Protein AF-A0A5A8C4M7-F1 (afdb_monomer_lite)

Organism: Cafeteria roenbergensis (NCBI:txid33653)

pLDDT: mean 75.9, std 14.53, range [30.14, 96.62]

Radius of gyration: 38.31 Å; chains: 1; bounding box: 101×47×119 Å

Secondary structure (DSSP, 8-state):
-PPPHHHHHHHHHHTHHHHTTS--SS--EETTTSTT----SSEEEEEE--GGGHHHHHHHHHTS---SSEEEEEEEETTEEES-GGGGG-HHHHHHHHHHS-TT--EEEEEEEEE-SS-EEEEEEEEE-SPPPPHHHHHHHHHHHHHHHHHTT-HHHHHHHHHHH-S--HHHHHHHS-TT-S-EEEEEEETTEEEEEEE--SS-TTS-S--PPPSSSEEEEEPPHHHHSS-S--EEEEE--TTSSHHHHHHHHHHHHHHTT-EEEEE-SS--GGG-TT-EE--GGGTEEE-HHHHHHHHHHHHHHHHHHHHHHHTTT-HHHHHHHHHHHHHTS--GGGTT-EEESS-HHHHHHHHTTEEEEE-STTTT--HHHHHHHHHHHHHHHHHTTTTTEEEEEEESSS--THHHHHHHHH--EEEE-TTS-HHHHHHHHHHHH---HHHHHHHHHHHH---SS--SSGGGG--TTSEEEEEEEEEEETTEEEEEEEEEEEETTEEEEE-TT---TTGGGGGSTTHHHHHS-TTS--HHHHHHHHHHHTT-EEEE-----S---TT---HHHHHHHHHHTTTS-HHHHHHHHHHHHHHTTS-HHHHTTSGGGS--

Structure (mmCIF, N/CA/C/O backbone):
data_AF-A0A5A8C4M7-F1
#
_entry.id   AF-A0A5A8C4M7-F1
#
loop_
_atom_site.group_PDB
_atom_site.id
_atom_site.type_symbol
_atom_site.label_atom_id
_atom_site.label_alt_id
_atom_site.label_comp_id
_atom_site.label_asym_id
_atom_site.label_entity_id
_atom_site.label_seq_id
_atom_site.pdbx_PDB_ins_code
_atom_site.Cartn_x
_atom_site.Cartn_y
_atom_site.Cartn_z
_atom_site.occupancy
_atom_site.B_iso_or_equiv
_atom_site.auth_seq_id
_atom_site.auth_comp_id
_atom_site.auth_asym_id
_atom_site.auth_atom_id
_atom_site.pdbx_PDB_model_num
ATOM 1 N N . MET A 1 1 ? -40.127 6.103 -10.826 1.00 33.53 1 MET A N 1
ATOM 2 C CA . MET A 1 1 ? -40.197 7.259 -9.912 1.00 33.53 1 MET A CA 1
ATOM 3 C C . MET A 1 1 ? -40.055 8.466 -10.794 1.00 33.53 1 MET A C 1
ATOM 5 O O . MET A 1 1 ? -39.105 8.492 -11.560 1.00 33.53 1 MET A O 1
ATOM 9 N N . GLU A 1 2 ? -41.011 9.381 -10.753 1.00 33.69 2 GLU A N 1
ATOM 10 C CA . GLU A 1 2 ? -40.802 10.707 -11.329 1.00 33.69 2 GLU A CA 1
ATOM 11 C C . GLU A 1 2 ? -39.724 11.387 -10.483 1.00 33.69 2 GLU A C 1
ATOM 13 O O . GLU A 1 2 ? -39.847 11.434 -9.258 1.00 33.69 2 GLU A O 1
ATOM 18 N N . LEU A 1 3 ? -38.621 11.815 -11.103 1.00 41.94 3 LEU A N 1
ATOM 19 C CA . LEU A 1 3 ? -37.679 12.678 -10.398 1.00 41.94 3 LEU A CA 1
ATOM 20 C C . LEU A 1 3 ? -38.365 14.030 -10.211 1.00 41.94 3 LEU A C 1
ATOM 22 O O . LEU A 1 3 ? -38.923 14.590 -11.154 1.00 41.94 3 LEU A O 1
ATOM 26 N N . THR A 1 4 ? -38.353 14.544 -8.985 1.00 53.69 4 THR A N 1
ATOM 27 C CA . THR A 1 4 ? -38.937 15.851 -8.688 1.00 53.69 4 THR A CA 1
ATOM 28 C C . THR A 1 4 ? -38.163 16.944 -9.432 1.00 53.69 4 THR A C 1
ATOM 30 O O . THR A 1 4 ? -36.972 16.797 -9.730 1.00 53.69 4 THR A O 1
ATOM 33 N N . LYS A 1 5 ? -38.815 18.084 -9.705 1.00 53.31 5 LYS A N 1
ATOM 34 C CA . LYS A 1 5 ? -38.160 19.246 -10.338 1.00 53.31 5 LYS A CA 1
ATOM 35 C C . LYS A 1 5 ? -36.888 19.676 -9.587 1.00 53.31 5 LYS A C 1
ATOM 37 O O . LYS A 1 5 ? -35.921 20.096 -10.218 1.00 53.31 5 LYS A O 1
ATOM 42 N N . SER A 1 6 ? -36.861 19.528 -8.260 1.00 49.88 6 SER A N 1
ATOM 43 C CA . SER A 1 6 ? -35.699 19.847 -7.424 1.00 49.88 6 SER A CA 1
ATOM 44 C C . SER A 1 6 ? -34.545 18.853 -7.590 1.00 49.88 6 SER A C 1
ATOM 46 O O . SER A 1 6 ? -33.394 19.278 -7.653 1.00 49.88 6 SER A O 1
ATOM 48 N N . THR A 1 7 ? -34.823 17.551 -7.721 1.00 51.59 7 THR A N 1
ATOM 49 C CA . THR A 1 7 ? -33.787 16.532 -7.959 1.00 51.59 7 THR A CA 1
ATOM 50 C C . THR A 1 7 ? -33.174 16.661 -9.350 1.00 51.59 7 THR A C 1
ATOM 52 O O . THR A 1 7 ? -31.959 16.544 -9.484 1.00 51.59 7 THR A O 1
ATOM 55 N N . ILE A 1 8 ? -33.990 16.969 -10.365 1.00 53.97 8 ILE A N 1
ATOM 56 C CA . ILE A 1 8 ? -33.501 17.262 -11.721 1.00 53.97 8 ILE A CA 1
ATOM 57 C C . ILE A 1 8 ? -32.596 18.499 -11.692 1.00 53.97 8 ILE A C 1
ATOM 59 O O . ILE A 1 8 ? -31.476 18.444 -12.189 1.00 53.97 8 ILE A O 1
ATOM 63 N N . ARG A 1 9 ? -33.029 19.590 -11.042 1.00 56.00 9 ARG A N 1
ATOM 64 C CA . ARG A 1 9 ? -32.220 20.814 -10.917 1.00 56.00 9 ARG A CA 1
ATOM 65 C C . ARG A 1 9 ? -30.882 20.548 -10.217 1.00 56.00 9 ARG A C 1
ATOM 67 O O . ARG A 1 9 ? -29.845 20.890 -10.767 1.00 56.00 9 ARG A O 1
ATOM 74 N N . ARG A 1 10 ? -30.891 19.876 -9.060 1.00 51.00 10 ARG A N 1
ATOM 75 C CA . ARG A 1 10 ? -29.670 19.564 -8.296 1.00 51.00 10 ARG A CA 1
ATOM 76 C C . ARG A 1 10 ? -28.686 18.705 -9.089 1.00 51.00 10 ARG A C 1
ATOM 78 O O . ARG A 1 10 ? -27.489 18.964 -9.042 1.00 51.00 10 ARG A O 1
ATOM 85 N N . PHE A 1 11 ? -29.174 17.698 -9.816 1.00 55.62 11 PHE A N 1
ATOM 86 C CA . PHE A 1 11 ? -28.310 16.909 -10.692 1.00 55.62 11 PHE A CA 1
ATOM 87 C C . PHE A 1 11 ? -27.714 17.778 -11.802 1.00 55.62 11 PHE A C 1
ATOM 89 O O . PHE A 1 11 ? -26.516 17.687 -12.068 1.00 55.62 11 PHE A O 1
ATOM 96 N N . ASN A 1 12 ? -28.536 18.620 -12.436 1.00 57.19 12 ASN A N 1
ATOM 97 C CA . ASN A 1 12 ? -28.090 19.494 -13.516 1.00 57.19 12 ASN A CA 1
ATOM 98 C C . ASN A 1 12 ? -27.056 20.520 -13.059 1.00 57.19 12 ASN A C 1
ATOM 100 O O . ASN A 1 12 ? -26.155 20.840 -13.825 1.00 57.19 12 ASN A O 1
ATOM 104 N N . ASP A 1 13 ? -27.148 20.989 -11.818 1.00 58.25 13 ASP A N 1
ATOM 105 C CA . ASP A 1 13 ? -26.148 21.875 -11.231 1.00 58.25 13 ASP A CA 1
ATOM 106 C C . ASP A 1 13 ? -24.830 21.139 -10.944 1.00 58.25 13 ASP A C 1
ATOM 108 O O . ASP A 1 13 ? -23.766 21.647 -11.290 1.00 58.25 13 ASP A O 1
ATOM 112 N N . LEU A 1 14 ? -24.888 19.915 -10.402 1.00 51.81 14 LEU A N 1
ATOM 113 C CA . LEU A 1 14 ? -23.700 19.084 -10.144 1.00 51.81 14 LEU A CA 1
ATOM 114 C C . LEU A 1 14 ? -22.964 18.678 -11.428 1.00 51.81 14 LEU A C 1
ATOM 116 O O . LEU A 1 14 ? -21.742 18.592 -11.441 1.00 51.81 14 LEU A O 1
ATOM 120 N N . ASN A 1 15 ? -23.703 18.463 -12.517 1.00 56.00 15 ASN A N 1
ATOM 121 C CA . ASN A 1 15 ? -23.166 18.009 -13.803 1.00 56.00 15 ASN A CA 1
ATOM 122 C C . ASN A 1 15 ? -23.160 19.125 -14.857 1.00 56.00 15 ASN A C 1
ATOM 124 O O . ASN A 1 15 ? -23.052 18.861 -16.055 1.00 56.00 15 ASN A O 1
ATOM 128 N N . ARG A 1 16 ? -23.258 20.390 -14.424 1.00 64.69 16 ARG A N 1
ATOM 129 C CA . ARG A 1 16 ? -23.379 21.559 -15.307 1.00 64.69 16 ARG A CA 1
ATOM 130 C C . ARG A 1 16 ? -22.245 21.635 -16.330 1.00 64.69 16 ARG A C 1
ATOM 132 O O . ARG A 1 16 ? -22.493 22.004 -17.471 1.00 64.69 16 ARG A O 1
ATOM 139 N N . ARG A 1 17 ? -21.033 21.219 -15.944 1.00 60.62 17 ARG A N 1
ATOM 140 C CA . ARG A 1 17 ? -19.846 21.149 -16.815 1.00 60.62 17 ARG A CA 1
ATOM 141 C C . ARG A 1 17 ? -19.994 20.137 -17.962 1.00 60.62 17 ARG A C 1
ATOM 143 O O . ARG A 1 17 ? -19.518 20.396 -19.063 1.00 60.62 17 ARG A O 1
ATOM 150 N N . VAL A 1 18 ? -20.670 19.010 -17.725 1.00 62.06 18 VAL A N 1
ATOM 151 C CA . VAL A 1 18 ? -20.993 18.012 -18.761 1.00 62.06 18 VAL A CA 1
ATOM 152 C C . VAL A 1 18 ? -22.022 18.598 -19.729 1.00 62.06 18 VAL A C 1
ATOM 154 O O . VAL A 1 18 ? -21.851 18.543 -20.943 1.00 62.06 18 VAL A O 1
ATOM 157 N N . PHE A 1 19 ? -23.064 19.243 -19.200 1.00 64.19 19 PHE A N 1
ATOM 158 C CA . PHE A 1 19 ? -24.150 19.809 -20.007 1.00 64.19 19 PHE A CA 1
ATOM 159 C C . PHE A 1 19 ? -23.774 21.062 -20.787 1.00 64.19 19 PHE A C 1
ATOM 161 O O . PHE A 1 19 ? -24.332 21.288 -21.852 1.00 64.19 19 PHE A O 1
ATOM 168 N N . SER A 1 20 ? -22.804 21.845 -20.319 1.00 65.25 20 SER A N 1
ATOM 169 C CA . SER A 1 20 ? -22.268 22.962 -21.099 1.00 65.25 20 SER A CA 1
ATOM 170 C C . SER A 1 20 ? -21.504 22.514 -22.348 1.00 65.25 20 SER A C 1
ATOM 172 O O . SER A 1 20 ? -21.310 23.326 -23.245 1.00 65.25 20 SER A O 1
ATOM 174 N N . ARG A 1 21 ? -21.054 21.251 -22.408 1.00 61.84 21 ARG A N 1
ATOM 175 C CA . ARG A 1 21 ? -20.286 20.709 -23.543 1.00 61.84 21 ARG A CA 1
ATOM 176 C C . ARG A 1 21 ? -21.150 19.997 -24.567 1.00 61.84 21 ARG A C 1
ATOM 178 O O . ARG A 1 21 ? -20.912 20.111 -25.762 1.00 61.84 21 ARG A O 1
ATOM 185 N N . VAL A 1 22 ? -22.198 19.314 -24.115 1.00 63.12 22 VAL A N 1
ATOM 186 C CA . VAL A 1 22 ? -23.219 18.786 -25.020 1.00 63.12 22 VAL A CA 1
ATOM 187 C C . VAL A 1 22 ? -24.159 19.951 -25.358 1.00 63.12 22 VAL A C 1
ATOM 189 O O . VAL A 1 22 ? -25.135 20.194 -24.655 1.00 63.12 22 VAL A O 1
ATOM 192 N N . SER A 1 23 ? -23.829 20.731 -26.393 1.00 57.94 23 SER A N 1
ATOM 193 C CA . SER A 1 23 ? -24.621 21.889 -26.840 1.00 57.94 23 SER A CA 1
ATOM 194 C C . SER A 1 23 ? -25.991 21.440 -27.364 1.00 57.94 23 SER A C 1
ATOM 196 O O . SER A 1 23 ? -26.159 21.121 -28.541 1.00 57.94 23 SER A O 1
ATOM 198 N N . VAL A 1 24 ? -26.988 21.345 -26.480 1.00 57.66 24 VAL A N 1
ATOM 199 C CA . VAL A 1 24 ? -28.303 20.785 -26.821 1.00 57.66 24 VAL A CA 1
ATOM 200 C C . VAL A 1 24 ? -29.410 21.808 -26.614 1.00 57.66 24 VAL A C 1
ATOM 202 O O . VAL A 1 24 ? -29.610 22.335 -25.525 1.00 57.66 24 VAL A O 1
ATOM 205 N N . LYS A 1 25 ? -30.174 22.058 -27.685 1.00 53.88 25 LYS A N 1
ATOM 206 C CA . LYS A 1 25 ? -31.300 23.009 -27.717 1.00 53.88 25 LYS A CA 1
ATOM 207 C C . LYS A 1 25 ? -32.615 22.451 -27.140 1.00 53.88 25 LYS A C 1
ATOM 209 O O . LYS A 1 25 ? -33.586 23.191 -27.028 1.00 53.88 25 LYS A O 1
ATOM 214 N N . HIS A 1 26 ? -32.665 21.163 -26.794 1.00 57.34 26 HIS A N 1
ATOM 215 C CA . HIS A 1 26 ? -33.861 20.462 -26.310 1.00 57.34 26 HIS A CA 1
ATOM 216 C C . HIS A 1 26 ? -33.775 20.114 -24.817 1.00 57.34 26 HIS A C 1
ATOM 218 O O . HIS A 1 26 ? -32.678 19.879 -24.309 1.00 57.34 26 HIS A O 1
ATOM 224 N N . PRO A 1 27 ? -34.912 20.014 -24.099 1.00 55.62 27 PRO A N 1
ATOM 225 C CA . PRO A 1 27 ? -34.910 19.533 -22.725 1.00 55.62 27 PRO A CA 1
ATOM 226 C C . PRO A 1 27 ? -34.467 18.065 -22.691 1.00 55.62 27 PRO A C 1
ATOM 228 O O . PRO A 1 27 ? -35.125 17.177 -23.244 1.00 55.62 27 PRO A O 1
ATOM 231 N N . LEU A 1 28 ? -33.330 17.822 -22.045 1.00 56.62 28 LEU A N 1
ATOM 232 C CA . LEU A 1 28 ? -32.798 16.490 -21.794 1.00 56.62 28 LEU A CA 1
ATOM 233 C C . LEU A 1 28 ? -33.228 16.018 -20.404 1.00 56.62 28 LEU A C 1
ATOM 235 O O . LEU A 1 28 ? -33.098 16.725 -19.405 1.00 56.62 28 LEU A O 1
ATOM 239 N N . TYR A 1 29 ? -33.724 14.793 -20.352 1.00 55.72 29 TYR A N 1
ATOM 240 C CA . TYR A 1 29 ? -34.084 14.071 -19.148 1.00 55.72 29 TYR A CA 1
ATOM 241 C C . TYR A 1 29 ? -33.028 13.015 -18.879 1.00 55.72 29 TYR A C 1
ATOM 243 O O . TYR A 1 29 ? -32.735 12.173 -19.722 1.00 55.72 29 TYR A O 1
ATOM 251 N N . LEU A 1 30 ? -32.489 12.995 -17.671 1.00 53.84 30 LEU A N 1
ATOM 252 C CA . LEU A 1 30 ? -31.624 11.902 -17.255 1.00 53.84 30 LEU A CA 1
ATOM 253 C C . LEU A 1 30 ? -32.385 10.588 -17.255 1.00 53.84 30 LEU A C 1
ATOM 255 O O . LEU A 1 30 ? -33.572 10.525 -16.916 1.00 53.84 30 LEU A O 1
ATOM 259 N N . ASN A 1 31 ? -31.707 9.513 -17.600 1.00 51.78 31 ASN A N 1
ATOM 260 C CA . ASN A 1 31 ? -32.281 8.189 -17.471 1.00 51.78 31 ASN A CA 1
ATOM 261 C C . ASN A 1 31 ? -32.711 7.897 -16.019 1.00 51.78 31 ASN A C 1
ATOM 263 O O . ASN A 1 31 ? -31.993 8.158 -15.056 1.00 51.78 31 ASN A O 1
ATOM 267 N N . GLY A 1 32 ? -33.950 7.426 -15.864 1.00 48.50 32 GLY A N 1
ATOM 268 C CA . GLY A 1 32 ? -34.641 7.316 -14.577 1.00 48.50 32 GLY A CA 1
ATOM 269 C C . GLY A 1 32 ? -35.420 8.566 -14.139 1.00 48.50 32 GLY A C 1
ATOM 270 O O . GLY A 1 32 ? -36.243 8.446 -13.232 1.00 48.50 32 GLY A O 1
ATOM 271 N N . SER A 1 33 ? -35.221 9.721 -14.789 1.00 45.47 33 SER A N 1
ATOM 272 C CA . SER A 1 33 ? -36.034 10.943 -14.626 1.00 45.47 33 SER A CA 1
ATOM 273 C C . SER A 1 33 ? -37.225 10.994 -15.574 1.00 45.47 33 SER A C 1
ATOM 275 O O . SER A 1 33 ? -38.299 11.458 -15.193 1.00 45.47 33 SER A O 1
ATOM 277 N N . TYR A 1 34 ? -37.066 10.418 -16.767 1.00 44.78 34 TYR A N 1
ATOM 278 C CA . TYR A 1 34 ? -38.159 10.186 -17.696 1.00 44.78 34 TYR A CA 1
ATOM 279 C C . TYR A 1 34 ? -38.837 8.845 -17.407 1.00 44.78 34 TYR A C 1
ATOM 281 O O . TYR A 1 34 ? -38.186 7.798 -17.378 1.00 44.78 34 TYR A O 1
ATOM 289 N N . ARG A 1 35 ? -40.164 8.865 -17.223 1.00 46.03 35 ARG A N 1
ATOM 290 C CA . ARG A 1 35 ? -40.984 7.724 -16.765 1.00 46.03 35 ARG A CA 1
ATOM 291 C C . ARG A 1 35 ? -40.948 6.498 -17.700 1.00 46.03 35 ARG A C 1
ATOM 293 O O . ARG A 1 35 ? -41.409 5.434 -17.290 1.00 46.03 35 ARG A O 1
ATOM 300 N N . TYR A 1 36 ? -40.374 6.629 -18.903 1.00 46.69 36 TYR A N 1
ATOM 301 C CA . TYR A 1 36 ? -40.409 5.615 -19.962 1.00 46.69 36 TYR A CA 1
ATOM 302 C C . TYR A 1 36 ? -39.064 5.315 -20.667 1.00 46.69 36 TYR A C 1
ATOM 304 O O . TYR A 1 36 ? -39.081 4.712 -21.734 1.00 46.69 36 TYR A O 1
ATOM 312 N N . SER A 1 37 ? -37.908 5.692 -20.099 1.00 45.06 37 SER A N 1
ATOM 313 C CA . SER A 1 37 ? -36.589 5.464 -20.735 1.00 45.06 37 SER A CA 1
ATOM 314 C C . SER A 1 37 ? -35.980 4.077 -20.415 1.00 45.06 37 SER A C 1
ATOM 316 O O . SER A 1 37 ? -35.908 3.717 -19.237 1.00 45.06 37 SER A O 1
ATOM 318 N N . PRO A 1 38 ? -35.519 3.293 -21.417 1.00 44.16 38 PRO A N 1
ATOM 319 C CA . PRO A 1 38 ? -34.934 1.958 -21.212 1.00 44.16 38 PRO A CA 1
ATOM 320 C C . PRO A 1 38 ? -33.381 1.873 -21.224 1.00 44.16 38 PRO A C 1
ATOM 322 O O . PRO A 1 38 ? -32.843 0.767 -21.271 1.00 44.16 38 PRO A O 1
ATOM 325 N N . TRP A 1 39 ? -32.613 2.970 -21.178 1.00 51.78 39 TRP A N 1
ATOM 326 C CA . TRP A 1 39 ? -31.145 2.968 -21.454 1.00 51.78 39 TRP A CA 1
ATOM 327 C C . TRP A 1 39 ? -30.250 2.787 -20.207 1.00 51.78 39 TRP A C 1
ATOM 329 O O . TRP A 1 39 ? -30.812 2.604 -19.134 1.00 51.78 39 TRP A O 1
ATOM 339 N N . ALA A 1 40 ? -28.911 2.684 -20.325 1.00 48.00 40 ALA A N 1
ATOM 340 C CA . ALA A 1 40 ? -27.975 2.452 -19.194 1.00 48.00 40 ALA A CA 1
ATOM 341 C C . ALA A 1 40 ? -26.483 2.784 -19.482 1.00 48.00 40 ALA A C 1
ATOM 343 O O . ALA A 1 40 ? -25.631 1.905 -19.349 1.00 48.00 40 ALA A O 1
ATOM 344 N N . SER A 1 41 ? -26.143 4.005 -19.896 1.00 51.94 41 SER A N 1
ATOM 345 C CA . SER A 1 41 ? -24.764 4.513 -19.726 1.00 51.94 41 SER A CA 1
ATOM 346 C C . SER A 1 41 ? -24.593 5.232 -18.387 1.00 51.94 41 SER A C 1
ATOM 348 O O . SER A 1 41 ? -25.568 5.400 -17.649 1.00 51.94 41 SER A O 1
ATOM 350 N N . ASP A 1 42 ? -23.360 5.633 -18.067 1.00 56.12 42 ASP A N 1
ATOM 351 C CA . ASP A 1 42 ? -23.042 6.339 -16.819 1.00 56.12 42 ASP A CA 1
ATOM 352 C C . ASP A 1 42 ? -23.769 7.686 -16.745 1.00 56.12 42 ASP A C 1
ATOM 354 O O . ASP A 1 42 ? -24.380 8.007 -15.724 1.00 56.12 42 ASP A O 1
ATOM 358 N N . ILE A 1 43 ? -23.861 8.388 -17.880 1.00 64.06 43 ILE A N 1
ATOM 359 C CA . ILE A 1 43 ? -24.759 9.531 -18.070 1.00 64.06 43 ILE A CA 1
ATOM 360 C C . ILE A 1 43 ? -25.593 9.295 -19.330 1.00 64.06 43 ILE A C 1
ATOM 362 O O . ILE A 1 43 ? -25.060 9.261 -20.431 1.00 64.06 43 ILE A O 1
ATOM 366 N N . ASP A 1 44 ? -26.908 9.121 -19.205 1.00 68.75 44 ASP A N 1
ATOM 367 C CA . ASP A 1 44 ? -27.830 9.057 -20.350 1.00 68.75 44 ASP A CA 1
ATOM 368 C C . ASP A 1 44 ? -28.699 10.324 -20.373 1.00 68.75 44 ASP A C 1
ATOM 370 O O . ASP A 1 44 ? -29.516 10.550 -19.476 1.00 68.75 44 ASP A O 1
ATOM 374 N N . LEU A 1 45 ? -28.558 11.107 -21.435 1.00 72.62 45 LEU A N 1
ATOM 375 C CA . LEU A 1 45 ? -29.329 12.293 -21.773 1.00 72.62 45 LEU A CA 1
ATOM 376 C C . LEU A 1 45 ? -30.446 11.906 -22.737 1.00 72.62 45 LEU A C 1
ATOM 378 O O . LEU A 1 45 ? -30.220 11.755 -23.931 1.00 72.62 45 LEU A O 1
ATOM 382 N N . TYR A 1 46 ? -31.651 11.709 -22.221 1.00 74.75 46 TYR A N 1
ATOM 383 C CA . TYR A 1 46 ? -32.796 11.230 -22.983 1.00 74.75 46 TYR A CA 1
ATOM 384 C C . TYR A 1 46 ? -33.769 12.368 -23.287 1.00 74.75 46 TYR A C 1
ATOM 386 O O . TYR A 1 46 ? -34.228 13.055 -22.383 1.00 74.75 46 TYR A O 1
ATOM 394 N N . SER A 1 47 ? -34.167 12.531 -24.540 1.00 77.38 47 SER A N 1
ATOM 395 C CA . SER A 1 47 ? -35.296 13.379 -24.908 1.00 77.38 47 SER A CA 1
ATOM 396 C C . SER A 1 47 ? -36.263 12.607 -25.777 1.00 77.38 47 SER A C 1
ATOM 398 O O . SER A 1 47 ? -35.868 11.751 -26.568 1.00 77.38 47 SER A O 1
ATOM 400 N N . ARG A 1 48 ? -37.544 12.918 -25.624 1.00 76.00 48 ARG A N 1
ATOM 401 C CA . ARG A 1 48 ? -38.576 12.388 -26.498 1.00 76.00 48 ARG A CA 1
ATOM 402 C C . ARG A 1 48 ? -39.027 13.488 -27.431 1.00 76.00 48 ARG A C 1
ATOM 404 O O . ARG A 1 48 ? -39.345 14.583 -26.975 1.00 76.00 48 ARG A O 1
ATOM 411 N N . VAL A 1 49 ? -39.061 13.165 -28.710 1.00 81.00 49 VAL A N 1
ATOM 412 C CA . VAL A 1 49 ? -39.303 14.117 -29.788 1.00 81.00 49 VAL A CA 1
ATOM 413 C C . VAL A 1 49 ? -40.293 13.500 -30.759 1.00 81.00 49 VAL A C 1
ATOM 415 O O . VAL A 1 49 ? -40.249 12.288 -30.987 1.00 81.00 49 VAL A O 1
ATOM 418 N N . PRO A 1 50 ? -41.211 14.299 -31.310 1.00 82.25 50 PRO A N 1
ATOM 419 C CA . PRO A 1 50 ? -42.077 13.822 -32.371 1.00 82.25 50 PRO A CA 1
ATOM 420 C C . PRO A 1 50 ? -41.257 13.352 -33.594 1.00 82.25 50 PRO A C 1
ATOM 422 O O . PRO A 1 50 ? -40.204 13.940 -33.858 1.00 82.25 50 PRO A O 1
ATOM 425 N N . PRO A 1 51 ? -41.686 12.305 -34.330 1.00 83.06 51 PRO A N 1
ATOM 426 C CA . PRO A 1 51 ? -40.982 11.805 -35.517 1.00 83.06 51 PRO A CA 1
ATOM 427 C C . PRO A 1 51 ? -40.626 12.884 -36.547 1.00 83.06 51 PRO A C 1
ATOM 429 O O . PRO A 1 51 ? -39.557 12.826 -37.146 1.00 83.06 51 PRO A O 1
ATOM 432 N N . GLU A 1 52 ? -41.489 13.885 -36.705 1.00 85.12 52 GLU A N 1
ATOM 433 C CA . GLU A 1 52 ? -41.311 15.037 -37.590 1.00 85.12 52 GLU A CA 1
ATOM 434 C C . GLU A 1 52 ? -40.107 15.923 -37.224 1.00 85.12 52 GLU A C 1
ATOM 436 O O . GLU A 1 52 ? -39.594 16.650 -38.070 1.00 85.12 52 GLU A O 1
ATOM 441 N N . GLU A 1 53 ? -39.596 15.838 -35.991 1.00 84.12 53 GLU A N 1
ATOM 442 C CA . GLU A 1 53 ? -38.389 16.555 -35.569 1.00 84.12 53 GLU A CA 1
ATOM 443 C C . GLU A 1 53 ? -37.090 15.768 -35.837 1.00 84.12 53 GLU A C 1
ATOM 445 O O . GLU A 1 53 ? -36.017 16.231 -35.438 1.00 84.12 53 GLU A O 1
ATOM 450 N N . LEU A 1 54 ? -37.132 14.611 -36.521 1.00 85.19 54 LEU A N 1
ATOM 451 C CA . LEU A 1 54 ? -35.939 13.784 -36.756 1.00 85.19 54 LEU A CA 1
ATOM 452 C C . LEU A 1 54 ? -34.799 14.578 -37.404 1.00 85.19 54 LEU A C 1
ATOM 454 O O . LEU A 1 54 ? -33.676 14.533 -36.915 1.00 85.19 54 LEU A O 1
ATOM 458 N N . GLU A 1 55 ? -35.050 15.352 -38.456 1.00 85.62 55 GLU A N 1
ATOM 459 C CA . GLU A 1 55 ? -33.973 16.116 -39.099 1.00 85.62 55 GLU A CA 1
ATOM 460 C C . GLU A 1 55 ? -33.293 17.106 -38.149 1.00 85.62 55 GLU A C 1
ATOM 462 O O . GLU A 1 55 ? -32.076 17.296 -38.184 1.00 85.62 55 GLU A O 1
ATOM 467 N N . LYS A 1 56 ? -34.074 17.741 -37.275 1.00 84.38 56 LYS A N 1
ATOM 468 C CA . LYS A 1 56 ? -33.560 18.674 -36.272 1.00 84.38 56 LYS A CA 1
ATOM 469 C C . LYS A 1 56 ? -32.725 17.935 -35.230 1.00 84.38 56 LYS A C 1
ATOM 471 O O . LYS A 1 56 ? -31.653 18.412 -34.867 1.00 84.38 56 LYS A O 1
ATOM 476 N N . VAL A 1 57 ? -33.170 16.749 -34.813 1.00 84.19 57 VAL A N 1
ATOM 477 C CA . VAL A 1 57 ? -32.408 15.836 -33.950 1.00 84.19 57 VAL A CA 1
ATOM 478 C C . VAL A 1 57 ? -31.068 15.473 -34.584 1.00 84.19 57 VAL A C 1
ATOM 480 O O . VAL A 1 57 ? -30.035 15.572 -33.922 1.00 84.19 57 VAL A O 1
ATOM 483 N N . LEU A 1 58 ? -31.065 15.097 -35.865 1.00 88.56 58 LEU A N 1
ATOM 484 C CA . LEU A 1 58 ? -29.849 14.733 -36.592 1.00 88.56 58 LEU A CA 1
ATOM 485 C C . LEU A 1 58 ? -28.869 15.902 -36.670 1.00 88.56 58 LEU A C 1
ATOM 487 O O . LEU A 1 58 ? -27.693 15.725 -36.356 1.00 88.56 58 LEU A O 1
ATOM 491 N N . ARG A 1 59 ? -29.352 17.112 -36.981 1.00 84.06 59 ARG A N 1
ATOM 492 C CA . ARG A 1 59 ? -28.524 18.331 -36.980 1.00 84.06 59 ARG A CA 1
ATOM 493 C C . ARG A 1 59 ? -27.912 18.611 -35.608 1.00 84.06 59 ARG A C 1
ATOM 495 O O . ARG A 1 59 ? -26.729 18.926 -35.529 1.00 84.06 59 ARG A O 1
ATOM 502 N N . VAL A 1 60 ? -28.686 18.465 -34.530 1.00 82.38 60 VAL A N 1
ATOM 503 C CA . VAL A 1 60 ? -28.175 18.644 -33.161 1.00 82.38 60 VAL A CA 1
ATOM 504 C C . VAL A 1 60 ? -27.097 17.607 -32.846 1.00 82.38 60 VAL A C 1
ATOM 506 O O . VAL A 1 60 ? -26.026 17.973 -32.375 1.00 82.38 60 VAL A O 1
ATOM 509 N N . LEU A 1 61 ? -27.328 16.328 -33.145 1.00 84.69 61 LEU A N 1
ATOM 510 C CA . LEU A 1 61 ? -26.342 15.272 -32.893 1.00 84.69 61 LEU A CA 1
ATOM 511 C C . LEU A 1 61 ? -25.069 15.418 -33.739 1.00 84.69 61 LEU A C 1
ATOM 513 O O . LEU A 1 61 ? -23.986 15.072 -33.268 1.00 84.69 61 LEU A O 1
ATOM 517 N N . LEU A 1 62 ? -25.193 15.933 -34.964 1.00 85.50 62 LEU A N 1
ATOM 518 C CA . LEU A 1 62 ? -24.060 16.259 -35.829 1.00 85.50 62 LEU A CA 1
ATOM 519 C C . LEU A 1 62 ? -23.250 17.450 -35.311 1.00 85.50 62 LEU A C 1
ATOM 521 O O . LEU A 1 62 ? -22.040 17.436 -35.469 1.00 85.50 62 LEU A O 1
ATOM 525 N N . SER A 1 63 ? -23.894 18.434 -34.674 1.00 81.69 63 SER A N 1
ATOM 526 C CA . SER A 1 63 ? -23.219 19.622 -34.121 1.00 81.69 63 SER A CA 1
ATOM 527 C C . SER A 1 63 ? -22.398 19.374 -32.853 1.00 81.69 63 SER A C 1
ATOM 529 O O . SER A 1 63 ? -21.687 20.265 -32.401 1.00 81.69 63 SER A O 1
ATOM 531 N N . ILE A 1 64 ? -22.524 18.196 -32.238 1.00 81.38 64 ILE A N 1
ATOM 532 C CA . ILE A 1 64 ? -21.720 17.827 -31.070 1.00 81.38 64 ILE A CA 1
ATOM 533 C C . ILE A 1 64 ? -20.399 17.291 -31.599 1.00 81.38 64 ILE A C 1
ATOM 535 O O . ILE A 1 64 ? -20.342 16.111 -31.913 1.00 81.38 64 ILE A O 1
ATOM 539 N N . ASP A 1 65 ? -19.371 18.114 -31.747 1.00 74.56 65 ASP A N 1
ATOM 540 C CA . ASP A 1 65 ? -18.082 17.660 -32.275 1.00 74.56 65 ASP A CA 1
ATOM 541 C C . ASP A 1 65 ? -17.266 16.850 -31.260 1.00 74.56 65 ASP A C 1
ATOM 543 O O . ASP A 1 65 ? -17.497 16.898 -30.050 1.00 74.56 65 ASP A O 1
ATOM 547 N N . ASP A 1 66 ? -16.333 16.066 -31.790 1.00 75.81 66 ASP A N 1
ATOM 548 C CA . ASP A 1 66 ? -15.302 15.409 -30.996 1.00 75.81 66 ASP A CA 1
ATOM 549 C C . ASP A 1 66 ? -14.168 16.410 -30.738 1.00 75.81 66 ASP A C 1
ATOM 551 O O . ASP A 1 66 ? -13.838 17.222 -31.606 1.00 75.81 66 ASP A O 1
ATOM 555 N N . ASP A 1 67 ? -13.545 16.335 -29.567 1.00 73.75 67 ASP A N 1
ATOM 556 C CA . ASP A 1 67 ? -12.402 17.172 -29.205 1.00 73.75 67 ASP A CA 1
ATOM 557 C C . ASP A 1 67 ? -11.384 16.401 -28.340 1.00 73.75 67 ASP A C 1
ATOM 559 O O . ASP A 1 67 ? -11.463 15.181 -28.185 1.00 73.75 67 ASP A O 1
ATOM 563 N N . ALA A 1 68 ? -10.387 17.104 -27.791 1.00 64.00 68 ALA A N 1
ATOM 564 C CA . ALA A 1 68 ? -9.333 16.500 -26.970 1.00 64.00 68 ALA A CA 1
ATOM 565 C C . ALA A 1 68 ? -9.850 15.825 -25.681 1.00 64.00 68 ALA A C 1
ATOM 567 O O . ALA A 1 68 ? -9.139 15.016 -25.086 1.00 64.00 68 ALA A O 1
ATOM 568 N N . GLU A 1 69 ? -11.063 16.154 -25.237 1.00 65.06 69 GLU A N 1
ATOM 569 C CA . GLU A 1 69 ? -11.661 15.680 -23.991 1.00 65.06 69 GLU A CA 1
ATOM 570 C C . GLU A 1 69 ? -12.969 14.901 -24.218 1.00 65.06 69 GLU A C 1
ATOM 572 O O . GLU A 1 69 ? -13.496 14.323 -23.266 1.00 65.06 69 GLU A O 1
ATOM 577 N N . MET A 1 70 ? -13.491 14.838 -25.447 1.00 75.19 70 MET A N 1
ATOM 578 C CA . MET A 1 70 ? -14.713 14.119 -25.801 1.00 75.19 70 MET A CA 1
ATOM 579 C C . MET A 1 70 ? -14.545 13.322 -27.098 1.00 75.19 70 MET A C 1
ATOM 581 O O . MET A 1 70 ? -14.366 13.882 -28.174 1.00 75.19 70 MET A O 1
ATOM 585 N N . VAL A 1 71 ? -14.663 11.995 -27.001 1.00 79.75 71 VAL A N 1
ATOM 586 C CA . VAL A 1 71 ? -14.432 11.072 -28.124 1.00 79.75 71 VAL A CA 1
ATOM 587 C C . VAL A 1 71 ? -15.697 10.291 -28.432 1.00 79.75 71 VAL A C 1
ATOM 589 O O . VAL A 1 71 ? -16.233 9.590 -27.566 1.00 79.75 71 VAL A O 1
ATOM 592 N N . PHE A 1 72 ? -16.177 10.365 -29.670 1.00 83.88 72 PHE A N 1
ATOM 593 C CA . PHE A 1 72 ? -17.315 9.578 -30.112 1.00 83.88 72 PHE A CA 1
ATOM 594 C C . PHE A 1 72 ? -16.972 8.092 -30.149 1.00 83.88 72 PHE A C 1
ATOM 596 O O . PHE A 1 72 ? -15.950 7.653 -30.672 1.00 83.88 72 PHE A O 1
ATOM 603 N N . LEU A 1 73 ? -17.877 7.284 -29.604 1.00 83.81 73 LEU A N 1
ATOM 604 C CA . LEU A 1 73 ? -17.716 5.839 -29.550 1.00 83.81 73 LEU A CA 1
ATOM 605 C C . LEU A 1 73 ? -18.531 5.124 -30.616 1.00 83.81 73 LEU A C 1
ATOM 607 O O . LEU A 1 73 ? -18.042 4.204 -31.275 1.00 83.81 73 LEU A O 1
ATOM 611 N N . LYS A 1 74 ? -19.827 5.438 -30.671 1.00 89.44 74 LYS A N 1
ATOM 612 C CA . LYS A 1 74 ? -20.797 4.679 -31.461 1.00 89.44 74 LYS A CA 1
ATOM 613 C C . LYS A 1 74 ? -22.107 5.435 -31.623 1.00 89.44 74 LYS A C 1
ATOM 615 O O . LYS A 1 74 ? -22.595 6.073 -30.690 1.00 89.44 74 LYS A O 1
ATOM 620 N N . LEU A 1 75 ? -22.713 5.241 -32.784 1.00 90.56 75 LEU A N 1
ATOM 621 C CA . LEU A 1 75 ? -24.081 5.601 -33.114 1.00 90.56 75 LEU A CA 1
ATOM 622 C C . LEU A 1 75 ? -24.921 4.330 -33.133 1.00 90.56 75 LEU A C 1
ATOM 624 O O . LEU A 1 75 ? -24.497 3.256 -33.568 1.00 90.56 75 LEU A O 1
ATOM 628 N N . LYS A 1 76 ? -26.144 4.459 -32.651 1.00 91.25 76 LYS A N 1
ATOM 629 C CA . LYS A 1 76 ? -27.152 3.423 -32.704 1.00 91.25 76 LYS A CA 1
ATOM 630 C C . LYS A 1 76 ? -28.473 4.033 -33.165 1.00 91.25 76 LYS A C 1
ATOM 632 O O . LYS A 1 76 ? -28.921 5.021 -32.590 1.00 91.25 76 LYS A O 1
ATOM 637 N N . ILE A 1 77 ? -29.088 3.435 -34.176 1.00 91.31 77 ILE A N 1
ATOM 638 C CA . ILE A 1 77 ? -30.389 3.837 -34.716 1.00 91.31 77 ILE A CA 1
ATOM 639 C C . ILE A 1 77 ? -31.296 2.621 -34.601 1.00 91.31 77 ILE A C 1
ATOM 641 O O . ILE A 1 77 ? -31.156 1.650 -35.346 1.00 91.31 77 ILE A O 1
ATOM 645 N N . GLY A 1 78 ? -32.151 2.631 -33.584 1.00 87.06 78 GLY A N 1
ATOM 646 C CA . GLY A 1 78 ? -32.839 1.437 -33.118 1.00 87.06 78 GLY A CA 1
ATOM 647 C C . GLY A 1 78 ? -31.883 0.264 -32.913 1.00 87.06 78 GLY A C 1
ATOM 648 O O . GLY A 1 78 ? -31.023 0.284 -32.035 1.00 87.06 78 GLY A O 1
ATOM 649 N N . GLU A 1 79 ? -32.021 -0.796 -33.700 1.00 81.75 79 GLU A N 1
ATOM 650 C CA . GLU A 1 79 ? -31.161 -1.977 -33.551 1.00 81.75 79 GLU A CA 1
ATOM 651 C C . GLU A 1 79 ? -29.845 -1.880 -34.325 1.00 81.75 79 GLU A C 1
ATOM 653 O O . GLU A 1 79 ? -28.878 -2.568 -33.982 1.00 81.75 79 GLU A O 1
ATOM 658 N N . HIS A 1 80 ? -29.783 -0.994 -35.320 1.00 87.38 80 HIS A N 1
ATOM 659 C CA . HIS A 1 80 ? -28.587 -0.774 -36.114 1.00 87.38 80 HIS A CA 1
ATOM 660 C C . HIS A 1 80 ? -27.511 -0.081 -35.273 1.00 87.38 80 HIS A C 1
ATOM 662 O O . HIS A 1 80 ? -27.789 0.886 -34.562 1.00 87.38 80 HIS A O 1
ATOM 668 N N . LYS A 1 81 ? -26.270 -0.573 -35.340 1.00 89.94 81 LYS A N 1
ATOM 669 C CA . LYS A 1 81 ? -25.119 -0.027 -34.609 1.00 89.94 81 LYS A CA 1
ATOM 670 C C . LYS A 1 81 ? -23.993 0.253 -35.590 1.00 89.94 81 LYS A C 1
ATOM 672 O O . LYS A 1 81 ? -23.640 -0.623 -36.370 1.00 89.94 81 LYS A O 1
ATOM 677 N N . THR A 1 82 ? -23.385 1.425 -35.483 1.00 88.12 82 THR A N 1
ATOM 678 C CA . THR A 1 82 ? -22.239 1.818 -36.302 1.00 88.12 82 THR A CA 1
ATOM 679 C C . THR A 1 82 ? -21.271 2.687 -35.498 1.00 88.12 82 THR A C 1
ATOM 681 O O . THR A 1 82 ? -21.648 3.295 -34.496 1.00 88.12 82 THR A O 1
ATOM 684 N N . LYS A 1 83 ? -20.004 2.726 -35.912 1.00 88.06 83 LYS A N 1
ATOM 685 C CA . LYS A 1 83 ? -19.025 3.723 -35.444 1.00 88.06 83 LYS A CA 1
ATOM 686 C C . LYS A 1 83 ? -18.944 4.930 -36.377 1.00 88.06 83 LYS A C 1
ATOM 688 O O . LYS A 1 83 ? -18.229 5.877 -36.085 1.00 88.06 83 LYS A O 1
ATOM 693 N N . ASP A 1 84 ? -19.670 4.894 -37.487 1.00 87.25 84 ASP A N 1
ATOM 694 C CA . ASP A 1 84 ? -19.711 5.990 -38.434 1.00 87.25 84 ASP A CA 1
ATOM 695 C C . ASP A 1 84 ? -20.821 6.977 -38.061 1.00 87.25 84 ASP A C 1
ATOM 697 O O . ASP A 1 84 ? -22.014 6.717 -38.236 1.00 87.25 84 ASP A O 1
ATOM 701 N N . LYS A 1 85 ? -20.408 8.122 -37.521 1.00 86.38 85 LYS A N 1
ATOM 702 C CA . LYS A 1 85 ? -21.299 9.230 -37.177 1.00 86.38 85 LYS A CA 1
ATOM 703 C C . LYS A 1 85 ? -21.808 9.973 -38.417 1.00 86.38 85 LYS A C 1
ATOM 705 O O . LYS A 1 85 ? -22.848 10.626 -38.337 1.00 86.38 85 LYS A O 1
ATOM 710 N N . ALA A 1 86 ? -21.127 9.859 -39.563 1.00 87.88 86 ALA A N 1
ATOM 711 C CA . ALA A 1 86 ? -21.530 10.515 -40.804 1.00 87.88 86 ALA A CA 1
ATOM 712 C C . ALA A 1 86 ? -22.864 9.983 -41.342 1.00 87.88 86 ALA A C 1
ATOM 714 O O . ALA A 1 86 ? -23.544 10.707 -42.062 1.00 87.88 86 ALA A O 1
ATOM 715 N N . LEU A 1 87 ? -23.295 8.792 -40.911 1.00 89.06 87 LEU A N 1
ATOM 716 C CA . LEU A 1 87 ? -24.628 8.254 -41.195 1.00 89.06 87 LEU A CA 1
ATOM 717 C C . LEU A 1 87 ? -25.765 9.204 -40.772 1.00 89.06 87 LEU A C 1
ATOM 719 O O . LEU A 1 87 ? -26.832 9.180 -41.370 1.00 89.06 87 LEU A O 1
ATOM 723 N N . LEU A 1 88 ? -25.547 10.077 -39.782 1.00 89.06 88 LEU A N 1
ATOM 724 C CA . LEU A 1 88 ? -26.534 11.089 -39.381 1.00 89.06 88 LEU A CA 1
ATOM 725 C C . LEU A 1 88 ? -26.775 12.167 -40.454 1.00 89.06 88 LEU A C 1
ATOM 727 O O . LEU A 1 88 ? -27.745 12.910 -40.343 1.00 89.06 88 LEU A O 1
ATOM 731 N N . LYS A 1 89 ? -25.903 12.276 -41.467 1.00 90.44 89 LYS A N 1
ATOM 732 C CA . LYS A 1 89 ? -26.058 13.199 -42.605 1.00 90.44 89 LYS A CA 1
ATOM 733 C C . LYS A 1 89 ? -27.051 12.696 -43.655 1.00 90.44 89 LYS A C 1
ATOM 735 O O . LYS A 1 89 ? -27.355 13.446 -44.572 1.00 90.44 89 LYS A O 1
ATOM 740 N N . ASP A 1 90 ? -27.526 11.458 -43.523 1.00 91.00 90 ASP A N 1
ATOM 741 C CA . ASP A 1 90 ? -28.444 10.791 -44.448 1.00 91.00 90 ASP A CA 1
ATOM 742 C C . ASP A 1 90 ? -29.766 10.472 -43.719 1.00 91.00 90 ASP A C 1
ATOM 744 O O . ASP A 1 90 ? -29.914 9.392 -43.132 1.00 91.00 90 ASP A O 1
ATOM 748 N N . PRO A 1 91 ? -30.716 11.430 -43.667 1.00 88.75 91 PRO A N 1
ATOM 749 C CA . PRO A 1 91 ? -31.970 11.259 -42.942 1.00 88.75 91 PRO A CA 1
ATOM 750 C C . PRO A 1 91 ? -32.798 10.083 -43.450 1.00 88.75 91 PRO A C 1
ATOM 752 O O . PRO A 1 91 ? -33.382 9.378 -42.630 1.00 88.75 91 PRO A O 1
ATOM 755 N N . ASP A 1 92 ? -32.810 9.832 -44.759 1.00 88.75 92 ASP A N 1
ATOM 756 C CA . ASP A 1 92 ? -33.590 8.757 -45.381 1.00 88.75 92 ASP A CA 1
ATOM 757 C C . ASP A 1 92 ? -33.125 7.393 -44.877 1.00 88.75 92 ASP A C 1
ATOM 759 O O . ASP A 1 92 ? -33.917 6.565 -44.417 1.00 88.75 92 ASP A O 1
ATOM 763 N N . ARG A 1 93 ? -31.808 7.188 -44.825 1.00 89.69 93 ARG A N 1
ATOM 764 C CA . ARG A 1 93 ? -31.240 5.949 -44.295 1.00 89.69 93 ARG A CA 1
ATOM 765 C C . ARG A 1 93 ? -31.460 5.797 -42.791 1.00 89.69 93 ARG A C 1
ATOM 767 O O . ARG A 1 93 ? -31.638 4.679 -42.298 1.00 89.69 93 ARG A O 1
ATOM 774 N N . VAL A 1 94 ? -31.474 6.898 -42.039 1.00 89.19 94 VAL A N 1
ATOM 775 C CA . VAL A 1 94 ? -31.861 6.874 -40.621 1.00 89.19 94 VAL A CA 1
ATOM 776 C C . VAL A 1 94 ? -33.340 6.498 -40.474 1.00 89.19 94 VAL A C 1
ATOM 778 O O . VAL A 1 94 ? -33.660 5.647 -39.638 1.00 89.19 94 VAL A O 1
ATOM 781 N N . TYR A 1 95 ? -34.229 7.075 -41.287 1.00 88.19 95 TYR A N 1
ATOM 782 C CA . TYR A 1 95 ? -35.653 6.736 -41.319 1.00 88.19 95 TYR A CA 1
ATOM 783 C C . TYR A 1 95 ? -35.865 5.254 -41.611 1.00 88.19 95 TYR A C 1
ATOM 785 O O . TYR A 1 95 ? -36.621 4.607 -40.888 1.00 88.19 95 TYR A O 1
ATOM 793 N N . ASP A 1 96 ? -35.144 4.688 -42.575 1.00 89.75 96 ASP A N 1
ATOM 794 C CA . ASP A 1 96 ? -35.210 3.264 -42.900 1.00 89.75 96 ASP A CA 1
ATOM 795 C C . ASP A 1 96 ? -34.866 2.375 -41.702 1.00 89.75 96 ASP A C 1
ATOM 797 O O . ASP A 1 96 ? -35.559 1.392 -41.413 1.00 89.75 96 ASP A O 1
ATOM 801 N N . TYR A 1 97 ? -33.801 2.712 -40.970 1.00 91.44 97 TYR A N 1
ATOM 802 C CA . TYR A 1 97 ? -33.425 1.965 -39.771 1.00 91.44 97 TYR A CA 1
ATOM 803 C C . TYR A 1 97 ? -34.454 2.118 -38.648 1.00 91.44 97 TYR A C 1
ATOM 805 O O . TYR A 1 97 ? -34.750 1.142 -37.956 1.00 91.44 97 TYR A O 1
ATOM 813 N N . LEU A 1 98 ? -35.039 3.306 -38.476 1.00 87.50 98 LEU A N 1
ATOM 814 C CA . LEU A 1 98 ? -36.101 3.540 -37.496 1.00 87.50 98 LEU A CA 1
ATOM 815 C C . LEU A 1 98 ? -37.414 2.842 -37.873 1.00 87.50 98 LEU A C 1
ATOM 817 O O . LEU A 1 98 ? -38.117 2.350 -36.989 1.00 87.50 98 LEU A O 1
ATOM 821 N N . ALA A 1 99 ? -37.744 2.765 -39.161 1.00 84.69 99 ALA A N 1
ATOM 822 C CA . ALA A 1 99 ? -38.928 2.079 -39.667 1.00 84.69 99 ALA A CA 1
ATOM 823 C C . ALA A 1 99 ? -38.838 0.566 -39.425 1.00 84.69 99 ALA A C 1
ATOM 825 O O . ALA A 1 99 ? -39.819 -0.047 -38.999 1.00 84.69 99 ALA A O 1
ATOM 826 N N . LYS A 1 100 ? -37.641 -0.005 -39.620 1.00 86.38 100 LYS A N 1
ATOM 827 C CA . LYS A 1 100 ? -37.315 -1.414 -39.340 1.00 86.38 100 LYS A CA 1
ATOM 828 C C . LYS A 1 100 ? -37.194 -1.717 -37.845 1.00 86.38 100 LYS A C 1
ATOM 830 O O . LYS A 1 100 ? -37.298 -2.874 -37.445 1.00 86.38 100 LYS A O 1
ATOM 835 N N . ALA A 1 101 ? -36.967 -0.703 -37.012 1.00 82.00 101 ALA A N 1
ATOM 836 C CA . ALA A 1 101 ? -36.853 -0.886 -35.575 1.00 82.00 101 ALA A CA 1
ATOM 837 C C . ALA A 1 101 ? -38.210 -1.216 -34.937 1.00 82.00 101 ALA A C 1
ATOM 839 O O . ALA A 1 101 ? -39.260 -0.668 -35.295 1.00 82.00 101 ALA A O 1
ATOM 840 N N . GLU A 1 102 ? -38.175 -2.075 -33.915 1.00 76.00 102 GLU A N 1
ATOM 841 C CA . GLU A 1 102 ? -39.358 -2.371 -33.114 1.00 76.00 102 GLU A CA 1
ATOM 842 C C . GLU A 1 102 ? -40.029 -1.081 -32.596 1.00 76.00 102 GLU A C 1
ATOM 844 O O . GLU A 1 102 ? -39.335 -0.112 -32.288 1.00 76.00 102 GLU A O 1
ATOM 849 N N . PRO A 1 103 ? -41.361 -1.053 -32.387 1.00 68.50 103 PRO A N 1
ATOM 850 C CA . PRO A 1 103 ? -42.079 0.153 -31.957 1.00 68.50 103 PRO A CA 1
ATOM 851 C C . PRO A 1 103 ? -41.527 0.844 -30.699 1.00 68.50 103 PRO A C 1
ATOM 853 O O . PRO A 1 103 ? -41.650 2.057 -30.569 1.00 68.50 103 PRO A O 1
ATOM 856 N N . GLY A 1 104 ? -40.914 0.086 -29.782 1.00 67.62 104 GLY A N 1
ATOM 857 C CA . GLY A 1 104 ? -40.258 0.614 -28.578 1.00 67.62 104 GLY A CA 1
ATOM 858 C C . GLY A 1 104 ? -38.758 0.861 -28.719 1.00 67.62 104 GLY A C 1
ATOM 859 O O . GLY A 1 104 ? -38.079 1.108 -27.725 1.00 67.62 104 GLY A O 1
ATOM 860 N N . ARG A 1 105 ? -38.230 0.738 -29.938 1.00 73.56 105 ARG A N 1
ATOM 861 C CA . ARG A 1 105 ? -36.825 0.932 -30.279 1.00 73.56 105 ARG A CA 1
ATOM 862 C C . ARG A 1 105 ? -36.606 1.970 -31.382 1.00 73.56 105 ARG A C 1
ATOM 864 O O . ARG A 1 105 ? -35.563 1.979 -32.018 1.00 73.56 105 ARG A O 1
ATOM 871 N N . ARG A 1 106 ? -37.562 2.869 -31.597 1.00 85.81 106 ARG A N 1
ATOM 872 C CA . ARG A 1 106 ? -37.441 3.945 -32.587 1.00 85.81 106 ARG A CA 1
ATOM 873 C C . ARG A 1 106 ? -36.715 5.143 -31.988 1.00 85.81 106 ARG A C 1
ATOM 875 O O . ARG A 1 106 ? -37.333 6.135 -31.631 1.00 85.81 106 ARG A O 1
ATOM 882 N N . TRP A 1 107 ? -35.406 5.024 -31.836 1.00 87.75 107 TRP A N 1
ATOM 883 C CA . TRP A 1 107 ? -34.572 6.060 -31.234 1.00 87.75 107 TRP A CA 1
ATOM 884 C C . TRP A 1 107 ? -33.245 6.196 -31.968 1.00 87.75 107 TRP A C 1
ATOM 886 O O . TRP A 1 107 ? -32.753 5.252 -32.587 1.00 87.75 107 TRP A O 1
ATOM 896 N N . VAL A 1 108 ? -32.647 7.372 -31.836 1.00 89.25 108 VAL A N 1
ATOM 897 C CA . VAL A 1 108 ? -31.281 7.667 -32.257 1.00 89.25 108 VAL A CA 1
ATOM 898 C C . VAL A 1 108 ? -30.459 7.899 -30.995 1.00 89.25 108 VAL A C 1
ATOM 900 O O . VAL A 1 108 ? -30.801 8.746 -30.170 1.00 89.25 108 VAL A O 1
ATOM 903 N N . LYS A 1 109 ? -29.399 7.112 -30.807 1.00 89.75 109 LYS A N 1
ATOM 904 C CA . LYS A 1 109 ? -28.513 7.176 -29.642 1.00 89.75 109 LYS A CA 1
ATOM 905 C C . LYS A 1 109 ? -27.070 7.316 -30.090 1.00 89.75 109 LYS A C 1
ATOM 907 O O . LYS A 1 109 ? -26.548 6.438 -30.773 1.00 89.75 109 LYS A O 1
ATOM 912 N N . CYS A 1 110 ? -26.412 8.359 -29.616 1.00 87.56 110 CYS A N 1
ATOM 913 C CA . CYS A 1 110 ? -24.979 8.549 -29.776 1.00 87.56 110 CYS A CA 1
ATOM 914 C C . CYS A 1 110 ? -24.288 8.395 -28.423 1.00 87.56 110 CYS A C 1
ATOM 916 O O . CYS A 1 110 ? -24.805 8.859 -27.407 1.00 87.56 110 CYS A O 1
ATOM 918 N N . ASN A 1 111 ? -23.137 7.733 -28.411 1.00 85.94 111 ASN A N 1
ATOM 919 C CA . ASN A 1 111 ? -22.324 7.513 -27.222 1.00 85.94 111 ASN A CA 1
ATOM 920 C C . ASN A 1 111 ? -20.962 8.177 -27.400 1.00 85.94 111 ASN A C 1
ATOM 922 O O . ASN A 1 111 ? -20.339 8.012 -28.448 1.00 85.94 111 ASN A O 1
ATOM 926 N N . TRP A 1 112 ? -20.482 8.814 -26.341 1.00 83.00 112 TRP A N 1
ATOM 927 C CA . TRP A 1 112 ? -19.162 9.421 -26.240 1.00 83.00 112 TRP A CA 1
ATOM 928 C C . TRP A 1 112 ? -18.470 8.993 -24.945 1.00 83.00 112 TRP A C 1
ATOM 930 O O . TRP A 1 112 ? -19.138 8.682 -23.957 1.00 83.00 112 TRP A O 1
ATOM 940 N N . LEU A 1 113 ? -17.140 9.004 -24.954 1.00 76.06 113 LEU A N 1
ATOM 941 C CA . LEU A 1 113 ? -16.335 9.124 -23.741 1.00 76.06 113 LEU A CA 1
ATOM 942 C C . LEU A 1 113 ? -16.081 10.598 -23.486 1.00 76.06 113 LEU A C 1
ATOM 944 O O . LEU A 1 113 ? -15.718 11.315 -24.413 1.00 76.06 113 LEU A O 1
ATOM 948 N N . LEU A 1 114 ? -16.250 11.025 -22.243 1.00 68.94 114 LEU A N 1
ATOM 949 C CA . LEU A 1 114 ? -16.014 12.395 -21.824 1.00 68.94 114 LEU A CA 1
ATOM 950 C C . LEU A 1 114 ? -15.046 12.414 -20.646 1.00 68.94 114 LEU A C 1
ATOM 952 O O . LEU A 1 114 ? -15.309 11.799 -19.617 1.00 68.94 114 LEU A O 1
ATOM 956 N N . TRP A 1 115 ? -13.966 13.176 -20.772 1.00 60.56 115 TRP A N 1
ATOM 957 C CA . TRP A 1 115 ? -13.114 13.555 -19.657 1.00 60.56 115 TRP A CA 1
ATOM 958 C C . TRP A 1 115 ? -13.732 14.743 -18.915 1.00 60.56 115 TRP A C 1
ATOM 960 O O . TRP A 1 115 ? -13.899 15.835 -19.461 1.00 60.56 115 TRP A O 1
ATOM 970 N N . THR A 1 116 ? -14.084 14.543 -17.647 1.00 57.00 116 THR A N 1
ATOM 971 C CA . THR A 1 116 ? -14.729 15.566 -16.804 1.00 57.00 116 THR A CA 1
ATOM 972 C C . THR A 1 116 ? -13.727 16.513 -16.137 1.00 57.00 116 THR A C 1
ATOM 974 O O . THR A 1 116 ? -14.124 17.465 -15.460 1.00 57.00 116 THR A O 1
ATOM 977 N N . GLY A 1 117 ? -12.426 16.273 -16.330 1.00 44.38 117 GLY A N 1
ATOM 978 C CA . GLY A 1 117 ? -11.332 16.890 -15.578 1.00 44.38 117 GLY A CA 1
ATOM 979 C C . GLY A 1 117 ? -10.858 16.059 -14.380 1.00 44.38 117 GLY A C 1
ATOM 980 O O . GLY A 1 117 ? -9.802 16.370 -13.839 1.00 44.38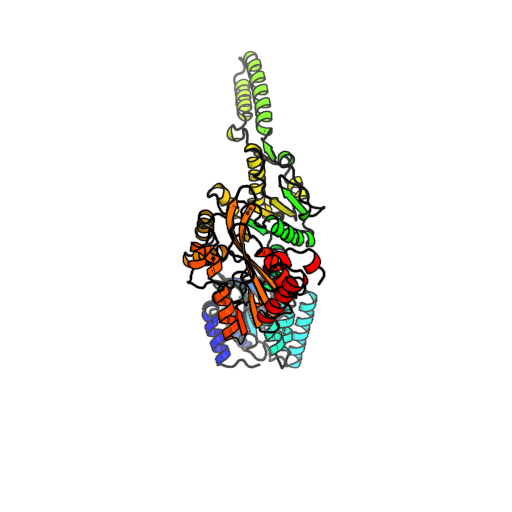 117 GLY A O 1
ATOM 981 N N . ALA A 1 118 ? -11.612 15.027 -13.986 1.00 40.97 118 ALA A N 1
ATOM 982 C CA . ALA A 1 118 ? -11.272 14.117 -12.888 1.00 40.97 118 ALA A CA 1
ATOM 983 C C . ALA A 1 118 ? -11.467 12.637 -13.268 1.00 40.97 118 ALA A C 1
ATOM 985 O O . ALA A 1 118 ? -10.638 11.803 -12.918 1.00 40.97 118 ALA A O 1
ATOM 986 N N . THR A 1 119 ? -12.523 12.318 -14.026 1.00 44.44 119 THR A N 1
ATOM 987 C CA . THR A 1 119 ? -12.878 10.951 -14.447 1.00 44.44 119 THR A CA 1
ATOM 988 C C . THR A 1 119 ? -13.226 10.886 -15.938 1.00 44.44 119 THR A C 1
ATOM 990 O O . THR A 1 119 ? -13.565 11.898 -16.560 1.00 44.44 119 THR A O 1
ATOM 993 N N . ILE A 1 120 ? -13.136 9.685 -16.526 1.00 52.81 120 ILE A N 1
ATOM 994 C CA . ILE A 1 120 ? -13.671 9.390 -17.865 1.00 52.81 120 ILE A CA 1
ATOM 995 C C . ILE A 1 120 ? -15.063 8.774 -17.695 1.00 52.81 120 ILE A C 1
ATOM 997 O O . ILE A 1 120 ? -15.186 7.712 -17.092 1.00 52.81 120 ILE A O 1
ATOM 1001 N N . GLU A 1 121 ? -16.087 9.399 -18.272 1.00 61.62 121 GLU A N 1
ATOM 1002 C CA . GLU A 1 121 ? -17.490 8.969 -18.184 1.00 61.62 121 GLU A CA 1
ATOM 1003 C C . GLU A 1 121 ? -18.049 8.570 -19.563 1.00 61.62 121 GLU A C 1
ATOM 1005 O O . GLU A 1 121 ? -17.757 9.231 -20.565 1.00 61.62 121 GLU A O 1
ATOM 1010 N N . GLU A 1 122 ? -18.900 7.533 -19.644 1.00 71.19 122 GLU A N 1
ATOM 1011 C CA . GLU A 1 122 ? -19.676 7.252 -20.867 1.00 71.19 122 GLU A CA 1
ATOM 1012 C C . GLU A 1 122 ? -20.964 8.092 -20.888 1.00 71.19 122 GLU A C 1
ATOM 1014 O O . GLU A 1 122 ? -21.927 7.836 -20.153 1.00 71.19 122 GLU A O 1
ATOM 1019 N N . VAL A 1 123 ? -21.017 9.062 -21.802 1.00 77.50 123 VAL A N 1
ATOM 1020 C CA . VAL A 1 123 ? -22.194 9.904 -22.038 1.00 77.50 123 VAL A CA 1
ATOM 1021 C C . VAL A 1 123 ? -22.960 9.379 -23.244 1.00 77.50 123 VAL A C 1
ATOM 1023 O O . VAL A 1 123 ? -22.416 9.238 -24.336 1.00 77.50 123 VAL A O 1
ATOM 1026 N N . SER A 1 124 ? -24.252 9.117 -23.076 1.00 84.12 124 SER A N 1
ATOM 1027 C CA . SER A 1 124 ? -25.162 8.816 -24.177 1.00 84.12 124 SER A CA 1
ATOM 1028 C C . SER A 1 124 ? -26.167 9.936 -24.360 1.00 84.12 124 SER A C 1
ATOM 1030 O O . SER A 1 124 ? -26.855 10.287 -23.410 1.00 84.12 124 SER A O 1
ATOM 1032 N N . VAL A 1 125 ? -26.344 10.420 -25.584 1.00 83.81 125 VAL A N 1
ATOM 1033 C CA . VAL A 1 125 ? -27.473 11.281 -25.957 1.00 83.81 125 VAL A CA 1
ATOM 1034 C C . VAL A 1 125 ? -28.466 10.438 -26.735 1.00 83.81 125 VAL A C 1
ATOM 1036 O O . VAL A 1 125 ? -28.093 9.791 -27.711 1.00 83.81 125 VAL A O 1
ATOM 1039 N N . VAL A 1 126 ? -29.716 10.408 -26.283 1.00 85.19 126 VAL A N 1
ATOM 1040 C CA . VAL A 1 126 ? -30.779 9.570 -26.830 1.00 85.19 126 VAL A CA 1
ATOM 1041 C C . VAL A 1 126 ? -31.981 10.423 -27.183 1.00 85.19 126 VAL A C 1
ATOM 1043 O O . VAL A 1 126 ? -32.567 11.059 -26.312 1.00 85.19 126 VAL A O 1
ATOM 1046 N N . TYR A 1 127 ? -32.391 10.362 -28.442 1.00 85.06 127 TYR A N 1
ATOM 1047 C CA . TYR A 1 127 ? -33.646 10.924 -28.914 1.00 85.06 127 TYR A CA 1
ATOM 1048 C C . TYR A 1 127 ? -34.596 9.799 -29.294 1.00 85.06 127 TYR A C 1
ATOM 1050 O O . TYR A 1 127 ? -34.302 8.995 -30.176 1.00 85.06 127 TYR A O 1
ATOM 1058 N N . ASP A 1 128 ? -35.720 9.721 -28.595 1.00 83.50 128 ASP A N 1
ATOM 1059 C CA . ASP A 1 128 ? -36.754 8.716 -28.809 1.00 83.50 128 ASP A CA 1
ATOM 1060 C C . ASP A 1 128 ? -37.895 9.303 -29.638 1.00 83.50 128 ASP A C 1
ATOM 1062 O O . ASP A 1 128 ? -38.549 10.261 -29.225 1.00 83.50 128 ASP A O 1
ATOM 1066 N N . LEU A 1 129 ? -38.105 8.703 -30.806 1.00 84.62 129 LEU A N 1
ATOM 1067 C CA . LEU A 1 129 ? -39.107 9.052 -31.814 1.00 84.62 129 LEU A CA 1
ATOM 1068 C C . LEU A 1 129 ? -40.248 8.015 -31.816 1.00 84.62 129 LEU A C 1
ATOM 1070 O O . LEU A 1 129 ? -41.122 8.010 -32.681 1.00 84.62 129 LEU A O 1
ATOM 1074 N N . GLY A 1 130 ? -40.233 7.076 -30.866 1.00 74.50 130 GLY A N 1
ATOM 1075 C CA . GLY A 1 130 ? -41.207 6.005 -30.747 1.00 74.50 130 GLY A CA 1
ATOM 1076 C C . GLY A 1 130 ? -42.514 6.417 -30.074 1.00 74.50 130 GLY A C 1
ATOM 1077 O O . GLY A 1 130 ? -42.635 7.428 -29.368 1.00 74.50 130 GLY A O 1
ATOM 1078 N N . LYS A 1 131 ? -43.530 5.562 -30.248 1.00 66.88 131 LYS A N 1
ATOM 1079 C CA . LYS A 1 131 ? -44.757 5.608 -29.438 1.00 66.88 131 LYS A CA 1
ATOM 1080 C C . LYS A 1 131 ? -44.441 5.168 -28.000 1.00 66.88 131 LYS A C 1
ATOM 1082 O O . LYS A 1 131 ? -43.493 4.410 -27.795 1.00 66.88 131 LYS A O 1
ATOM 1087 N N . PRO A 1 132 ? -45.217 5.614 -26.993 1.00 58.81 132 PRO A N 1
ATOM 1088 C CA . PRO A 1 132 ? -44.924 5.282 -25.608 1.00 58.81 132 PRO A CA 1
ATOM 1089 C C . PRO A 1 132 ? -44.981 3.764 -25.445 1.00 58.81 132 PRO A C 1
ATOM 1091 O O . PRO A 1 132 ? -45.980 3.129 -25.786 1.00 58.81 132 PRO A O 1
ATOM 1094 N N . VAL A 1 133 ? -43.901 3.174 -24.946 1.00 60.94 133 VAL A N 1
ATOM 1095 C CA . VAL A 1 133 ? -43.847 1.731 -24.727 1.00 60.94 133 VAL A CA 1
ATOM 1096 C C . VAL A 1 133 ? -44.742 1.376 -23.547 1.00 60.94 133 VAL A C 1
ATOM 1098 O O . VAL A 1 133 ? -44.693 2.028 -22.500 1.00 60.94 133 VAL A O 1
ATOM 1101 N N . SER A 1 134 ? -45.556 0.327 -23.693 1.00 63.66 134 SER A N 1
ATOM 1102 C CA . SER A 1 134 ? -46.383 -0.147 -22.586 1.00 63.66 134 SER A CA 1
ATOM 1103 C C . SER A 1 134 ? -45.501 -0.559 -21.404 1.00 63.66 134 SER A C 1
ATOM 1105 O O . SER A 1 134 ? -44.409 -1.117 -21.562 1.00 63.66 134 SER A O 1
ATOM 1107 N N . LYS A 1 135 ? -45.994 -0.319 -20.187 1.00 63.19 135 LYS A N 1
ATOM 1108 C CA . LYS A 1 135 ? -45.287 -0.676 -18.949 1.00 63.19 135 LYS A CA 1
ATOM 1109 C C . LYS A 1 135 ? -44.859 -2.151 -18.933 1.00 63.19 135 LYS A C 1
ATOM 1111 O O . LYS A 1 135 ? -43.758 -2.462 -18.488 1.00 63.19 135 LYS A O 1
ATOM 1116 N N . ALA A 1 136 ? -45.699 -3.044 -19.459 1.00 68.31 136 ALA A N 1
ATOM 1117 C CA . ALA A 1 136 ? -45.415 -4.475 -19.553 1.00 68.31 136 ALA A CA 1
ATOM 1118 C C . ALA A 1 136 ? -44.194 -4.775 -20.441 1.00 68.31 136 ALA A C 1
ATOM 1120 O O . ALA A 1 136 ? -43.295 -5.511 -20.032 1.00 68.31 136 ALA A O 1
ATOM 1121 N N . ARG A 1 137 ? -44.110 -4.149 -21.620 1.00 64.44 137 ARG A N 1
ATOM 1122 C CA . ARG A 1 137 ? -43.000 -4.352 -22.563 1.00 64.44 137 ARG A CA 1
ATOM 1123 C C . ARG A 1 137 ? -41.684 -3.767 -22.043 1.00 64.44 137 ARG A C 1
ATOM 1125 O O . ARG A 1 137 ? -40.628 -4.360 -22.240 1.00 64.44 137 ARG A O 1
ATOM 1132 N N . MET A 1 138 ? -41.744 -2.662 -21.301 1.00 61.56 138 MET A N 1
ATOM 1133 C CA . MET A 1 138 ? -40.574 -2.095 -20.622 1.00 61.56 138 MET A CA 1
ATOM 1134 C C . MET A 1 138 ? -40.026 -3.034 -19.540 1.00 61.56 138 MET A C 1
ATOM 1136 O O . MET A 1 138 ? -38.825 -3.289 -19.497 1.00 61.56 138 MET A O 1
ATOM 1140 N N . VAL A 1 139 ? -40.901 -3.598 -18.700 1.00 69.38 139 VAL A N 1
ATOM 1141 C CA . VAL A 1 139 ? -40.503 -4.579 -17.676 1.00 69.38 139 VAL A CA 1
ATOM 1142 C C . VAL A 1 139 ? -39.868 -5.813 -18.319 1.00 69.38 139 VAL A C 1
ATOM 1144 O O . VAL A 1 139 ? -38.837 -6.279 -17.836 1.00 69.38 139 VAL A O 1
ATOM 1147 N N . ALA A 1 140 ? -40.435 -6.312 -19.421 1.00 70.25 140 ALA A N 1
ATOM 1148 C CA . ALA A 1 140 ? -39.863 -7.428 -20.172 1.00 70.25 140 ALA A CA 1
ATOM 1149 C C . ALA A 1 140 ? -38.462 -7.100 -20.719 1.00 70.25 140 ALA A C 1
ATOM 1151 O O . ALA A 1 140 ? -37.537 -7.893 -20.560 1.00 70.25 140 ALA A O 1
ATOM 1152 N N . SER A 1 141 ? -38.269 -5.900 -21.277 1.00 65.88 141 SER A N 1
ATOM 1153 C CA . SER A 1 141 ? -36.954 -5.459 -21.756 1.00 65.88 141 SER A CA 1
ATOM 1154 C C . SER A 1 141 ? -35.922 -5.364 -20.629 1.00 65.88 141 SER A C 1
ATOM 1156 O O . SER A 1 141 ? -34.798 -5.823 -20.802 1.00 65.88 141 SER A O 1
ATOM 1158 N N . ILE A 1 142 ? -36.291 -4.812 -19.467 1.00 68.06 142 ILE A N 1
ATOM 1159 C CA . ILE A 1 142 ? -35.379 -4.708 -18.316 1.00 68.06 142 ILE A CA 1
ATOM 1160 C C . ILE A 1 142 ? -34.992 -6.104 -17.808 1.00 68.06 142 ILE A C 1
ATOM 1162 O O . ILE A 1 142 ? -33.829 -6.333 -17.489 1.00 68.06 142 ILE A O 1
ATOM 1166 N N . LYS A 1 143 ? -35.937 -7.053 -17.763 1.00 75.75 143 LYS A N 1
ATOM 1167 C CA . LYS A 1 143 ? -35.649 -8.448 -17.391 1.00 75.75 143 LYS A CA 1
ATOM 1168 C C . LYS A 1 143 ? -34.685 -9.122 -18.372 1.00 75.75 143 LYS A C 1
ATOM 1170 O O . LYS A 1 143 ? -33.752 -9.785 -17.930 1.00 75.75 143 LYS A O 1
ATOM 1175 N N . ASN A 1 144 ? -34.862 -8.900 -19.674 1.00 74.75 144 ASN A N 1
ATOM 1176 C CA . ASN A 1 144 ? -33.953 -9.425 -20.694 1.00 74.75 144 ASN A CA 1
ATOM 1177 C C . ASN A 1 144 ? -32.542 -8.828 -20.579 1.00 74.75 144 ASN A C 1
ATOM 1179 O O . ASN A 1 144 ? -31.562 -9.548 -20.748 1.00 74.75 144 ASN A O 1
ATOM 1183 N N . ASP A 1 145 ? -32.424 -7.536 -20.264 1.00 61.34 145 ASP A N 1
ATOM 1184 C CA . ASP A 1 145 ? -31.129 -6.899 -20.004 1.00 61.34 145 ASP A CA 1
ATOM 1185 C C . ASP A 1 145 ? -30.443 -7.497 -18.766 1.00 61.34 145 ASP A C 1
ATOM 1187 O O . ASP A 1 145 ? -29.251 -7.785 -18.820 1.00 61.34 145 ASP A O 1
ATOM 1191 N N . ILE A 1 146 ? -31.184 -7.732 -17.673 1.00 74.25 146 ILE A N 1
ATOM 1192 C CA . ILE A 1 146 ? -30.647 -8.392 -16.468 1.00 74.25 146 ILE A CA 1
ATOM 1193 C C . ILE A 1 146 ? -30.063 -9.758 -16.831 1.00 74.25 146 ILE A C 1
ATOM 1195 O O . ILE A 1 146 ? -28.899 -10.001 -16.531 1.00 74.25 146 ILE A O 1
ATOM 1199 N N . ALA A 1 147 ? -30.825 -10.599 -17.536 1.00 72.62 147 ALA A N 1
ATOM 1200 C CA . ALA A 1 147 ? -30.372 -11.933 -17.932 1.00 72.62 147 ALA A CA 1
ATOM 1201 C C . ALA A 1 147 ? -29.110 -11.882 -18.812 1.00 72.62 147 ALA A C 1
ATOM 1203 O O . ALA A 1 147 ? -28.178 -12.659 -18.621 1.00 72.62 147 ALA A O 1
ATOM 1204 N N . LYS A 1 148 ? -29.042 -10.923 -19.745 1.00 69.50 148 LYS A N 1
ATOM 1205 C CA . LYS A 1 148 ? -27.853 -10.712 -20.583 1.00 69.50 148 LYS A CA 1
ATOM 1206 C C . LYS A 1 148 ? -26.627 -10.306 -19.769 1.00 69.50 148 LYS A C 1
ATOM 1208 O O . LYS A 1 148 ? -25.545 -10.811 -20.043 1.00 69.50 148 LYS A O 1
ATOM 1213 N N . TYR A 1 149 ? -26.773 -9.398 -18.805 1.00 61.75 149 TYR A N 1
ATOM 1214 C CA . TYR A 1 149 ? -25.654 -8.950 -17.970 1.00 61.75 149 TYR A CA 1
ATOM 1215 C C . TYR A 1 149 ? -25.216 -10.012 -16.961 1.00 61.75 149 TYR A C 1
ATOM 1217 O O . TYR A 1 149 ? -24.020 -10.150 -16.711 1.00 61.75 149 TYR A O 1
ATOM 1225 N N . GLU A 1 150 ? -26.158 -10.800 -16.437 1.00 66.94 150 GLU A N 1
ATOM 1226 C CA . GLU A 1 150 ? -25.855 -11.940 -15.571 1.00 66.94 150 GLU A CA 1
ATOM 1227 C C . GLU A 1 150 ? -25.055 -13.031 -16.308 1.00 66.94 150 GLU A C 1
ATOM 1229 O O . GLU A 1 150 ? -24.182 -13.646 -15.702 1.00 66.94 150 GLU A O 1
ATOM 1234 N N . ALA A 1 151 ? -25.264 -13.206 -17.618 1.00 65.88 151 ALA A N 1
ATOM 1235 C CA . ALA A 1 151 ? -24.513 -14.163 -18.436 1.00 65.88 151 ALA A CA 1
ATOM 1236 C C . ALA A 1 151 ? -23.044 -13.769 -18.717 1.00 65.88 151 ALA A C 1
ATOM 1238 O O . ALA A 1 151 ? -22.237 -14.640 -19.035 1.00 65.88 151 ALA A O 1
ATOM 1239 N N . VAL A 1 152 ? -22.679 -12.483 -18.613 1.00 51.47 152 VAL A N 1
ATOM 1240 C CA . VAL A 1 152 ? -21.309 -11.961 -18.859 1.00 51.47 152 VAL A CA 1
ATOM 1241 C C . VAL A 1 152 ? -20.640 -11.416 -17.581 1.00 51.47 152 VAL A C 1
ATOM 1243 O O . VAL A 1 152 ? -19.868 -10.460 -17.632 1.00 51.47 152 VAL A O 1
ATOM 1246 N N . PRO A 1 153 ? -20.899 -12.056 -16.432 1.00 65.06 153 PRO A N 1
ATOM 1247 C CA . PRO A 1 153 ? -20.645 -11.588 -15.062 1.00 65.06 153 PRO A CA 1
ATOM 1248 C C . PRO A 1 153 ? -20.675 -10.080 -14.740 1.00 65.06 153 PRO A C 1
ATOM 1250 O O . PRO A 1 153 ? -20.040 -9.656 -13.773 1.00 65.06 153 PRO A O 1
ATOM 1253 N N . ASP A 1 154 ? -21.430 -9.248 -15.465 1.00 53.00 154 ASP A N 1
ATOM 1254 C CA . ASP A 1 154 ? -21.498 -7.798 -15.212 1.00 53.00 154 ASP A CA 1
ATOM 1255 C C . ASP A 1 154 ? -22.575 -7.485 -14.155 1.00 53.00 154 ASP A C 1
ATOM 1257 O O . ASP A 1 154 ? -23.655 -6.945 -14.427 1.00 53.00 154 ASP A O 1
ATOM 1261 N N . MET A 1 155 ? -22.282 -7.884 -12.912 1.00 56.78 155 MET A N 1
ATOM 1262 C CA . MET A 1 155 ? -23.201 -7.779 -11.769 1.00 56.78 155 MET A CA 1
ATOM 1263 C C . MET A 1 155 ? -23.588 -6.340 -11.436 1.00 56.78 155 MET A C 1
ATOM 1265 O O . MET A 1 155 ? -24.701 -6.088 -10.971 1.00 56.78 155 MET A O 1
ATOM 1269 N N . TYR A 1 156 ? -22.706 -5.381 -11.713 1.00 53.84 156 TYR A N 1
ATOM 1270 C CA . TYR A 1 156 ? -22.979 -3.969 -11.484 1.00 53.84 156 TYR A CA 1
ATOM 1271 C C . TYR A 1 156 ? -24.091 -3.461 -12.411 1.00 53.84 156 TYR A C 1
ATOM 1273 O O . TYR A 1 156 ? -25.083 -2.886 -11.944 1.00 53.84 156 TYR A O 1
ATOM 1281 N N . LYS A 1 157 ? -24.001 -3.747 -13.719 1.00 51.75 157 LYS A N 1
ATOM 1282 C CA . LYS A 1 157 ? -25.070 -3.399 -14.668 1.00 51.75 157 LYS A CA 1
ATOM 1283 C C . LYS A 1 157 ? -26.354 -4.181 -14.397 1.00 51.75 157 LYS A C 1
ATOM 1285 O O . LYS A 1 157 ? -27.438 -3.594 -14.452 1.00 51.75 157 LYS A O 1
ATOM 1290 N N . ALA A 1 158 ? -26.255 -5.459 -14.025 1.00 65.00 158 ALA A N 1
ATOM 1291 C CA . ALA A 1 158 ? -27.414 -6.263 -13.637 1.00 65.00 158 ALA A CA 1
ATOM 1292 C C . ALA A 1 158 ? -28.163 -5.658 -12.430 1.00 65.00 158 ALA A C 1
ATOM 1294 O O . ALA A 1 158 ? -29.386 -5.502 -12.473 1.00 65.00 158 ALA A O 1
ATOM 1295 N N . LEU A 1 159 ? -27.447 -5.227 -11.384 1.00 63.19 159 LEU A N 1
ATOM 1296 C CA . LEU A 1 159 ? -28.030 -4.581 -10.201 1.00 63.19 159 LEU A CA 1
ATOM 1297 C C . LEU A 1 159 ? -28.644 -3.213 -10.522 1.00 63.19 159 LEU A C 1
ATOM 1299 O O . LEU A 1 159 ? -29.773 -2.945 -10.095 1.00 63.19 159 LEU A O 1
ATOM 1303 N N . LYS A 1 160 ? -27.976 -2.383 -11.341 1.00 56.00 160 LYS A N 1
ATOM 1304 C CA . LYS A 1 160 ? -28.544 -1.122 -11.861 1.00 56.00 160 LYS A CA 1
ATOM 1305 C C . LYS A 1 160 ? -29.876 -1.356 -12.583 1.00 56.00 160 LYS A C 1
ATOM 1307 O O . LYS A 1 160 ? -30.812 -0.578 -12.403 1.00 56.00 160 LYS A O 1
ATOM 1312 N N . ARG A 1 161 ? -30.006 -2.441 -13.357 1.00 65.62 161 ARG A N 1
ATOM 1313 C CA . ARG A 1 161 ? -31.263 -2.812 -14.032 1.00 65.62 161 ARG A CA 1
ATOM 1314 C C . ARG A 1 161 ? -32.317 -3.356 -13.078 1.00 65.62 161 ARG A C 1
ATOM 1316 O O . ARG A 1 161 ? -33.471 -2.933 -13.143 1.00 65.62 161 ARG A O 1
ATOM 1323 N N . ARG A 1 162 ? -31.932 -4.233 -12.149 1.00 75.19 162 ARG A N 1
ATOM 1324 C CA . ARG A 1 162 ? -32.840 -4.818 -11.149 1.00 75.19 162 ARG A CA 1
ATOM 1325 C C . ARG A 1 162 ? -33.460 -3.736 -10.257 1.00 75.19 162 ARG A C 1
ATOM 1327 O O . ARG A 1 162 ? -34.653 -3.797 -9.968 1.00 75.19 162 ARG A O 1
ATOM 1334 N N . ARG A 1 163 ? -32.702 -2.676 -9.950 1.00 72.50 163 ARG A N 1
ATOM 1335 C CA . ARG A 1 163 ? -33.170 -1.455 -9.267 1.00 72.50 163 ARG A CA 1
ATOM 1336 C C . ARG A 1 163 ? -34.416 -0.831 -9.905 1.00 72.50 163 ARG A C 1
ATOM 1338 O O . ARG A 1 163 ? -35.280 -0.320 -9.195 1.00 72.50 163 ARG A O 1
ATOM 1345 N N . LEU A 1 164 ? -34.513 -0.842 -11.236 1.00 66.69 164 LEU A N 1
ATOM 1346 C CA . LEU A 1 164 ? -35.611 -0.206 -11.974 1.00 66.69 164 LEU A CA 1
ATOM 1347 C C . LEU A 1 164 ? -36.938 -0.966 -11.831 1.00 66.69 164 LEU A C 1
ATOM 1349 O O . LEU A 1 164 ? -37.998 -0.373 -12.027 1.00 66.69 164 LEU A O 1
ATOM 1353 N N . LEU A 1 165 ? -36.886 -2.251 -11.461 1.00 74.56 165 LEU A N 1
ATOM 1354 C CA . LEU A 1 165 ? -38.061 -3.108 -11.279 1.00 74.56 165 LEU A CA 1
ATOM 1355 C C . LEU A 1 165 ? -38.617 -3.088 -9.849 1.00 74.56 165 LEU A C 1
ATOM 1357 O O . LEU A 1 165 ? -39.752 -3.514 -9.631 1.00 74.56 165 LEU A O 1
ATOM 1361 N N . LEU A 1 166 ? -37.845 -2.607 -8.873 1.00 69.94 166 LEU A N 1
ATOM 1362 C CA . LEU A 1 166 ? -38.243 -2.633 -7.469 1.00 69.94 166 LEU A CA 1
ATOM 1363 C C . LEU A 1 166 ? -39.095 -1.421 -7.083 1.00 69.94 166 LEU A C 1
ATOM 1365 O O . LEU A 1 166 ? -38.782 -0.275 -7.412 1.00 69.94 166 LEU A O 1
ATOM 1369 N N . LYS A 1 167 ? -40.152 -1.680 -6.302 1.00 68.38 167 LYS A N 1
ATOM 1370 C CA . LYS A 1 167 ? -40.923 -0.629 -5.618 1.00 68.38 167 LYS A CA 1
ATOM 1371 C C . LYS A 1 167 ? -40.087 0.036 -4.520 1.00 68.38 167 LYS A C 1
ATOM 1373 O O . LYS A 1 167 ? -40.026 1.260 -4.466 1.00 68.38 167 LYS A O 1
ATOM 1378 N N . ASN A 1 168 ? -39.419 -0.769 -3.689 1.00 69.19 168 ASN A N 1
ATOM 1379 C CA . ASN A 1 168 ? -38.468 -0.298 -2.686 1.00 69.19 168 ASN A CA 1
ATOM 1380 C C . ASN A 1 168 ? -37.042 -0.419 -3.227 1.00 69.19 168 ASN A C 1
ATOM 1382 O O . ASN A 1 168 ? -36.512 -1.520 -3.372 1.00 69.19 168 ASN A O 1
ATOM 1386 N N . LYS A 1 169 ? -36.434 0.725 -3.527 1.00 61.66 169 LYS A N 1
ATOM 1387 C CA . LYS A 1 169 ? -35.087 0.790 -4.094 1.00 61.66 169 LYS A CA 1
ATOM 1388 C C . LYS A 1 169 ? -33.995 0.854 -3.034 1.00 61.66 169 LYS A C 1
ATOM 1390 O O . LYS A 1 169 ? -32.860 0.547 -3.367 1.00 61.66 169 LYS A O 1
ATOM 1395 N N . ALA A 1 170 ? -34.331 1.162 -1.779 1.00 62.81 170 ALA A N 1
ATOM 1396 C CA . ALA A 1 170 ? -33.367 1.409 -0.708 1.00 62.81 170 ALA A CA 1
ATOM 1397 C C . ALA A 1 170 ? -32.314 0.294 -0.520 1.00 62.81 170 ALA A C 1
ATOM 1399 O O . ALA A 1 170 ? -31.151 0.633 -0.321 1.00 62.81 170 ALA A O 1
ATOM 1400 N N . PRO A 1 171 ? -32.637 -1.012 -0.636 1.00 64.00 171 PRO A N 1
ATOM 1401 C CA . PRO A 1 171 ? -31.630 -2.067 -0.502 1.00 64.00 171 PRO A CA 1
ATOM 1402 C C . PRO A 1 171 ? -30.622 -2.084 -1.654 1.00 64.00 171 PRO A C 1
ATOM 1404 O O . PRO A 1 171 ? -29.428 -2.230 -1.420 1.00 64.00 171 PRO A O 1
ATOM 1407 N N . ILE A 1 172 ? -31.089 -1.906 -2.894 1.00 59.16 172 ILE A N 1
ATOM 1408 C CA . ILE A 1 172 ? -30.205 -1.856 -4.065 1.00 59.16 172 ILE A CA 1
ATOM 1409 C C . ILE A 1 172 ? -29.474 -0.516 -4.127 1.00 59.16 172 ILE A C 1
ATOM 1411 O O . ILE A 1 172 ? -28.296 -0.496 -4.445 1.00 59.16 172 ILE A O 1
ATOM 1415 N N . ASP A 1 173 ? -30.127 0.589 -3.772 1.00 51.94 173 ASP A N 1
ATOM 1416 C CA . ASP A 1 173 ? -29.491 1.899 -3.625 1.00 51.94 173 ASP A CA 1
ATOM 1417 C C . ASP A 1 173 ? -28.382 1.848 -2.577 1.00 51.94 173 ASP A C 1
ATOM 1419 O O . ASP A 1 173 ? -27.315 2.389 -2.810 1.00 51.94 173 ASP A O 1
ATOM 1423 N N . LYS A 1 174 ? -28.574 1.139 -1.462 1.00 56.91 174 LYS A N 1
ATOM 1424 C CA . LYS A 1 174 ? -27.525 0.932 -0.460 1.00 56.91 174 LYS A CA 1
ATOM 1425 C C . LYS A 1 174 ? -26.329 0.142 -0.997 1.00 56.91 174 LYS A C 1
ATOM 1427 O O . LYS A 1 174 ? -25.248 0.345 -0.473 1.00 56.91 174 LYS A O 1
ATOM 1432 N N . ILE A 1 175 ? -26.526 -0.738 -1.986 1.00 52.91 175 ILE A N 1
ATOM 1433 C CA . ILE A 1 175 ? -25.474 -1.544 -2.638 1.00 52.91 175 ILE A CA 1
ATOM 1434 C C . ILE A 1 175 ? -24.799 -0.769 -3.783 1.00 52.91 175 ILE A C 1
ATOM 1436 O O . ILE A 1 175 ? -23.593 -0.856 -3.964 1.00 52.91 175 ILE A O 1
ATOM 1440 N N . LEU A 1 176 ? -25.568 -0.021 -4.577 1.00 47.50 176 LEU A N 1
ATOM 1441 C CA . LEU A 1 176 ? -25.065 0.756 -5.716 1.00 47.50 176 LEU A CA 1
ATOM 1442 C C . LEU A 1 176 ? -24.433 2.083 -5.290 1.00 47.50 176 LEU A C 1
ATOM 1444 O O . LEU A 1 176 ? -23.503 2.535 -5.944 1.00 47.50 176 LEU A O 1
ATOM 1448 N N . ASN A 1 177 ? -24.940 2.684 -4.212 1.00 43.59 177 ASN A N 1
ATOM 1449 C CA . ASN A 1 177 ? -24.344 3.834 -3.529 1.00 43.59 177 ASN A CA 1
ATOM 1450 C C . ASN A 1 177 ? -23.443 3.377 -2.372 1.00 43.59 177 ASN A C 1
ATOM 1452 O O . ASN A 1 177 ? -23.070 4.180 -1.520 1.00 43.59 177 ASN A O 1
ATOM 1456 N N . ASP A 1 178 ? -23.156 2.076 -2.299 1.00 42.62 178 ASP A N 1
ATOM 1457 C CA . ASP A 1 178 ? -22.159 1.556 -1.388 1.00 42.62 178 ASP A CA 1
ATOM 1458 C C . ASP A 1 178 ? -20.789 1.998 -1.882 1.00 42.62 178 ASP A C 1
ATOM 1460 O O . ASP A 1 178 ? -20.270 1.471 -2.868 1.00 42.62 178 ASP A O 1
ATOM 1464 N N . THR A 1 179 ? -20.179 2.940 -1.177 1.00 35.03 179 THR A N 1
ATOM 1465 C CA . THR A 1 179 ? -18.812 3.396 -1.453 1.00 35.03 179 THR A CA 1
ATOM 1466 C C . THR A 1 179 ? -17.772 2.274 -1.291 1.00 35.03 179 THR A C 1
ATOM 1468 O O . THR A 1 179 ? -16.615 2.435 -1.658 1.00 35.03 179 THR A O 1
ATOM 1471 N N . ARG A 1 180 ? -18.179 1.081 -0.817 1.00 38.44 180 ARG A N 1
ATOM 1472 C CA . ARG A 1 180 ? -17.376 -0.156 -0.816 1.00 38.44 180 ARG A CA 1
ATOM 1473 C C . ARG A 1 180 ? -17.185 -0.801 -2.197 1.00 38.44 180 ARG A C 1
ATOM 1475 O O . ARG A 1 180 ? -16.461 -1.789 -2.278 1.00 38.44 180 ARG A O 1
ATOM 1482 N N . LEU A 1 181 ? -17.759 -0.271 -3.283 1.00 42.72 181 LEU A N 1
ATOM 1483 C CA . LEU A 1 181 ? -17.339 -0.588 -4.664 1.00 42.72 181 LEU A CA 1
ATOM 1484 C C . LEU A 1 181 ? -16.008 0.117 -5.028 1.00 42.72 181 LEU A C 1
ATOM 1486 O O . LEU A 1 181 ? -15.837 0.627 -6.129 1.00 42.72 181 LEU A O 1
ATOM 1490 N N . GLY A 1 182 ? -15.067 0.127 -4.083 1.00 46.03 182 GLY A N 1
ATOM 1491 C CA . GLY A 1 182 ? -13.689 0.582 -4.228 1.00 46.03 182 GLY A CA 1
ATOM 1492 C C . GLY A 1 182 ? -12.735 -0.609 -4.165 1.00 46.03 182 GLY A C 1
ATOM 1493 O O . GLY A 1 182 ? -13.066 -1.680 -3.649 1.00 46.03 182 GLY A O 1
ATOM 1494 N N . GLN A 1 183 ? -11.534 -0.454 -4.708 1.00 49.56 183 GLN A N 1
ATOM 1495 C CA . GLN A 1 183 ? -10.508 -1.488 -4.632 1.00 49.56 183 GLN A CA 1
ATOM 1496 C C . GLN A 1 183 ? -10.070 -1.663 -3.168 1.00 49.56 183 GLN A C 1
ATOM 1498 O O . GLN A 1 183 ? -9.634 -0.711 -2.521 1.00 49.56 183 GLN A O 1
ATOM 1503 N N . ALA A 1 184 ? -10.205 -2.872 -2.616 1.00 50.31 184 ALA A N 1
ATOM 1504 C CA . ALA A 1 184 ? -9.702 -3.159 -1.276 1.00 50.31 184 ALA A CA 1
ATOM 1505 C C . ALA A 1 184 ? -8.167 -3.054 -1.279 1.00 50.31 184 ALA A C 1
ATOM 1507 O O . ALA A 1 184 ? -7.496 -3.760 -2.030 1.00 50.31 184 ALA A O 1
ATOM 1508 N N . VAL A 1 185 ? -7.619 -2.174 -0.439 1.00 60.25 185 VAL A N 1
ATOM 1509 C CA . VAL A 1 185 ? -6.173 -1.906 -0.337 1.00 60.25 185 VAL A CA 1
ATOM 1510 C C . VAL A 1 185 ? -5.509 -2.695 0.791 1.00 60.25 185 VAL A C 1
ATOM 1512 O O . VAL A 1 185 ? -4.304 -2.948 0.763 1.00 60.25 185 VAL A O 1
ATOM 1515 N N . ALA A 1 186 ? -6.286 -3.117 1.791 1.00 59.69 186 ALA A N 1
ATOM 1516 C CA . ALA A 1 186 ? -5.810 -3.968 2.875 1.00 59.69 186 ALA A CA 1
ATOM 1517 C C . ALA A 1 186 ? -6.950 -4.780 3.508 1.00 59.69 186 ALA A C 1
ATOM 1519 O O . ALA A 1 186 ? -8.122 -4.460 3.343 1.00 59.69 186 ALA A O 1
ATOM 1520 N N . LEU A 1 187 ? -6.606 -5.807 4.278 1.00 64.75 187 LEU A N 1
ATOM 1521 C CA . LEU A 1 187 ? -7.502 -6.546 5.166 1.00 64.75 187 LEU A CA 1
ATOM 1522 C C . LEU A 1 187 ? -7.022 -6.358 6.601 1.00 64.75 187 LEU A C 1
ATOM 1524 O O . LEU A 1 187 ? -5.838 -6.515 6.889 1.00 64.75 187 LEU A O 1
ATOM 1528 N N . ILE A 1 188 ? -7.931 -6.044 7.515 1.00 68.06 188 ILE A N 1
ATOM 1529 C CA . ILE A 1 188 ? -7.672 -6.108 8.951 1.00 68.06 188 ILE A CA 1
ATOM 1530 C C . ILE A 1 188 ? -8.107 -7.489 9.423 1.00 68.06 188 ILE A C 1
ATOM 1532 O O . ILE A 1 188 ? -9.298 -7.807 9.431 1.00 68.06 188 ILE A O 1
ATOM 1536 N N . GLU A 1 189 ? -7.138 -8.306 9.823 1.00 66.69 189 GLU A N 1
ATOM 1537 C CA . GLU A 1 189 ? -7.361 -9.702 10.200 1.00 66.69 189 GLU A CA 1
ATOM 1538 C C . GLU A 1 189 ? -6.712 -10.026 11.536 1.00 66.69 189 GLU A C 1
ATOM 1540 O O . GLU A 1 189 ? -5.676 -9.468 11.881 1.00 66.69 189 GLU A O 1
ATOM 1545 N N . GLY A 1 190 ? -7.289 -10.957 12.294 1.00 69.50 190 GLY A N 1
ATOM 1546 C CA . GLY A 1 190 ? -6.721 -11.381 13.566 1.00 69.50 190 GLY A CA 1
ATOM 1547 C C . GLY A 1 190 ? -7.440 -12.574 14.175 1.00 69.50 190 GLY A C 1
ATOM 1548 O O . GLY A 1 190 ? -8.577 -12.878 13.821 1.00 69.50 190 GLY A O 1
ATOM 1549 N N . LYS A 1 191 ? -6.796 -13.266 15.121 1.00 58.44 191 LYS A N 1
ATOM 1550 C CA . LYS A 1 191 ? -7.407 -14.429 15.790 1.00 58.44 191 LYS A CA 1
ATOM 1551 C C . LYS A 1 191 ? -8.665 -13.994 16.558 1.00 58.44 191 LYS A C 1
ATOM 1553 O O . LYS A 1 191 ? -8.544 -13.327 17.584 1.00 58.44 191 LYS A O 1
ATOM 1558 N N . GLY A 1 192 ? -9.837 -14.409 16.071 1.00 59.62 192 GLY A N 1
ATOM 1559 C CA . GLY A 1 192 ? -11.148 -14.033 16.619 1.00 59.62 192 GLY A CA 1
ATOM 1560 C C . GLY A 1 192 ? -11.721 -12.720 16.068 1.00 59.62 192 GLY A C 1
ATOM 1561 O O . GLY A 1 192 ? -12.731 -12.248 16.577 1.00 59.62 192 GLY A O 1
ATOM 1562 N N . ILE A 1 193 ? -11.096 -12.126 15.046 1.00 63.72 193 ILE A N 1
ATOM 1563 C CA . ILE A 1 193 ? -11.562 -10.906 14.377 1.00 63.72 193 ILE A CA 1
ATOM 1564 C C . ILE A 1 193 ? -12.036 -11.286 12.978 1.00 63.72 193 ILE A C 1
ATOM 1566 O O . ILE A 1 193 ? -11.313 -11.937 12.225 1.00 63.72 193 ILE A O 1
ATOM 1570 N N . LYS A 1 194 ? -13.255 -10.871 12.622 1.00 58.09 194 LYS A N 1
ATOM 1571 C CA . LYS A 1 194 ? -13.773 -11.036 11.263 1.00 58.09 194 LYS A CA 1
ATOM 1572 C C . LYS A 1 194 ? -12.900 -10.227 10.298 1.00 58.09 194 LYS A C 1
ATOM 1574 O O . LYS A 1 194 ? -12.760 -9.019 10.489 1.00 58.09 194 LYS A O 1
ATOM 1579 N N . SER A 1 195 ? -12.336 -10.892 9.285 1.00 64.62 195 SER A N 1
ATOM 1580 C CA . SER A 1 195 ? -11.536 -10.233 8.243 1.00 64.62 195 SER A CA 1
ATOM 1581 C C . SER A 1 195 ? -12.334 -9.073 7.651 1.00 64.62 195 SER A C 1
ATOM 1583 O O . SER A 1 195 ? -13.454 -9.258 7.164 1.00 64.62 195 SER A O 1
ATOM 1585 N N . THR A 1 196 ? -11.796 -7.865 7.809 1.00 62.62 196 THR A N 1
ATOM 1586 C CA . THR A 1 196 ? -12.474 -6.625 7.436 1.00 62.62 196 THR A CA 1
ATOM 1587 C C . THR A 1 196 ? -11.647 -5.902 6.378 1.00 62.62 196 THR A C 1
ATOM 1589 O O . THR A 1 196 ? -10.543 -5.455 6.689 1.00 62.62 196 THR A O 1
ATOM 1592 N N . PRO A 1 197 ? -12.145 -5.770 5.140 1.00 57.81 197 PRO A N 1
ATOM 1593 C CA . PRO A 1 197 ? -11.446 -5.030 4.100 1.00 57.81 197 PRO A CA 1
ATOM 1594 C C . PRO A 1 197 ? -11.426 -3.527 4.378 1.00 57.81 197 PRO A C 1
ATOM 1596 O O . PRO A 1 197 ? -12.405 -2.941 4.841 1.00 57.81 197 PRO A O 1
ATOM 1599 N N . VAL A 1 198 ? -10.281 -2.926 4.073 1.00 58.72 198 VAL A N 1
ATOM 1600 C CA . VAL A 1 198 ? -10.014 -1.492 4.061 1.00 58.72 198 VAL A CA 1
ATOM 1601 C C . VAL A 1 198 ? -9.995 -1.043 2.610 1.00 58.72 198 VAL A C 1
ATOM 1603 O O . VAL A 1 198 ? -9.322 -1.652 1.776 1.00 58.72 198 VAL A O 1
ATOM 1606 N N . TYR A 1 199 ? -10.711 0.035 2.329 1.00 57.19 199 TYR A N 1
ATOM 1607 C CA . TYR A 1 199 ? -10.860 0.608 0.998 1.00 57.19 199 TYR A CA 1
ATOM 1608 C C . TYR A 1 199 ? -10.230 1.996 0.962 1.00 57.19 199 TYR A C 1
ATOM 1610 O O . TYR A 1 199 ? -10.150 2.669 1.992 1.00 57.19 199 TYR A O 1
ATOM 1618 N N . PHE A 1 200 ? -9.773 2.395 -0.218 1.00 50.88 200 PHE A N 1
ATOM 1619 C CA . PHE A 1 200 ? -9.362 3.762 -0.503 1.00 50.88 200 PHE A CA 1
ATOM 1620 C C . PHE A 1 200 ? -10.465 4.433 -1.329 1.00 50.88 200 PHE A C 1
ATOM 1622 O O . PHE A 1 200 ? -10.956 3.827 -2.281 1.00 50.88 200 PHE A O 1
ATOM 1629 N N . ASP A 1 201 ? -10.871 5.632 -0.917 1.00 51.09 201 ASP A N 1
ATOM 1630 C CA . ASP A 1 201 ? -11.906 6.446 -1.556 1.00 51.09 201 ASP A CA 1
ATOM 1631 C C . ASP A 1 201 ? -11.245 7.751 -2.022 1.00 51.09 201 ASP A C 1
ATOM 1633 O O . ASP A 1 201 ? -10.765 8.530 -1.197 1.00 51.09 201 ASP A O 1
ATOM 1637 N N . GLU A 1 202 ? -11.133 7.936 -3.339 1.00 45.78 202 GLU A N 1
ATOM 1638 C CA . GLU A 1 202 ? -10.510 9.123 -3.943 1.00 45.78 202 GLU A CA 1
ATOM 1639 C C . GLU A 1 202 ? -11.417 10.362 -3.864 1.00 45.78 202 GLU A C 1
ATOM 1641 O O . GLU A 1 202 ? -10.913 11.487 -3.901 1.00 45.78 202 GLU A O 1
ATOM 1646 N N . ASP A 1 203 ? -12.729 10.167 -3.689 1.00 39.19 203 ASP A N 1
ATOM 1647 C CA . ASP A 1 203 ? -13.735 11.229 -3.735 1.00 39.19 203 ASP A CA 1
ATOM 1648 C C . ASP A 1 203 ? -13.996 11.870 -2.357 1.00 39.19 203 ASP A C 1
ATOM 1650 O O . ASP A 1 203 ? -14.529 12.981 -2.278 1.00 39.19 203 ASP A O 1
ATOM 1654 N N . ASP A 1 204 ? -13.578 11.224 -1.259 1.00 42.16 204 ASP A N 1
ATOM 1655 C CA . ASP A 1 204 ? -13.688 11.743 0.114 1.00 42.16 204 ASP A CA 1
ATOM 1656 C C . ASP A 1 204 ? -12.333 12.194 0.695 1.00 42.16 204 ASP A C 1
ATOM 1658 O O . ASP A 1 204 ? -11.805 11.649 1.668 1.00 42.16 204 ASP A O 1
ATOM 1662 N N . MET A 1 205 ? -11.778 13.271 0.128 1.00 40.62 205 MET A N 1
ATOM 1663 C CA . MET A 1 205 ? -10.583 13.955 0.656 1.00 40.62 205 MET A CA 1
ATOM 1664 C C . MET A 1 205 ? -10.817 14.654 2.015 1.00 40.62 205 MET A C 1
ATOM 1666 O O . MET A 1 205 ? -9.866 15.151 2.623 1.00 40.62 205 MET A O 1
ATOM 1670 N N . ALA A 1 206 ? -12.067 14.722 2.496 1.00 39.72 206 ALA A N 1
ATOM 1671 C CA . ALA A 1 206 ? -12.441 15.295 3.793 1.00 39.72 206 ALA A CA 1
ATOM 1672 C C . ALA A 1 206 ? -12.530 14.238 4.916 1.00 39.72 206 ALA A C 1
ATOM 1674 O O . ALA A 1 206 ? -12.607 14.594 6.098 1.00 39.72 206 ALA A O 1
ATOM 1675 N N . GLY A 1 207 ? -12.504 12.950 4.562 1.00 45.12 207 GLY A N 1
ATOM 1676 C CA . GLY A 1 207 ? -12.551 11.820 5.480 1.00 45.12 207 GLY A CA 1
ATOM 1677 C C . GLY A 1 207 ? -11.254 11.587 6.265 1.00 45.12 207 GLY A C 1
ATOM 1678 O O . GLY A 1 207 ? -10.211 12.213 6.065 1.00 45.12 207 GLY A O 1
ATOM 1679 N N . LYS A 1 208 ? -11.294 10.633 7.206 1.00 48.12 208 LYS A N 1
ATOM 1680 C CA . LYS A 1 208 ? -10.082 10.170 7.903 1.00 48.12 208 LYS A CA 1
ATOM 1681 C C . LYS A 1 208 ? -9.135 9.520 6.887 1.00 48.12 208 LYS A C 1
ATOM 1683 O O . LYS A 1 208 ? -9.330 8.369 6.518 1.00 48.12 208 LYS A O 1
ATOM 1688 N N . THR A 1 209 ? -8.029 10.185 6.563 1.00 53.03 209 THR A N 1
ATOM 1689 C CA . THR A 1 209 ? -6.938 9.680 5.697 1.00 53.03 209 THR A CA 1
ATOM 1690 C C . THR A 1 209 ? -6.086 8.580 6.347 1.00 53.03 209 THR A C 1
ATOM 1692 O O . THR A 1 209 ? -4.937 8.331 5.978 1.00 53.03 209 THR A O 1
ATOM 1695 N N . SER A 1 210 ? -6.617 7.926 7.380 1.00 59.97 210 SER A N 1
ATOM 1696 C CA . SER A 1 210 ? -5.912 6.894 8.119 1.00 59.97 210 SER A CA 1
ATOM 1697 C C . SER A 1 210 ? -6.818 5.985 8.907 1.00 59.97 210 SER A C 1
ATOM 1699 O O . SER A 1 210 ? -7.743 6.441 9.584 1.00 59.97 210 SER A O 1
ATOM 1701 N N . VAL A 1 211 ? -6.442 4.713 8.906 1.00 61.06 211 VAL A N 1
ATOM 1702 C CA . VAL A 1 211 ? -7.138 3.650 9.611 1.00 61.06 211 VAL A CA 1
ATOM 1703 C C . VAL A 1 211 ? -6.266 3.157 10.755 1.00 61.06 211 VAL A C 1
ATOM 1705 O O . VAL A 1 211 ? -5.141 2.703 10.550 1.00 61.06 211 VAL A O 1
ATOM 1708 N N . ASP A 1 212 ? -6.802 3.243 11.969 1.00 67.25 212 ASP A N 1
ATOM 1709 C CA . ASP A 1 212 ? -6.178 2.640 13.138 1.00 67.25 212 ASP A CA 1
ATOM 1710 C C . ASP A 1 212 ? -6.477 1.141 13.139 1.00 67.25 212 ASP A C 1
ATOM 1712 O O . ASP A 1 212 ? -7.635 0.722 13.197 1.00 67.25 212 ASP A O 1
ATOM 1716 N N . ILE A 1 213 ? -5.429 0.322 13.118 1.00 63.91 213 ILE A N 1
ATOM 1717 C CA . ILE A 1 213 ? -5.577 -1.121 13.308 1.00 63.91 213 ILE A CA 1
ATOM 1718 C C . ILE A 1 213 ? -6.005 -1.356 14.769 1.00 63.91 213 ILE A C 1
ATOM 1720 O O . ILE A 1 213 ? -5.376 -0.803 15.682 1.00 63.91 213 ILE A O 1
ATOM 1724 N N . PRO A 1 214 ? -7.057 -2.157 15.030 1.00 62.53 214 PRO A N 1
ATOM 1725 C CA . PRO A 1 214 ? -7.462 -2.502 16.387 1.00 62.53 214 PRO A CA 1
ATOM 1726 C C . PRO A 1 214 ? -6.280 -3.045 17.200 1.00 62.53 214 PRO A C 1
ATOM 1728 O O . PRO A 1 214 ? -5.519 -3.887 16.727 1.00 62.53 214 PRO A O 1
ATOM 1731 N N . LYS A 1 215 ? -6.114 -2.570 18.439 1.00 55.06 215 LYS A N 1
ATOM 1732 C CA . LYS A 1 215 ? -5.026 -3.028 19.318 1.00 55.06 215 LYS A CA 1
ATOM 1733 C C . LYS A 1 215 ? -5.206 -4.517 19.645 1.00 55.06 215 LYS A C 1
ATOM 1735 O O . LYS A 1 215 ? -6.309 -4.932 19.987 1.00 55.06 215 LYS A O 1
ATOM 1740 N N . GLY A 1 216 ? -4.131 -5.308 19.583 1.00 62.72 216 GLY A N 1
ATOM 1741 C CA . GLY A 1 216 ? -4.144 -6.739 19.918 1.00 62.72 216 GLY A CA 1
ATOM 1742 C C . GLY A 1 216 ? -3.737 -7.642 18.750 1.00 62.72 216 GLY A C 1
ATOM 1743 O O . GLY A 1 216 ? -2.816 -7.318 18.010 1.00 62.72 216 GLY A O 1
ATOM 1744 N N . LYS A 1 217 ? -4.408 -8.795 18.594 1.00 59.38 217 LYS A N 1
ATOM 1745 C CA . LYS A 1 217 ? -4.096 -9.843 17.593 1.00 59.38 217 LYS A CA 1
ATOM 1746 C C . LYS A 1 217 ? -4.489 -9.480 16.150 1.00 59.38 217 LYS A C 1
ATOM 1748 O O . LYS A 1 217 ? -4.568 -10.387 15.327 1.00 59.38 217 LYS A O 1
ATOM 1753 N N . ALA A 1 218 ? -4.798 -8.213 15.872 1.00 64.50 218 ALA A N 1
ATOM 1754 C CA . ALA A 1 218 ? -5.155 -7.731 14.545 1.00 64.50 218 ALA A CA 1
ATOM 1755 C C . ALA A 1 218 ? -3.905 -7.255 13.794 1.00 64.50 218 ALA A C 1
ATOM 1757 O O . ALA A 1 218 ? -3.036 -6.609 14.376 1.00 64.50 218 ALA A O 1
ATOM 1758 N N . GLN A 1 219 ? -3.836 -7.524 12.499 1.00 68.19 219 GLN A N 1
ATOM 1759 C CA . GLN A 1 219 ? -2.806 -7.040 11.592 1.00 68.19 219 GLN A CA 1
ATOM 1760 C C . GLN A 1 219 ? -3.454 -6.494 10.322 1.00 68.19 219 GLN A C 1
ATOM 1762 O O . GLN A 1 219 ? -4.501 -6.983 9.899 1.00 68.19 219 GLN A O 1
ATOM 1767 N N . ALA A 1 220 ? -2.820 -5.490 9.717 1.00 66.94 220 ALA A N 1
ATOM 1768 C CA . ALA A 1 220 ? -3.151 -5.078 8.362 1.00 66.94 220 ALA A CA 1
ATOM 1769 C C . ALA A 1 220 ? -2.356 -5.936 7.378 1.00 66.94 220 ALA A C 1
ATOM 1771 O O . ALA A 1 220 ? -1.124 -5.942 7.385 1.00 66.94 220 ALA A O 1
ATOM 1772 N N . VAL A 1 221 ? -3.080 -6.652 6.536 1.00 73.06 221 VAL A N 1
ATOM 1773 C CA . VAL A 1 221 ? -2.564 -7.425 5.417 1.00 73.06 221 VAL A CA 1
ATOM 1774 C C . VAL A 1 221 ? -2.787 -6.589 4.164 1.00 73.06 221 VAL A C 1
ATOM 1776 O O . VAL A 1 221 ? -3.930 -6.357 3.782 1.00 73.06 221 VAL A O 1
ATOM 1779 N N . LEU A 1 222 ? -1.718 -6.083 3.551 1.00 70.44 222 LEU A N 1
ATOM 1780 C CA . LEU A 1 222 ? -1.834 -5.282 2.329 1.00 70.44 222 LEU A CA 1
ATOM 1781 C C . LEU A 1 222 ? -2.190 -6.182 1.146 1.00 70.44 222 LEU A C 1
ATOM 1783 O O . LEU A 1 222 ? -1.599 -7.251 0.991 1.00 70.44 222 LEU A O 1
ATOM 1787 N N . ILE A 1 223 ? -3.130 -5.737 0.314 1.00 66.75 223 ILE A N 1
ATOM 1788 C CA . ILE A 1 223 ? -3.511 -6.461 -0.899 1.00 66.75 223 ILE A CA 1
ATOM 1789 C C . ILE A 1 223 ? -2.782 -5.821 -2.089 1.00 66.75 223 ILE A C 1
ATOM 1791 O O . ILE A 1 223 ? -2.898 -4.609 -2.278 1.00 66.75 223 ILE A O 1
ATOM 1795 N N . PRO A 1 224 ? -2.052 -6.596 -2.913 1.00 74.25 224 PRO A N 1
ATOM 1796 C CA . PRO A 1 224 ? -1.474 -6.090 -4.152 1.00 74.25 224 PRO A CA 1
ATOM 1797 C C . PRO A 1 224 ? -2.520 -5.501 -5.108 1.00 74.25 224 PRO A C 1
ATOM 1799 O O . PRO A 1 224 ? -3.443 -6.221 -5.500 1.00 74.25 224 PRO A O 1
ATOM 1802 N N . PRO A 1 225 ? -2.390 -4.231 -5.536 1.00 69.44 225 PRO A N 1
ATOM 1803 C CA . PRO A 1 225 ? -3.323 -3.638 -6.486 1.00 69.44 225 PRO A CA 1
ATOM 1804 C C . PRO A 1 225 ? -3.463 -4.428 -7.795 1.00 69.44 225 PRO A C 1
ATOM 1806 O O . PRO A 1 225 ? -4.574 -4.588 -8.287 1.00 69.44 225 PRO A O 1
ATOM 1809 N N . SER A 1 226 ? -2.380 -4.992 -8.333 1.00 69.88 226 SER A N 1
ATOM 1810 C CA . SER A 1 226 ? -2.428 -5.818 -9.555 1.00 69.88 226 SER A CA 1
ATOM 1811 C C . SER A 1 226 ? -3.204 -7.132 -9.407 1.00 69.88 226 SER A C 1
ATOM 1813 O O . SER A 1 226 ? -3.622 -7.712 -10.403 1.00 69.88 226 SER A O 1
ATOM 1815 N N . VAL A 1 227 ? -3.444 -7.600 -8.178 1.00 68.44 227 VAL A N 1
ATOM 1816 C CA . VAL A 1 227 ? -4.238 -8.814 -7.911 1.00 68.44 227 VAL A CA 1
ATOM 1817 C C . VAL A 1 227 ? -5.741 -8.518 -7.916 1.00 68.44 227 VAL A C 1
ATOM 1819 O O . VAL A 1 227 ? -6.549 -9.403 -8.188 1.00 68.44 227 VAL A O 1
ATOM 1822 N N . VAL A 1 228 ? -6.126 -7.276 -7.619 1.00 57.12 228 VAL A N 1
ATOM 1823 C CA . VAL A 1 228 ? -7.526 -6.850 -7.444 1.00 57.12 228 VAL A CA 1
ATOM 1824 C C . VAL A 1 228 ? -8.025 -5.862 -8.505 1.00 57.12 228 VAL A C 1
ATOM 1826 O O . VAL A 1 228 ? -9.225 -5.604 -8.561 1.00 57.12 228 VAL A O 1
ATOM 1829 N N . SER A 1 229 ? -7.160 -5.332 -9.375 1.00 58.16 229 SER A N 1
ATOM 1830 C CA . SER A 1 229 ? -7.550 -4.492 -10.517 1.00 58.16 229 SER A CA 1
ATOM 1831 C C . SER A 1 229 ? -6.851 -4.896 -11.813 1.00 58.16 229 SER A C 1
ATOM 1833 O O . SER A 1 229 ? -5.993 -5.770 -11.833 1.00 58.16 229 SER A O 1
ATOM 1835 N N . LYS A 1 230 ? -7.207 -4.236 -12.926 1.00 54.00 230 LYS A N 1
ATOM 1836 C CA . LYS A 1 230 ? -6.592 -4.444 -14.252 1.00 54.00 230 LYS A CA 1
ATOM 1837 C C . LYS A 1 230 ? -5.155 -3.905 -14.361 1.00 54.00 230 LYS A C 1
ATOM 1839 O O . LYS A 1 230 ? -4.657 -3.730 -15.470 1.00 54.00 230 LYS A O 1
ATOM 1844 N N . ARG A 1 231 ? -4.509 -3.568 -13.243 1.00 63.53 231 ARG A N 1
ATOM 1845 C CA . ARG A 1 231 ? -3.150 -3.032 -13.248 1.00 63.53 231 ARG A CA 1
ATOM 1846 C C . ARG A 1 231 ? -2.174 -4.107 -13.720 1.00 63.53 231 ARG A C 1
ATOM 1848 O O . ARG A 1 231 ? -2.230 -5.238 -13.255 1.00 63.53 231 ARG A O 1
ATOM 1855 N N . GLU A 1 232 ? -1.254 -3.722 -14.598 1.00 73.62 232 GLU A N 1
ATOM 1856 C CA . GLU A 1 232 ? -0.276 -4.641 -15.188 1.00 73.62 232 GLU A CA 1
ATOM 1857 C C . GLU A 1 232 ? 0.658 -5.251 -14.135 1.00 73.62 232 GLU A C 1
ATOM 1859 O O . GLU A 1 232 ? 0.864 -6.452 -14.113 1.00 73.62 232 GLU A O 1
ATOM 1864 N N . ARG A 1 233 ? 1.218 -4.454 -13.222 1.00 84.62 233 ARG A N 1
ATOM 1865 C CA . ARG A 1 233 ? 2.145 -4.946 -12.191 1.00 84.62 233 ARG A CA 1
ATOM 1866 C C . ARG A 1 233 ? 2.187 -4.026 -10.982 1.00 84.62 233 ARG A C 1
ATOM 1868 O O . ARG A 1 233 ? 1.738 -2.880 -11.053 1.00 84.62 233 ARG A O 1
ATOM 1875 N N . ASP A 1 234 ? 2.841 -4.490 -9.928 1.00 84.88 234 ASP A N 1
ATOM 1876 C CA . ASP A 1 234 ? 3.162 -3.683 -8.757 1.00 84.88 234 ASP A CA 1
ATOM 1877 C C . ASP A 1 234 ? 4.674 -3.590 -8.514 1.00 84.88 234 ASP A C 1
ATOM 1879 O O . ASP A 1 234 ? 5.405 -4.573 -8.612 1.00 84.88 234 ASP A O 1
ATOM 1883 N N . VAL A 1 235 ? 5.132 -2.406 -8.112 1.00 88.00 235 VAL A N 1
ATOM 1884 C CA . VAL A 1 235 ? 6.481 -2.142 -7.603 1.00 88.00 235 VAL A CA 1
ATOM 1885 C C . VAL A 1 235 ? 6.363 -1.634 -6.174 1.00 88.00 235 VAL A C 1
ATOM 1887 O O . VAL A 1 235 ? 5.926 -0.509 -5.921 1.00 88.00 235 VAL A O 1
ATOM 1890 N N . TRP A 1 236 ? 6.739 -2.487 -5.231 1.00 87.81 236 TRP A N 1
ATOM 1891 C CA . TRP A 1 236 ? 6.713 -2.206 -3.804 1.00 87.81 236 TRP A CA 1
ATOM 1892 C C . TRP A 1 236 ? 8.070 -1.710 -3.330 1.00 87.81 236 TRP A C 1
ATOM 1894 O O . TRP A 1 236 ? 9.076 -2.386 -3.524 1.00 87.81 236 TRP A O 1
ATOM 1904 N N . TYR A 1 237 ? 8.087 -0.577 -2.636 1.00 85.12 237 TYR A N 1
ATOM 1905 C CA . TYR A 1 237 ? 9.268 -0.062 -1.956 1.00 85.12 237 TYR A CA 1
ATOM 1906 C C . TYR A 1 237 ? 9.053 -0.072 -0.443 1.00 85.12 237 TYR A C 1
ATOM 1908 O O . TYR A 1 237 ? 8.240 0.678 0.106 1.00 85.12 237 TYR A O 1
ATOM 1916 N N . LEU A 1 238 ? 9.784 -0.950 0.240 1.00 86.50 238 LEU A N 1
ATOM 1917 C CA . LEU A 1 238 ? 9.689 -1.180 1.676 1.00 86.50 238 LEU A CA 1
ATOM 1918 C C . LEU A 1 238 ? 10.933 -0.603 2.360 1.00 86.50 238 LEU A C 1
ATOM 1920 O O . LEU A 1 238 ? 12.026 -1.155 2.238 1.00 86.50 238 LEU A O 1
ATOM 1924 N N . SER A 1 239 ? 10.777 0.486 3.117 1.00 81.62 239 SER A N 1
ATOM 1925 C CA . SER A 1 239 ? 11.902 1.147 3.796 1.00 81.62 239 SER A CA 1
ATOM 1926 C C . SER A 1 239 ? 11.878 0.978 5.314 1.00 81.62 239 SER A C 1
ATOM 1928 O O . SER A 1 239 ? 10.914 1.352 5.989 1.00 81.62 239 SER A O 1
ATOM 1930 N N . GLY A 1 240 ? 12.989 0.500 5.878 1.00 76.56 240 GLY A N 1
ATOM 1931 C CA . GLY A 1 240 ? 13.201 0.412 7.320 1.00 76.56 240 GLY A CA 1
ATOM 1932 C C . GLY A 1 240 ? 14.507 -0.280 7.720 1.00 76.56 240 GLY A C 1
ATOM 1933 O O . GLY A 1 240 ? 14.982 -1.204 7.058 1.00 76.56 240 GLY A O 1
ATOM 1934 N N . LYS A 1 241 ? 15.068 0.109 8.873 1.00 77.25 241 LYS A N 1
ATOM 1935 C CA . LYS A 1 241 ? 16.237 -0.571 9.466 1.00 77.25 241 LYS A CA 1
ATOM 1936 C C . LYS A 1 241 ? 16.008 -2.079 9.640 1.00 77.25 241 LYS A C 1
ATOM 1938 O O . LYS A 1 241 ? 14.867 -2.543 9.695 1.00 77.25 241 LYS A O 1
ATOM 1943 N N . SER A 1 242 ? 17.096 -2.837 9.777 1.00 77.44 242 SER A N 1
ATOM 1944 C CA . SER A 1 242 ? 17.024 -4.268 10.096 1.00 77.44 242 SER A CA 1
ATOM 1945 C C . SER A 1 242 ? 16.143 -4.531 11.334 1.00 77.44 242 SER A C 1
ATOM 1947 O O . SER A 1 242 ? 16.091 -3.732 12.279 1.00 77.44 242 SER A O 1
ATOM 1949 N N . GLY A 1 243 ? 15.351 -5.607 11.287 1.00 72.94 243 GLY A N 1
ATOM 1950 C CA . GLY A 1 243 ? 14.376 -5.947 12.331 1.00 72.94 243 GLY A CA 1
ATOM 1951 C C . GLY A 1 243 ? 13.193 -4.971 12.460 1.00 72.94 243 GLY A C 1
ATOM 1952 O O . GLY A 1 243 ? 12.647 -4.794 13.555 1.00 72.94 243 GLY A O 1
ATOM 1953 N N . ALA A 1 244 ? 12.823 -4.269 11.383 1.00 73.25 244 ALA A N 1
ATOM 1954 C CA . ALA A 1 244 ? 11.626 -3.420 11.340 1.00 73.25 244 ALA A CA 1
ATOM 1955 C C . ALA A 1 244 ? 10.345 -4.160 10.913 1.00 73.25 244 ALA A C 1
ATOM 1957 O O . ALA A 1 244 ? 9.261 -3.656 11.183 1.00 73.25 244 ALA A O 1
ATOM 1958 N N . GLY A 1 245 ? 10.467 -5.341 10.292 1.00 77.56 245 GLY A N 1
ATOM 1959 C CA . GLY A 1 245 ? 9.328 -6.133 9.806 1.00 77.56 245 GLY A CA 1
ATOM 1960 C C . GLY A 1 245 ? 9.168 -6.184 8.281 1.00 77.56 245 GLY A C 1
ATOM 1961 O O . GLY A 1 245 ? 8.210 -6.793 7.819 1.00 77.56 245 GLY A O 1
ATOM 1962 N N . LYS A 1 246 ? 10.105 -5.613 7.502 1.00 84.81 246 LYS A N 1
ATOM 1963 C CA . LYS A 1 246 ? 10.065 -5.600 6.023 1.00 84.81 246 LYS A CA 1
ATOM 1964 C C . LYS A 1 246 ? 9.813 -6.991 5.442 1.00 84.81 246 LYS A C 1
ATOM 1966 O O . LYS A 1 246 ? 8.801 -7.210 4.794 1.00 84.81 246 LYS A O 1
ATOM 1971 N N . SER A 1 247 ? 10.669 -7.950 5.786 1.00 86.00 247 SER A N 1
ATOM 1972 C CA . SER A 1 247 ? 10.607 -9.302 5.238 1.00 86.00 247 SER A CA 1
ATOM 1973 C C . SER A 1 247 ? 9.347 -10.082 5.652 1.00 86.00 247 SER A C 1
ATOM 1975 O O . SER A 1 247 ? 8.946 -10.992 4.936 1.00 86.00 247 SER A O 1
ATOM 1977 N N . TYR A 1 248 ? 8.700 -9.739 6.778 1.00 85.50 248 TYR A N 1
ATOM 1978 C CA . TYR A 1 248 ? 7.398 -10.319 7.150 1.00 85.50 248 TYR A CA 1
ATOM 1979 C C . TYR A 1 248 ? 6.284 -9.808 6.233 1.00 85.50 248 TYR A C 1
ATOM 1981 O O . TYR A 1 248 ? 5.449 -10.588 5.779 1.00 85.50 248 TYR A O 1
ATOM 1989 N N . LEU A 1 249 ? 6.292 -8.510 5.921 1.00 83.56 249 LEU A N 1
ATOM 1990 C CA . LEU A 1 249 ? 5.351 -7.938 4.964 1.00 83.56 249 LEU A CA 1
ATOM 1991 C C . LEU A 1 249 ? 5.609 -8.457 3.543 1.00 83.56 249 LEU A C 1
ATOM 1993 O O . LEU A 1 249 ? 4.657 -8.798 2.850 1.00 83.56 249 LEU A O 1
ATOM 1997 N N . SER A 1 250 ? 6.875 -8.586 3.133 1.00 90.00 250 SER A N 1
ATOM 1998 C CA . SER A 1 250 ? 7.237 -9.177 1.839 1.00 90.00 250 SER A CA 1
ATOM 1999 C C . SER A 1 250 ? 6.693 -10.596 1.688 1.00 90.00 250 SER A C 1
ATOM 2001 O O . SER A 1 250 ? 6.139 -10.915 0.644 1.00 90.00 250 SER A O 1
ATOM 2003 N N . ALA A 1 251 ? 6.799 -11.431 2.729 1.00 89.56 251 ALA A N 1
ATOM 2004 C CA . ALA A 1 251 ? 6.232 -12.781 2.722 1.00 89.56 251 ALA A CA 1
ATOM 2005 C C . ALA A 1 251 ? 4.706 -12.762 2.527 1.00 89.56 251 ALA A C 1
ATOM 2007 O O . ALA A 1 251 ? 4.185 -13.480 1.680 1.00 89.56 251 ALA A O 1
ATOM 2008 N N . SER A 1 252 ? 4.009 -11.869 3.237 1.00 85.19 252 SER A N 1
ATOM 2009 C CA . SER A 1 252 ? 2.559 -11.689 3.091 1.00 85.19 252 SER A CA 1
ATOM 2010 C C . SER A 1 252 ? 2.160 -11.263 1.671 1.00 85.19 252 SER A C 1
ATOM 2012 O O . SER A 1 252 ? 1.241 -11.830 1.087 1.00 85.19 252 SER A O 1
ATOM 2014 N N . LEU A 1 253 ? 2.889 -10.320 1.063 1.00 84.62 253 LEU A N 1
ATOM 2015 C CA . LEU A 1 253 ? 2.656 -9.902 -0.326 1.00 84.62 253 LEU A CA 1
ATOM 2016 C C . LEU A 1 253 ? 2.918 -11.044 -1.319 1.00 84.62 253 LEU A C 1
ATOM 2018 O O . LEU A 1 253 ? 2.122 -11.262 -2.232 1.00 84.62 253 LEU A O 1
ATOM 2022 N N . ILE A 1 254 ? 4.008 -11.794 -1.127 1.00 91.88 254 ILE A N 1
ATOM 2023 C CA . ILE A 1 254 ? 4.348 -12.970 -1.940 1.00 91.88 254 ILE A CA 1
ATOM 2024 C C . ILE A 1 254 ? 3.219 -14.004 -1.909 1.00 91.88 254 ILE A C 1
ATOM 2026 O O . ILE A 1 254 ? 2.889 -14.561 -2.955 1.00 91.88 254 ILE A O 1
ATOM 2030 N N . ASP A 1 255 ? 2.586 -14.228 -0.755 1.00 87.50 255 ASP A N 1
ATOM 2031 C CA . ASP A 1 255 ? 1.465 -15.164 -0.643 1.00 87.50 255 ASP A CA 1
ATOM 2032 C C . ASP A 1 255 ? 0.285 -14.785 -1.550 1.00 87.50 255 ASP A C 1
ATOM 2034 O O . ASP A 1 255 ? -0.355 -15.677 -2.111 1.00 87.50 255 ASP A O 1
ATOM 2038 N N . PHE A 1 256 ? -0.002 -13.492 -1.745 1.00 82.88 256 PHE A N 1
ATOM 2039 C CA . PHE A 1 256 ? -1.035 -13.056 -2.693 1.00 82.88 256 PHE A CA 1
ATOM 2040 C C . PHE A 1 256 ? -0.645 -13.346 -4.139 1.00 82.88 256 PHE A C 1
ATOM 2042 O O . PHE A 1 256 ? -1.431 -13.952 -4.865 1.00 82.88 256 PHE A O 1
ATOM 2049 N N . TYR A 1 257 ? 0.566 -12.972 -4.554 1.00 87.75 257 TYR A N 1
ATOM 2050 C CA . TYR A 1 257 ? 1.028 -13.238 -5.919 1.00 87.75 257 TYR A CA 1
ATOM 2051 C C . TYR A 1 257 ? 1.053 -14.737 -6.221 1.00 87.75 257 TYR A C 1
ATOM 2053 O O . TYR A 1 257 ? 0.546 -15.168 -7.259 1.00 87.75 257 TYR A O 1
ATOM 2061 N N . ARG A 1 258 ? 1.525 -15.550 -5.271 1.00 87.38 258 ARG A N 1
ATOM 2062 C CA . ARG A 1 258 ? 1.510 -17.011 -5.379 1.00 87.38 258 ARG A CA 1
ATOM 2063 C C . ARG A 1 258 ? 0.098 -17.554 -5.586 1.00 87.38 258 ARG A C 1
ATOM 2065 O O . ARG A 1 258 ? -0.106 -18.400 -6.451 1.00 87.38 258 ARG A O 1
ATOM 2072 N N . LYS A 1 259 ? -0.890 -17.059 -4.832 1.00 83.62 259 LYS A N 1
ATOM 2073 C CA . LYS A 1 259 ? -2.301 -17.464 -4.993 1.00 83.62 259 LYS A CA 1
ATOM 2074 C C . LYS A 1 259 ? -2.865 -17.122 -6.374 1.00 83.62 259 LYS A C 1
ATOM 2076 O O . LYS A 1 259 ? -3.788 -17.793 -6.817 1.00 83.62 259 LYS A O 1
ATOM 2081 N N . THR A 1 260 ? -2.300 -16.131 -7.065 1.00 80.38 260 THR A N 1
ATOM 2082 C CA . THR A 1 260 ? -2.645 -15.808 -8.463 1.00 80.38 260 THR A CA 1
ATOM 2083 C C . THR A 1 260 ? -1.862 -16.608 -9.507 1.00 80.38 260 THR A C 1
ATOM 2085 O O . THR A 1 260 ? -1.991 -16.344 -10.698 1.00 80.38 260 THR A O 1
ATOM 2088 N N . GLY A 1 261 ? -1.049 -17.579 -9.082 1.00 84.81 261 GLY A N 1
ATOM 2089 C CA . GLY A 1 261 ? -0.233 -18.407 -9.971 1.00 84.81 261 GLY A CA 1
ATOM 2090 C C . GLY A 1 261 ? 1.074 -17.752 -10.424 1.00 84.81 261 GLY A C 1
ATOM 2091 O O . GLY A 1 261 ? 1.781 -18.333 -11.245 1.00 84.81 261 GLY A O 1
ATOM 2092 N N . GLN A 1 262 ? 1.424 -16.574 -9.896 1.00 90.62 262 GLN A N 1
ATOM 2093 C CA . GLN A 1 262 ? 2.676 -15.912 -10.254 1.00 90.62 262 GLN A CA 1
ATOM 2094 C C . GLN A 1 262 ? 3.878 -16.626 -9.634 1.00 90.62 262 GLN A C 1
ATOM 2096 O O . GLN A 1 262 ? 3.858 -17.039 -8.470 1.00 90.62 262 GLN A O 1
ATOM 2101 N N . ARG A 1 263 ? 4.954 -16.737 -10.415 1.00 94.62 263 ARG A N 1
ATOM 2102 C CA . ARG A 1 263 ? 6.216 -17.350 -9.975 1.00 94.62 263 ARG A CA 1
ATOM 2103 C C . ARG A 1 263 ? 6.946 -16.434 -8.998 1.00 94.62 263 ARG A C 1
ATOM 2105 O O . ARG A 1 263 ? 6.961 -15.222 -9.178 1.00 94.62 263 ARG A O 1
ATOM 2112 N N . VAL A 1 264 ? 7.591 -17.009 -7.986 1.00 96.25 264 VAL A N 1
ATOM 2113 C CA . VAL A 1 264 ? 8.277 -16.244 -6.935 1.00 96.25 264 VAL A CA 1
ATOM 2114 C C . VAL A 1 264 ? 9.787 -16.376 -7.089 1.00 96.25 264 VAL A C 1
ATOM 2116 O O . VAL A 1 264 ? 10.336 -17.478 -7.005 1.00 96.25 264 VAL A O 1
ATOM 2119 N N . TYR A 1 265 ? 10.463 -15.243 -7.260 1.00 96.44 265 TYR A N 1
ATOM 2120 C CA . TYR A 1 265 ? 11.917 -15.145 -7.318 1.00 96.44 265 TYR A CA 1
ATOM 2121 C C . TYR A 1 265 ? 12.454 -14.290 -6.175 1.00 96.44 265 TYR A C 1
ATOM 2123 O O . TYR A 1 265 ? 11.857 -13.280 -5.807 1.00 96.44 265 TYR A O 1
ATOM 2131 N N . VAL A 1 266 ? 13.597 -14.685 -5.615 1.00 95.31 266 VAL A N 1
ATOM 2132 C CA . VAL A 1 266 ? 14.216 -13.990 -4.479 1.00 95.31 266 VAL A CA 1
ATOM 2133 C C . VAL A 1 266 ? 15.691 -13.729 -4.759 1.00 95.31 266 VAL A C 1
ATOM 21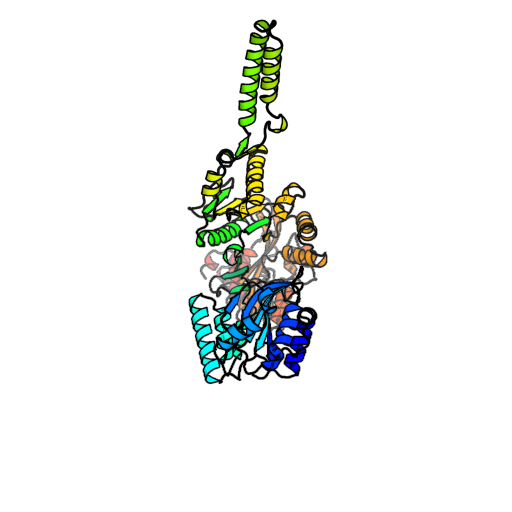35 O O . VAL A 1 266 ? 16.453 -14.645 -5.063 1.00 95.31 266 VAL A O 1
ATOM 2138 N N . LEU A 1 267 ? 16.095 -12.473 -4.613 1.00 92.00 267 LEU A N 1
ATOM 2139 C CA . LEU A 1 267 ? 17.475 -12.016 -4.525 1.00 92.00 267 LEU A CA 1
ATOM 2140 C C . LEU A 1 267 ? 17.722 -11.571 -3.087 1.00 92.00 267 LEU A C 1
ATOM 2142 O O . LEU A 1 267 ? 17.261 -10.515 -2.656 1.00 92.00 267 LEU A O 1
ATOM 2146 N N . SER A 1 268 ? 18.421 -12.413 -2.337 1.00 88.62 268 SER A N 1
ATOM 2147 C CA . SER A 1 268 ? 18.811 -12.139 -0.959 1.00 88.62 268 SER A CA 1
ATOM 2148 C C . SER A 1 268 ? 20.079 -12.925 -0.629 1.00 88.62 268 SER A C 1
ATOM 2150 O O . SER A 1 268 ? 20.213 -14.058 -1.107 1.00 88.62 268 SER A O 1
ATOM 2152 N N . PRO A 1 269 ? 20.998 -12.371 0.183 1.00 81.12 269 PRO A N 1
ATOM 2153 C CA . PRO A 1 269 ? 22.178 -13.101 0.644 1.00 81.12 269 PRO A CA 1
ATOM 2154 C C . PRO A 1 269 ? 21.813 -14.301 1.531 1.00 81.12 269 PRO A C 1
ATOM 2156 O O . PRO A 1 269 ? 22.573 -15.265 1.609 1.00 81.12 269 PRO A O 1
ATOM 2159 N N . ILE A 1 270 ? 20.648 -14.270 2.189 1.00 82.81 270 ILE A N 1
ATOM 2160 C CA . ILE A 1 270 ? 20.229 -15.281 3.163 1.00 82.81 270 ILE A CA 1
ATOM 2161 C C . ILE A 1 270 ? 18.957 -15.975 2.676 1.00 82.81 270 ILE A C 1
ATOM 2163 O O . ILE A 1 270 ? 17.968 -15.342 2.300 1.00 82.81 270 ILE A O 1
ATOM 2167 N N . ARG A 1 271 ? 18.964 -17.312 2.708 1.00 85.94 271 ARG A N 1
ATOM 2168 C CA . ARG A 1 271 ? 17.749 -18.100 2.483 1.00 85.94 271 ARG A CA 1
ATOM 2169 C C . ARG A 1 271 ? 16.854 -18.050 3.714 1.00 85.94 271 ARG A C 1
ATOM 2171 O O . ARG A 1 271 ? 17.313 -18.299 4.823 1.00 85.94 271 ARG A O 1
ATOM 2178 N N . ASP A 1 272 ? 15.571 -17.790 3.502 1.00 85.06 272 ASP A N 1
ATOM 2179 C CA . ASP A 1 272 ? 14.575 -17.676 4.557 1.00 85.06 272 ASP A CA 1
ATOM 2180 C C . ASP A 1 272 ? 13.315 -18.455 4.172 1.00 85.06 272 ASP A C 1
ATOM 2182 O O . ASP A 1 272 ? 12.696 -18.219 3.133 1.00 85.06 272 ASP A O 1
ATOM 2186 N N . ALA A 1 273 ? 12.933 -19.400 5.030 1.00 85.50 273 ALA A N 1
ATOM 2187 C CA . ALA A 1 273 ? 11.807 -20.293 4.796 1.00 85.50 273 ALA A CA 1
ATOM 2188 C C . ALA A 1 273 ? 10.460 -19.556 4.696 1.00 85.50 273 ALA A C 1
ATOM 2190 O O . ALA A 1 273 ? 9.526 -20.084 4.089 1.00 85.50 273 ALA A O 1
ATOM 2191 N N . LYS A 1 274 ? 10.345 -18.338 5.250 1.00 88.56 274 LYS A N 1
ATOM 2192 C CA . LYS A 1 274 ? 9.092 -17.564 5.240 1.00 88.56 274 LYS A CA 1
ATOM 2193 C C . LYS A 1 274 ? 8.636 -17.145 3.845 1.00 88.56 274 LYS A C 1
ATOM 2195 O O . LYS A 1 274 ? 7.461 -16.858 3.663 1.00 88.56 274 LYS A O 1
ATOM 2200 N N . PHE A 1 275 ? 9.540 -17.111 2.866 1.00 90.25 275 PHE A N 1
ATOM 2201 C CA . PHE A 1 275 ? 9.180 -16.785 1.487 1.00 90.25 275 PHE A CA 1
ATOM 2202 C C . PHE A 1 275 ? 8.578 -17.971 0.730 1.00 90.25 275 PHE A C 1
ATOM 2204 O O . PHE A 1 275 ? 8.157 -17.794 -0.407 1.00 90.25 275 PHE A O 1
ATOM 2211 N N . GLY A 1 276 ? 8.475 -19.145 1.360 1.00 86.12 276 GLY A N 1
ATOM 2212 C CA . GLY A 1 276 ? 7.905 -20.358 0.781 1.00 86.12 276 GLY A CA 1
ATOM 2213 C C . GLY A 1 276 ? 8.954 -21.257 0.128 1.00 86.12 276 GLY A C 1
ATOM 2214 O O . GLY A 1 276 ? 10.006 -20.809 -0.322 1.00 86.12 276 GLY A O 1
ATOM 2215 N N . LYS A 1 277 ? 8.671 -22.564 0.091 1.00 85.62 277 LYS A N 1
ATOM 2216 C CA . LYS A 1 277 ? 9.585 -23.581 -0.469 1.00 85.62 277 LYS A CA 1
ATOM 2217 C C . LYS A 1 277 ? 9.709 -23.502 -1.995 1.00 85.62 277 LYS A C 1
ATOM 2219 O O . LYS A 1 277 ? 10.695 -23.967 -2.552 1.00 85.62 277 LYS A O 1
ATOM 2224 N N . ASP A 1 278 ? 8.699 -22.944 -2.648 1.00 88.88 278 ASP A N 1
ATOM 2225 C CA . ASP A 1 278 ? 8.603 -22.731 -4.092 1.00 88.88 278 ASP A CA 1
ATOM 2226 C C . ASP A 1 278 ? 9.361 -21.481 -4.571 1.00 88.88 278 ASP A C 1
ATOM 2228 O O . ASP A 1 278 ? 9.565 -21.310 -5.774 1.00 88.88 278 ASP A O 1
ATOM 2232 N N . ALA A 1 279 ? 9.804 -20.620 -3.646 1.00 92.44 279 ALA A N 1
ATOM 2233 C CA . ALA A 1 279 ? 10.569 -19.427 -3.972 1.00 92.44 279 ALA A CA 1
ATOM 2234 C C . ALA A 1 279 ? 11.944 -19.785 -4.557 1.00 92.44 279 ALA A C 1
ATOM 2236 O O . ALA A 1 279 ? 12.775 -20.452 -3.930 1.00 92.44 279 ALA A O 1
ATOM 2237 N N . LYS A 1 280 ? 12.211 -19.299 -5.772 1.00 94.69 280 LYS A N 1
ATOM 2238 C CA . LYS A 1 280 ? 13.464 -19.545 -6.488 1.00 94.69 280 LYS A CA 1
ATOM 2239 C C . LYS A 1 280 ? 14.487 -18.464 -6.162 1.00 94.69 280 LYS A C 1
ATOM 2241 O O . LYS A 1 280 ? 14.363 -17.318 -6.588 1.00 94.69 280 LYS A O 1
ATOM 2246 N N . TYR A 1 281 ? 15.532 -18.850 -5.438 1.00 93.50 281 TYR A N 1
ATOM 2247 C CA . TYR A 1 281 ? 16.657 -17.968 -5.140 1.00 93.50 281 TYR A CA 1
ATOM 2248 C C . TYR A 1 281 ? 17.547 -17.792 -6.366 1.00 93.50 281 TYR A C 1
ATOM 2250 O O . TYR A 1 281 ? 18.142 -18.757 -6.854 1.00 93.50 281 TYR A O 1
ATOM 2258 N N . LEU A 1 282 ? 17.633 -16.559 -6.851 1.00 92.00 282 LEU A N 1
ATOM 2259 C CA . LEU A 1 282 ? 18.427 -16.206 -8.017 1.00 92.00 282 LEU A CA 1
ATOM 2260 C C . LEU A 1 282 ? 19.895 -16.019 -7.630 1.00 92.00 282 LEU A C 1
ATOM 2262 O O . LEU A 1 282 ? 20.216 -15.451 -6.588 1.00 92.00 282 LEU A O 1
ATOM 2266 N N . LYS A 1 283 ? 20.790 -16.464 -8.512 1.00 90.00 283 LYS A N 1
ATOM 2267 C CA . LYS A 1 283 ? 22.216 -16.130 -8.465 1.00 90.00 283 LYS A CA 1
ATOM 2268 C C . LYS A 1 283 ? 22.487 -15.104 -9.551 1.00 90.00 283 LYS A C 1
ATOM 2270 O O . LYS A 1 283 ? 22.352 -15.431 -10.730 1.00 90.00 283 LYS A O 1
ATOM 2275 N N . ILE A 1 284 ? 22.828 -13.880 -9.159 1.00 90.12 284 ILE A N 1
ATOM 2276 C CA . ILE A 1 284 ? 22.922 -12.762 -10.102 1.00 90.12 284 ILE A CA 1
ATOM 2277 C C . ILE A 1 284 ? 23.981 -12.996 -11.186 1.00 90.12 284 ILE A C 1
ATOM 2279 O O . ILE A 1 284 ? 23.728 -12.698 -12.349 1.00 90.12 284 ILE A O 1
ATOM 2283 N N . ASP A 1 285 ? 25.089 -13.658 -10.845 1.00 86.56 285 ASP A N 1
ATOM 2284 C CA . ASP A 1 285 ? 26.170 -13.983 -11.784 1.00 86.56 285 ASP A CA 1
ATOM 2285 C C . ASP A 1 285 ? 25.738 -14.909 -12.922 1.00 86.56 285 ASP A C 1
ATOM 2287 O O . ASP A 1 285 ? 26.398 -14.970 -13.957 1.00 86.56 285 ASP A O 1
ATOM 2291 N N . ASN A 1 286 ? 24.636 -15.644 -12.763 1.00 89.06 286 ASN A N 1
ATOM 2292 C CA . ASN A 1 286 ? 24.099 -16.485 -13.831 1.00 89.06 286 ASN A CA 1
ATOM 2293 C C . ASN A 1 286 ? 23.240 -15.686 -14.820 1.00 89.06 286 ASN A C 1
ATOM 2295 O O . ASN A 1 286 ? 22.980 -16.163 -15.921 1.00 89.06 286 ASN A O 1
ATOM 2299 N N . LEU A 1 287 ? 22.793 -14.491 -14.431 1.00 89.62 287 LEU A N 1
ATOM 2300 C CA . LEU A 1 287 ? 21.841 -13.674 -15.182 1.00 89.62 287 LEU A CA 1
ATOM 2301 C C . LEU A 1 287 ? 22.505 -12.450 -15.807 1.00 89.62 287 LEU A C 1
ATOM 2303 O O . LEU A 1 287 ? 22.173 -12.096 -16.934 1.00 89.62 287 LEU A O 1
ATOM 2307 N N . VAL A 1 288 ? 23.455 -11.833 -15.104 1.00 90.06 288 VAL A N 1
ATOM 2308 C CA . VAL A 1 288 ? 24.158 -10.624 -15.544 1.00 90.06 288 VAL A CA 1
ATOM 2309 C C . VAL A 1 288 ? 25.658 -10.868 -15.511 1.00 90.06 288 VAL A C 1
ATOM 2311 O O . VAL A 1 288 ? 26.182 -11.570 -14.647 1.00 90.06 288 VAL A O 1
ATOM 2314 N N . GLY A 1 289 ? 26.371 -10.296 -16.471 1.00 86.38 289 GLY A N 1
ATOM 2315 C CA . GLY A 1 289 ? 27.825 -10.287 -16.466 1.00 86.38 289 GLY A CA 1
ATOM 2316 C C . GLY A 1 289 ? 28.391 -9.114 -17.241 1.00 86.38 289 GLY A C 1
ATOM 2317 O O . GLY A 1 289 ? 27.668 -8.334 -17.855 1.00 86.38 289 GLY A O 1
ATOM 2318 N N . MET A 1 290 ? 29.713 -9.007 -17.216 1.00 81.62 290 MET A N 1
ATOM 2319 C CA . MET A 1 290 ? 30.432 -8.094 -18.095 1.00 81.62 290 MET A CA 1
ATOM 2320 C C . MET A 1 290 ? 30.409 -8.650 -19.517 1.00 81.62 290 MET A C 1
ATOM 2322 O O . MET A 1 290 ? 30.603 -9.853 -19.717 1.00 81.62 290 MET A O 1
ATOM 2326 N N . SER A 1 291 ? 30.187 -7.778 -20.496 1.00 71.88 291 SER A N 1
ATOM 2327 C CA . SER A 1 291 ? 30.103 -8.178 -21.892 1.00 71.88 291 SER A CA 1
ATOM 2328 C C . SER A 1 291 ? 31.419 -8.768 -22.374 1.00 71.88 291 SER A C 1
ATOM 2330 O O . SER A 1 291 ? 32.427 -8.070 -22.478 1.00 71.88 291 SER A O 1
ATOM 2332 N N . SER A 1 292 ? 31.387 -10.053 -22.733 1.00 67.69 292 SER A N 1
ATOM 2333 C CA . SER A 1 292 ? 32.508 -10.711 -23.420 1.00 67.69 292 SER A CA 1
ATOM 2334 C C . SER A 1 292 ? 32.545 -10.373 -24.914 1.00 67.69 292 SER A C 1
ATOM 2336 O O . SER A 1 292 ? 33.510 -10.700 -25.607 1.00 67.69 292 SER A O 1
ATOM 2338 N N . SER A 1 293 ? 31.492 -9.727 -25.434 1.00 68.31 293 SER A N 1
ATOM 2339 C CA . SER A 1 293 ? 31.355 -9.414 -26.856 1.00 68.31 293 SER A CA 1
ATOM 2340 C C . SER A 1 293 ? 32.403 -8.406 -27.321 1.00 68.31 293 SER A C 1
ATOM 2342 O O . SER A 1 293 ? 32.943 -8.563 -28.416 1.00 68.31 293 SER A O 1
ATOM 2344 N N . TYR A 1 294 ? 32.718 -7.394 -26.504 1.00 72.75 294 TYR A N 1
ATOM 2345 C CA . TYR A 1 294 ? 33.775 -6.435 -26.831 1.00 72.75 294 TYR A CA 1
ATOM 2346 C C . TYR A 1 294 ? 35.142 -7.121 -26.889 1.00 72.75 294 TYR A C 1
ATOM 2348 O O . TYR A 1 294 ? 35.863 -6.942 -27.865 1.00 72.75 294 TYR A O 1
ATOM 2356 N N . ASP A 1 295 ? 35.481 -7.945 -25.894 1.00 74.94 295 ASP A N 1
ATOM 2357 C CA . ASP A 1 295 ? 36.785 -8.614 -25.833 1.00 74.94 295 ASP A CA 1
ATOM 2358 C C . ASP A 1 295 ? 36.964 -9.610 -26.988 1.00 74.94 295 ASP A C 1
ATOM 2360 O O . ASP A 1 295 ? 38.021 -9.640 -27.620 1.00 74.94 295 ASP A O 1
ATOM 2364 N N . LYS A 1 296 ? 35.906 -10.348 -27.352 1.00 80.12 296 LYS A N 1
ATOM 2365 C CA . LYS A 1 296 ? 35.887 -11.225 -28.537 1.00 80.12 296 LYS A CA 1
ATOM 2366 C C . LYS A 1 296 ? 36.039 -10.443 -29.845 1.00 80.12 296 LYS A C 1
ATOM 2368 O O . LYS A 1 296 ? 36.801 -10.856 -30.719 1.00 80.12 296 LYS A O 1
ATOM 2373 N N . ALA A 1 297 ? 35.333 -9.322 -29.996 1.00 78.88 297 ALA A N 1
ATOM 2374 C CA . ALA A 1 297 ? 35.446 -8.466 -31.178 1.00 78.88 297 ALA A CA 1
ATOM 2375 C C . ALA A 1 297 ? 36.831 -7.804 -31.271 1.00 78.88 297 ALA A C 1
ATOM 2377 O O . ALA A 1 297 ? 37.420 -7.748 -32.348 1.00 78.88 297 ALA A O 1
ATOM 2378 N N . ASN A 1 298 ? 37.393 -7.378 -30.138 1.00 82.19 298 ASN A N 1
ATOM 2379 C CA . ASN A 1 298 ? 38.739 -6.827 -30.057 1.00 82.19 298 ASN A CA 1
ATOM 2380 C C . ASN A 1 298 ? 39.796 -7.877 -30.409 1.00 82.19 298 ASN A C 1
ATOM 2382 O O . ASN A 1 298 ? 40.688 -7.573 -31.193 1.00 82.19 298 ASN A O 1
ATOM 2386 N N . ALA A 1 299 ? 39.673 -9.116 -29.923 1.00 84.06 299 ALA A N 1
ATOM 2387 C CA . ALA A 1 299 ? 40.566 -10.209 -30.307 1.00 84.06 299 ALA A CA 1
ATOM 2388 C C . ALA A 1 299 ? 40.553 -10.454 -31.829 1.00 84.06 299 ALA A C 1
ATOM 2390 O O . ALA A 1 299 ? 41.616 -10.493 -32.448 1.00 84.06 299 ALA A O 1
ATOM 2391 N N . ARG A 1 300 ? 39.362 -10.507 -32.450 1.00 85.62 300 ARG A N 1
ATOM 2392 C CA . ARG A 1 300 ? 39.210 -10.622 -33.916 1.00 85.62 300 ARG A CA 1
ATOM 2393 C C . ARG A 1 300 ? 39.843 -9.447 -34.665 1.00 85.62 300 ARG A C 1
ATOM 2395 O O . ARG A 1 300 ? 40.512 -9.654 -35.674 1.00 85.62 300 ARG A O 1
ATOM 2402 N N . TYR A 1 301 ? 39.660 -8.223 -34.174 1.00 87.56 301 TYR A N 1
ATOM 2403 C CA . TYR A 1 301 ? 40.274 -7.029 -34.755 1.00 87.56 301 TYR A CA 1
ATOM 2404 C C . TYR A 1 301 ? 41.807 -7.057 -34.653 1.00 87.56 301 TYR A C 1
ATOM 2406 O O . TYR A 1 301 ? 42.485 -6.764 -35.637 1.00 87.56 301 TYR A O 1
ATOM 2414 N N . GLN A 1 302 ? 42.375 -7.455 -33.506 1.00 86.44 302 GLN A N 1
ATOM 2415 C CA . GLN A 1 302 ? 43.830 -7.589 -33.355 1.00 86.44 302 GLN A CA 1
ATOM 2416 C C . GLN A 1 302 ? 44.397 -8.657 -34.295 1.00 86.44 302 GLN A C 1
ATOM 2418 O O . GLN A 1 302 ? 45.412 -8.418 -34.948 1.00 86.44 302 GLN A O 1
ATOM 2423 N N . GLU A 1 303 ? 43.726 -9.803 -34.424 1.00 86.56 303 GLU A N 1
ATOM 2424 C CA . GLU A 1 303 ? 44.121 -10.854 -35.362 1.00 86.56 303 GLU A CA 1
ATOM 2425 C C . GLU A 1 303 ? 44.093 -10.353 -36.817 1.00 86.56 303 GLU A C 1
ATOM 2427 O O . GLU A 1 303 ? 45.074 -10.504 -37.550 1.00 86.56 303 GLU A O 1
ATOM 2432 N N . ALA A 1 304 ? 43.009 -9.687 -37.228 1.00 86.88 304 ALA A N 1
ATOM 2433 C CA . ALA A 1 304 ? 42.886 -9.091 -38.557 1.00 86.88 304 ALA A CA 1
ATOM 2434 C C . ALA A 1 304 ? 43.966 -8.027 -38.817 1.00 86.88 304 ALA A C 1
ATOM 2436 O O . ALA A 1 304 ? 44.540 -7.984 -39.905 1.00 86.88 304 ALA A O 1
ATOM 2437 N N . LYS A 1 305 ? 44.303 -7.213 -37.809 1.00 89.31 305 LYS A N 1
ATOM 2438 C CA . LYS A 1 305 ? 45.362 -6.197 -37.878 1.00 89.31 305 LYS A CA 1
ATOM 2439 C C . LYS A 1 305 ? 46.745 -6.822 -38.065 1.00 89.31 305 LYS A C 1
ATOM 2441 O O . LYS A 1 305 ? 47.538 -6.322 -38.863 1.00 89.31 305 LYS A O 1
ATOM 2446 N N . ILE A 1 306 ? 47.036 -7.918 -37.361 1.00 86.38 306 ILE A N 1
ATOM 2447 C CA . ILE A 1 306 ? 48.285 -8.675 -37.526 1.00 86.38 306 ILE A CA 1
ATOM 2448 C C . ILE A 1 306 ? 48.357 -9.257 -38.944 1.00 86.38 306 ILE A C 1
ATOM 2450 O O . ILE A 1 306 ? 49.352 -9.044 -39.634 1.00 86.38 306 ILE A O 1
ATOM 2454 N N . ARG A 1 307 ? 47.288 -9.908 -39.425 1.00 84.31 307 ARG A N 1
ATOM 2455 C CA . ARG A 1 307 ? 47.214 -10.452 -40.796 1.00 84.31 307 ARG A CA 1
ATOM 2456 C C . ARG A 1 307 ? 47.393 -9.365 -41.863 1.00 84.31 307 ARG A C 1
ATOM 2458 O O . ARG A 1 307 ? 48.136 -9.566 -42.821 1.00 84.31 307 ARG A O 1
ATOM 2465 N N . PHE A 1 308 ? 46.765 -8.203 -41.679 1.00 87.31 308 PHE A N 1
ATOM 2466 C CA . PHE A 1 308 ? 46.925 -7.049 -42.566 1.00 87.31 308 PHE A CA 1
ATOM 2467 C C . PHE A 1 308 ? 48.373 -6.544 -42.592 1.00 87.31 308 PHE A C 1
ATOM 2469 O O . PHE A 1 308 ? 48.894 -6.266 -43.666 1.00 87.31 308 PHE A O 1
ATOM 2476 N N . LYS A 1 309 ? 49.064 -6.492 -41.443 1.00 85.06 309 LYS A N 1
ATOM 2477 C CA . LYS A 1 309 ? 50.478 -6.078 -41.365 1.00 85.06 309 LYS A CA 1
ATOM 2478 C C . LYS A 1 309 ? 51.398 -6.955 -42.224 1.00 85.06 309 LYS A C 1
ATOM 2480 O O . LYS A 1 309 ? 52.310 -6.419 -42.849 1.00 85.06 309 LYS A O 1
ATOM 2485 N N . TYR A 1 310 ? 51.171 -8.270 -42.255 1.00 83.38 310 TYR A N 1
ATOM 2486 C CA . TYR A 1 310 ? 51.943 -9.184 -43.104 1.00 83.38 310 TYR A CA 1
ATOM 2487 C C . TYR A 1 310 ? 51.578 -9.023 -44.586 1.00 83.38 310 TYR A C 1
ATOM 2489 O O . TYR A 1 310 ? 52.467 -8.785 -45.401 1.00 83.38 310 TYR A O 1
ATOM 2497 N N . LYS A 1 311 ? 50.281 -9.003 -44.924 1.00 79.25 311 LYS A N 1
ATOM 2498 C CA . LYS A 1 311 ? 49.814 -8.800 -46.309 1.00 79.25 311 LYS A CA 1
ATOM 2499 C C . LYS A 1 311 ? 50.193 -7.445 -46.906 1.00 79.25 311 LYS A C 1
ATOM 2501 O O . LYS A 1 311 ? 50.383 -7.344 -48.110 1.00 79.25 311 LYS A O 1
ATOM 2506 N N . LYS A 1 312 ? 50.334 -6.402 -46.084 1.00 81.06 312 LYS A N 1
ATOM 2507 C CA . LYS A 1 312 ? 50.752 -5.062 -46.523 1.00 81.06 312 LYS A CA 1
ATOM 2508 C C . LYS A 1 312 ? 52.143 -5.062 -47.166 1.00 81.06 312 LYS A C 1
ATOM 2510 O O . LYS A 1 312 ? 52.397 -4.228 -48.024 1.00 81.06 312 LYS A O 1
ATOM 2515 N N . LYS A 1 313 ? 53.026 -5.989 -46.771 1.00 77.19 313 LYS A N 1
ATOM 2516 C CA . LYS A 1 313 ? 54.342 -6.163 -47.406 1.00 77.19 313 LYS A CA 1
ATOM 2517 C C . LYS A 1 313 ? 54.252 -6.889 -48.751 1.00 77.19 313 LYS A C 1
ATOM 2519 O O . LYS A 1 313 ? 55.001 -6.555 -49.654 1.00 77.19 313 LYS A O 1
ATOM 2524 N N . GLU A 1 314 ? 53.337 -7.847 -48.877 1.00 76.50 314 GLU A N 1
ATOM 2525 C CA . GLU A 1 314 ? 53.131 -8.650 -50.095 1.00 76.50 314 GLU A CA 1
ATOM 2526 C C . GLU A 1 314 ? 52.336 -7.901 -51.176 1.00 76.50 314 GLU A C 1
ATOM 2528 O O . GLU A 1 314 ? 52.519 -8.142 -52.361 1.00 76.50 314 GLU A O 1
ATOM 2533 N N . LEU A 1 315 ? 51.451 -6.986 -50.774 1.00 73.06 315 LEU A N 1
ATOM 2534 C CA . LEU A 1 315 ? 50.534 -6.255 -51.658 1.00 73.06 315 LEU A CA 1
ATOM 2535 C C . LEU A 1 315 ? 50.959 -4.796 -51.890 1.00 73.06 315 LEU A C 1
ATOM 2537 O O . LEU A 1 315 ? 50.128 -3.964 -52.247 1.00 73.06 315 LEU A O 1
ATOM 2541 N N . ALA A 1 316 ? 52.238 -4.472 -51.674 1.00 72.00 316 ALA A N 1
ATOM 2542 C CA . ALA A 1 316 ? 52.762 -3.111 -51.804 1.00 72.00 316 ALA A CA 1
ATOM 2543 C C . ALA A 1 316 ? 52.572 -2.520 -53.217 1.00 72.00 316 ALA A C 1
ATOM 2545 O O . ALA A 1 316 ? 52.414 -1.310 -53.354 1.00 72.00 316 ALA A O 1
ATOM 2546 N N . GLU A 1 317 ? 52.521 -3.372 -54.244 1.00 77.06 317 GLU A N 1
ATOM 2547 C CA . GLU A 1 317 ? 52.327 -2.983 -55.648 1.00 77.06 317 GLU A CA 1
ATOM 2548 C C . GLU A 1 317 ? 50.847 -2.886 -56.076 1.00 77.06 317 GLU A C 1
ATOM 2550 O O . GLU A 1 317 ? 50.564 -2.567 -57.227 1.00 77.06 317 GLU A O 1
ATOM 2555 N N . ASN A 1 318 ? 49.879 -3.127 -55.175 1.00 80.06 318 ASN A N 1
ATOM 2556 C CA . ASN A 1 318 ? 48.441 -3.020 -55.474 1.00 80.06 318 ASN A CA 1
ATOM 2557 C C . ASN A 1 318 ? 47.711 -2.077 -54.487 1.00 80.06 318 ASN A C 1
ATOM 2559 O O . ASN A 1 318 ? 47.108 -2.538 -53.507 1.00 80.06 318 ASN A O 1
ATOM 2563 N N . PRO A 1 319 ? 47.745 -0.752 -54.739 1.00 77.44 319 PRO A N 1
ATOM 2564 C CA . PRO A 1 319 ? 47.221 0.266 -53.825 1.00 77.44 319 PRO A CA 1
ATOM 2565 C C . PRO A 1 319 ? 45.710 0.160 -53.572 1.00 77.44 319 PRO A C 1
ATOM 2567 O O . PRO A 1 319 ? 45.258 0.330 -52.438 1.00 77.44 319 PRO A O 1
ATOM 2570 N N . ASP A 1 320 ? 44.926 -0.176 -54.599 1.00 78.56 320 ASP A N 1
ATOM 2571 C CA . ASP A 1 320 ? 43.462 -0.236 -54.511 1.00 78.56 320 ASP A CA 1
ATOM 2572 C C . ASP A 1 320 ? 42.982 -1.378 -53.613 1.00 78.56 320 ASP A C 1
ATOM 2574 O O . ASP A 1 320 ? 42.050 -1.227 -52.812 1.00 78.56 320 ASP A O 1
ATOM 2578 N N . LEU A 1 321 ? 43.628 -2.542 -53.723 1.00 79.31 321 LEU A N 1
ATOM 2579 C CA . LEU A 1 321 ? 43.327 -3.681 -52.864 1.00 79.31 321 LEU A CA 1
ATOM 2580 C C . LEU A 1 321 ? 43.754 -3.403 -51.417 1.00 79.31 321 LEU A C 1
ATOM 2582 O O . LEU A 1 321 ? 43.043 -3.783 -50.482 1.00 79.31 321 LEU A O 1
ATOM 2586 N N . LEU A 1 322 ? 44.875 -2.700 -51.233 1.00 80.38 322 LEU A N 1
ATOM 2587 C CA . LEU A 1 322 ? 45.365 -2.285 -49.923 1.00 80.38 322 LEU A CA 1
ATOM 2588 C C . LEU A 1 322 ? 44.367 -1.353 -49.221 1.00 80.38 322 LEU A C 1
ATOM 2590 O O . LEU A 1 322 ? 44.013 -1.597 -48.067 1.00 80.38 322 LEU A O 1
ATOM 2594 N N . MET A 1 323 ? 43.850 -0.354 -49.944 1.00 80.31 323 MET A N 1
ATOM 2595 C CA . MET A 1 323 ? 42.858 0.597 -49.440 1.00 80.31 323 MET A CA 1
ATOM 2596 C C . MET A 1 323 ? 41.552 -0.101 -49.036 1.00 80.31 323 MET A C 1
ATOM 2598 O O . MET A 1 323 ? 41.026 0.142 -47.948 1.00 80.31 323 MET A O 1
ATOM 2602 N N . LYS A 1 324 ? 41.046 -1.031 -49.859 1.00 82.69 324 LYS A N 1
ATOM 2603 C CA . LYS A 1 324 ? 39.844 -1.823 -49.530 1.00 82.69 324 LYS A CA 1
ATOM 2604 C C . LYS A 1 324 ? 40.031 -2.679 -48.275 1.00 82.69 324 LYS A C 1
ATOM 2606 O O . LYS A 1 324 ? 39.118 -2.783 -47.455 1.00 82.69 324 LYS A O 1
ATOM 2611 N N . LEU A 1 325 ? 41.202 -3.296 -48.114 1.00 81.50 325 LEU A N 1
ATOM 2612 C CA . LEU A 1 325 ? 41.521 -4.097 -46.930 1.00 81.50 325 LEU A CA 1
ATOM 2613 C C . LEU A 1 325 ? 41.660 -3.233 -45.669 1.00 81.50 325 LEU A C 1
ATOM 2615 O O . LEU A 1 325 ? 41.232 -3.659 -44.596 1.00 81.50 325 LEU A O 1
ATOM 2619 N N . GLU A 1 326 ? 42.205 -2.023 -45.794 1.00 84.31 326 GLU A N 1
ATOM 2620 C CA . GLU A 1 326 ? 42.345 -1.072 -44.689 1.00 84.31 326 GLU A CA 1
ATOM 2621 C C . GLU A 1 326 ? 40.991 -0.513 -44.225 1.00 84.31 326 GLU A C 1
ATOM 2623 O O . GLU A 1 326 ? 40.719 -0.481 -43.024 1.00 84.31 326 GLU A O 1
ATOM 2628 N N . LEU A 1 327 ? 40.094 -0.167 -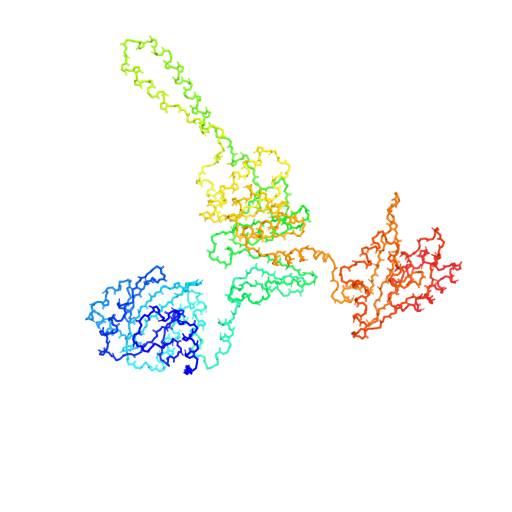45.156 1.00 85.56 327 LEU A N 1
ATOM 2629 C CA . LEU A 1 327 ? 38.718 0.232 -44.833 1.00 85.56 327 LEU A CA 1
ATOM 2630 C C . LEU A 1 327 ? 37.971 -0.882 -44.090 1.00 85.56 327 LEU A C 1
ATOM 2632 O O . LEU A 1 327 ? 37.400 -0.644 -43.026 1.00 85.56 327 LEU A O 1
ATOM 2636 N N . ARG A 1 328 ? 38.068 -2.123 -44.578 1.00 85.75 328 ARG A N 1
ATOM 2637 C CA . ARG A 1 328 ? 37.447 -3.288 -43.932 1.00 85.75 328 ARG A CA 1
ATOM 2638 C C . ARG A 1 328 ? 38.033 -3.580 -42.547 1.00 85.75 328 ARG A C 1
ATOM 2640 O O . ARG A 1 328 ? 37.321 -4.026 -41.652 1.00 85.75 328 ARG A O 1
ATOM 2647 N N . LEU A 1 329 ? 39.327 -3.325 -42.343 1.00 86.44 329 LEU A N 1
ATOM 2648 C CA . LEU A 1 329 ? 39.952 -3.423 -41.023 1.00 86.44 329 LEU A CA 1
ATOM 2649 C C . LEU A 1 329 ? 39.405 -2.356 -40.063 1.00 86.44 329 LEU A C 1
ATOM 2651 O O . LEU A 1 329 ? 39.162 -2.660 -38.895 1.00 86.44 329 LEU A O 1
ATOM 2655 N N . ASN A 1 330 ? 39.182 -1.131 -40.545 1.00 84.88 330 ASN A N 1
ATOM 2656 C CA . ASN A 1 330 ? 38.603 -0.050 -39.748 1.00 84.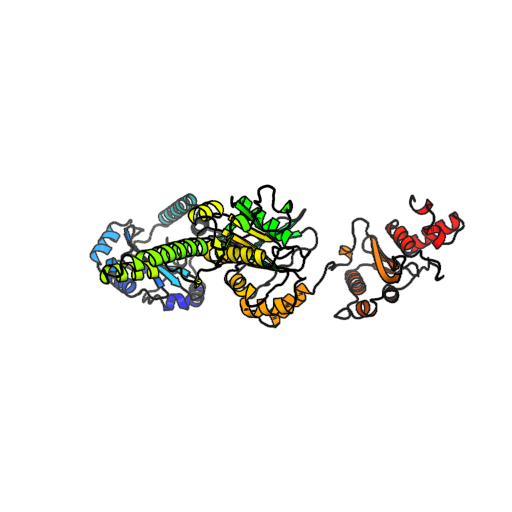88 330 ASN A CA 1
ATOM 2657 C C . ASN A 1 330 ? 37.143 -0.327 -39.358 1.00 84.88 330 ASN A C 1
ATOM 2659 O O . ASN A 1 330 ? 36.769 -0.048 -38.221 1.00 84.88 330 ASN A O 1
ATOM 2663 N N . GLU A 1 331 ? 36.349 -0.942 -40.236 1.00 87.00 331 GLU A N 1
ATOM 2664 C CA . GLU A 1 331 ? 34.980 -1.392 -39.927 1.00 87.00 331 GLU A CA 1
ATOM 2665 C C . GLU A 1 331 ? 34.938 -2.462 -38.823 1.00 87.00 331 GLU A C 1
ATOM 2667 O O . GLU A 1 331 ? 33.997 -2.513 -38.032 1.00 87.00 331 GLU A O 1
ATOM 2672 N N . LEU A 1 332 ? 35.970 -3.309 -38.734 1.00 84.81 332 LEU A N 1
ATOM 2673 C CA . LEU A 1 332 ? 36.092 -4.339 -37.696 1.00 84.81 332 LEU A CA 1
ATOM 2674 C C . LEU A 1 332 ? 36.489 -3.779 -36.325 1.00 84.81 332 LEU A C 1
ATOM 2676 O O . LEU A 1 332 ? 36.456 -4.518 -35.336 1.00 84.81 332 LEU A O 1
ATOM 2680 N N . LYS A 1 333 ? 36.896 -2.507 -36.241 1.00 85.19 333 LYS A N 1
ATOM 2681 C CA . LYS A 1 333 ? 37.332 -1.897 -34.986 1.00 85.19 333 LYS A CA 1
ATOM 2682 C C . LYS A 1 333 ? 36.146 -1.829 -34.014 1.00 85.19 333 LYS A C 1
ATOM 2684 O O . LYS A 1 333 ? 35.164 -1.141 -34.292 1.00 85.19 333 LYS A O 1
ATOM 2689 N N . PRO A 1 334 ? 36.214 -2.503 -32.852 1.00 81.88 334 PRO A N 1
ATOM 2690 C CA . PRO A 1 334 ? 35.103 -2.504 -31.915 1.00 81.88 334 PRO A CA 1
ATOM 2691 C C . PRO A 1 334 ? 34.930 -1.121 -31.283 1.00 81.88 334 PRO A C 1
ATOM 2693 O O . PRO A 1 334 ? 35.909 -0.468 -30.914 1.00 81.88 334 PRO A O 1
ATOM 2696 N N . ASP A 1 335 ? 33.676 -0.710 -31.106 1.00 80.19 335 ASP A N 1
ATOM 2697 C CA . ASP A 1 335 ? 33.310 0.528 -30.418 1.00 80.19 335 ASP A CA 1
ATOM 2698 C C . ASP A 1 335 ? 33.851 0.522 -28.971 1.00 80.19 335 ASP A C 1
ATOM 2700 O O . ASP A 1 335 ? 33.390 -0.282 -28.147 1.00 80.19 335 ASP A O 1
ATOM 2704 N N . PRO A 1 336 ? 34.809 1.407 -28.627 1.00 75.88 336 PRO A N 1
ATOM 2705 C CA . PRO A 1 336 ? 35.397 1.472 -27.291 1.00 75.88 336 PRO A CA 1
ATOM 2706 C C . PRO A 1 336 ? 34.369 1.732 -26.188 1.00 75.88 336 PRO A C 1
ATOM 2708 O O . PRO A 1 336 ? 34.576 1.298 -25.057 1.00 75.88 336 PRO A O 1
ATOM 2711 N N . SER A 1 337 ? 33.244 2.385 -26.503 1.00 72.56 337 SER A N 1
ATOM 2712 C CA . SER A 1 337 ? 32.184 2.695 -25.538 1.00 72.56 337 SER A CA 1
ATOM 2713 C C . SER A 1 337 ? 31.448 1.450 -25.028 1.00 72.56 337 SER A C 1
ATOM 2715 O O . SER A 1 337 ? 30.748 1.521 -24.014 1.00 72.56 337 SER A O 1
ATOM 2717 N N . LYS A 1 338 ? 31.589 0.311 -25.721 1.00 70.88 338 LYS A N 1
ATOM 2718 C CA . LYS A 1 338 ? 31.002 -0.985 -25.348 1.00 70.88 338 LYS A CA 1
ATOM 2719 C C . LYS A 1 338 ? 31.915 -1.819 -24.445 1.00 70.88 338 LYS A C 1
ATOM 2721 O O . LYS A 1 338 ? 31.472 -2.836 -23.912 1.00 70.88 338 LYS A O 1
ATOM 2726 N N . ARG A 1 339 ? 33.168 -1.395 -24.243 1.00 70.19 339 ARG A N 1
ATOM 2727 C CA . ARG A 1 339 ? 34.131 -2.082 -23.377 1.00 70.19 339 ARG A CA 1
ATOM 2728 C C . ARG A 1 339 ? 33.652 -2.074 -21.929 1.00 70.19 339 ARG A C 1
ATOM 2730 O O . ARG A 1 339 ? 33.391 -1.015 -21.367 1.00 70.19 339 ARG A O 1
ATOM 2737 N N . GLY A 1 340 ? 33.563 -3.256 -21.322 1.00 70.62 340 GLY A N 1
ATOM 2738 C CA . GLY A 1 340 ? 33.186 -3.395 -19.916 1.00 70.62 340 GLY A CA 1
ATOM 2739 C C . GLY A 1 340 ? 31.746 -2.970 -19.597 1.00 70.62 340 GLY A C 1
ATOM 2740 O O . GLY A 1 340 ? 31.460 -2.618 -18.455 1.00 70.62 340 GLY A O 1
ATOM 2741 N N . ARG A 1 341 ? 30.831 -2.978 -20.577 1.00 81.06 341 ARG A N 1
ATOM 2742 C CA . ARG A 1 341 ? 29.397 -2.822 -20.286 1.00 81.06 341 ARG A CA 1
ATOM 2743 C C . ARG A 1 341 ? 28.840 -4.091 -19.648 1.00 81.06 341 ARG A C 1
ATOM 2745 O O . ARG A 1 341 ? 29.264 -5.191 -19.992 1.00 81.06 341 ARG A O 1
ATOM 2752 N N . MET A 1 342 ? 27.877 -3.927 -18.748 1.00 87.06 342 MET A N 1
ATOM 2753 C CA . MET A 1 342 ? 27.085 -5.041 -18.228 1.00 87.06 342 MET A CA 1
ATOM 2754 C C . MET A 1 342 ? 26.040 -5.463 -19.267 1.00 87.06 342 MET A C 1
ATOM 2756 O O . MET A 1 342 ? 25.463 -4.612 -19.945 1.00 87.06 342 MET A O 1
ATOM 2760 N N . GLU A 1 343 ? 25.808 -6.767 -19.392 1.00 87.62 343 GLU A N 1
ATOM 2761 C CA . GLU A 1 343 ? 24.793 -7.353 -20.269 1.00 87.62 343 GLU A CA 1
ATOM 2762 C C . GLU A 1 343 ? 24.059 -8.506 -19.571 1.00 87.62 343 GLU A C 1
ATOM 2764 O O . GLU A 1 343 ? 24.590 -9.144 -18.654 1.00 87.62 343 GLU A O 1
ATOM 2769 N N . MET A 1 344 ? 22.830 -8.781 -20.020 1.00 89.06 344 MET A N 1
ATOM 2770 C CA . MET A 1 344 ? 22.136 -10.017 -19.660 1.00 89.06 344 MET A CA 1
ATOM 2771 C C . MET A 1 344 ? 22.846 -11.194 -20.335 1.00 89.06 344 MET A C 1
ATOM 2773 O O . MET A 1 344 ? 23.128 -11.150 -21.530 1.00 89.06 344 MET A O 1
ATOM 2777 N N . LYS A 1 345 ? 23.128 -12.256 -19.578 1.00 88.19 345 LYS A N 1
ATOM 2778 C CA . LYS A 1 345 ? 23.769 -13.476 -20.099 1.00 88.19 345 LYS A CA 1
ATOM 2779 C C . LYS A 1 345 ? 22.813 -14.356 -20.901 1.00 88.19 345 LYS A C 1
ATOM 2781 O O . LYS A 1 345 ? 23.260 -15.160 -21.715 1.00 88.19 345 LYS A O 1
ATOM 2786 N N . LEU A 1 346 ? 21.514 -14.237 -20.637 1.00 86.56 346 LEU A N 1
ATOM 2787 C CA . LEU A 1 346 ? 20.462 -14.975 -21.328 1.00 86.56 346 LEU A CA 1
ATOM 2788 C C . LEU A 1 346 ? 19.854 -14.109 -22.431 1.00 86.56 346 LEU A C 1
ATOM 2790 O O . LEU A 1 346 ? 19.768 -12.888 -22.292 1.00 86.56 346 LEU A O 1
ATOM 2794 N N . CYS A 1 347 ? 19.418 -14.747 -23.519 1.00 83.50 347 CYS A N 1
ATOM 2795 C CA . CYS A 1 347 ? 18.709 -14.048 -24.585 1.00 83.50 347 CYS A CA 1
ATOM 2796 C C . CYS A 1 347 ? 17.350 -13.506 -24.091 1.00 83.50 347 CYS A C 1
ATOM 2798 O O . CYS A 1 347 ? 16.791 -14.055 -23.133 1.00 83.50 347 CYS A O 1
ATOM 2800 N N . PRO A 1 348 ? 16.805 -12.458 -24.740 1.00 84.69 348 PRO A N 1
ATOM 2801 C CA . PRO A 1 348 ? 15.526 -11.856 -24.361 1.00 84.69 348 PRO A CA 1
ATOM 2802 C C . PRO A 1 348 ? 14.388 -12.873 -24.211 1.00 84.69 348 PRO A C 1
ATOM 2804 O O . PRO A 1 348 ? 13.743 -12.889 -23.169 1.00 84.69 348 PRO A O 1
ATOM 2807 N N . ASP A 1 349 ? 14.231 -13.795 -25.164 1.00 85.50 349 ASP A N 1
ATOM 2808 C CA . ASP A 1 349 ? 13.164 -14.808 -25.141 1.00 85.50 349 ASP A CA 1
ATOM 2809 C C . ASP A 1 349 ? 13.241 -15.703 -23.897 1.00 85.50 349 ASP A C 1
ATOM 2811 O O . ASP A 1 349 ? 12.236 -15.996 -23.251 1.00 85.50 349 ASP A O 1
ATOM 2815 N N . LYS A 1 350 ? 14.458 -16.107 -23.504 1.00 88.12 350 LYS A N 1
ATOM 2816 C CA . LYS A 1 350 ? 14.667 -16.927 -22.304 1.00 88.12 350 LYS A CA 1
ATOM 2817 C C . LYS A 1 350 ? 14.400 -16.129 -21.030 1.00 88.12 350 LYS A C 1
ATOM 2819 O O . LYS A 1 350 ? 13.912 -16.684 -20.047 1.00 88.12 350 LYS A O 1
ATOM 2824 N N . MET A 1 351 ? 14.729 -14.838 -21.027 1.00 89.12 351 MET A N 1
ATOM 2825 C CA . MET A 1 351 ? 14.414 -13.946 -19.910 1.00 89.12 351 MET A CA 1
ATOM 2826 C C . MET A 1 351 ? 12.900 -13.786 -19.759 1.00 89.12 351 MET A C 1
ATOM 2828 O O . MET A 1 351 ? 12.375 -13.953 -18.660 1.00 89.12 351 MET A O 1
ATOM 2832 N N . GLU A 1 352 ? 12.189 -13.550 -20.855 1.00 88.69 352 GLU A N 1
ATOM 2833 C CA . GLU A 1 352 ? 10.731 -13.455 -20.867 1.00 88.69 352 GLU A CA 1
ATOM 2834 C C . GLU A 1 352 ? 10.076 -14.764 -20.401 1.00 88.69 352 GLU A C 1
ATOM 2836 O O . GLU A 1 352 ? 9.229 -14.747 -19.504 1.00 88.69 352 GLU A O 1
ATOM 2841 N N . GLU A 1 353 ? 10.538 -15.912 -20.903 1.00 90.12 353 GLU A N 1
ATOM 2842 C CA . GLU A 1 353 ? 10.076 -17.237 -20.473 1.00 90.12 353 GLU A CA 1
ATOM 2843 C C . GLU A 1 353 ? 10.232 -17.431 -18.958 1.00 90.12 353 GLU A C 1
ATOM 2845 O O . GLU A 1 353 ? 9.350 -17.991 -18.305 1.00 90.12 353 GLU A O 1
ATOM 2850 N N . LEU A 1 354 ? 11.336 -16.966 -18.367 1.00 90.12 354 LEU A N 1
ATOM 2851 C CA . LEU A 1 354 ? 11.620 -17.134 -16.941 1.00 90.12 354 LEU A CA 1
ATOM 2852 C C . LEU A 1 354 ? 10.838 -16.162 -16.053 1.00 90.12 354 LEU A C 1
ATOM 2854 O O . LEU A 1 354 ? 10.372 -16.567 -14.985 1.00 90.12 354 LEU A O 1
ATOM 2858 N N . PHE A 1 355 ? 10.699 -14.905 -16.466 1.00 93.56 355 PHE A N 1
ATOM 2859 C CA . PHE A 1 355 ? 10.243 -13.823 -15.588 1.00 93.56 355 PHE A CA 1
ATOM 2860 C C . PHE A 1 355 ? 8.835 -13.304 -15.889 1.00 93.56 355 PHE A C 1
ATOM 2862 O O . PHE A 1 355 ? 8.306 -12.525 -15.089 1.00 93.56 355 PHE A O 1
ATOM 2869 N N . SER A 1 356 ? 8.185 -13.769 -16.957 1.00 91.88 356 SER A N 1
ATOM 2870 C CA . SER A 1 356 ? 6.777 -13.440 -17.194 1.00 91.88 356 SER A CA 1
ATOM 2871 C C . SER A 1 356 ? 5.880 -13.947 -16.068 1.00 91.88 356 SER A C 1
ATOM 2873 O O . SER A 1 356 ? 6.129 -15.024 -15.518 1.00 91.88 356 SER A O 1
ATOM 2875 N N . ASP A 1 357 ? 4.852 -13.184 -15.707 1.00 91.81 357 ASP A N 1
ATOM 2876 C CA . ASP A 1 357 ? 3.900 -13.554 -14.653 1.00 91.81 357 ASP A CA 1
ATOM 2877 C C . ASP A 1 357 ? 4.601 -13.953 -13.347 1.00 91.81 357 ASP A C 1
ATOM 2879 O O . ASP A 1 357 ? 4.440 -15.059 -12.817 1.00 91.81 357 ASP A O 1
ATOM 2883 N N . SER A 1 358 ? 5.471 -13.073 -12.856 1.00 94.81 358 SER A N 1
ATOM 2884 C CA . SER A 1 358 ? 6.286 -13.355 -11.678 1.00 94.81 358 SER A CA 1
ATOM 2885 C C . SER A 1 358 ? 6.433 -12.155 -10.753 1.00 94.81 358 SER A C 1
ATOM 2887 O O . SER A 1 358 ? 6.229 -11.008 -11.146 1.00 94.81 358 SER A O 1
ATOM 2889 N N . VAL A 1 359 ? 6.818 -12.429 -9.509 1.00 95.94 359 VAL A N 1
ATOM 2890 C CA . VAL A 1 359 ? 7.233 -11.428 -8.530 1.00 95.94 359 VAL A CA 1
ATOM 2891 C C . VAL A 1 359 ? 8.693 -11.651 -8.148 1.00 95.94 359 VAL A C 1
ATOM 2893 O O . VAL A 1 359 ? 9.095 -12.768 -7.815 1.00 95.94 359 VAL A O 1
ATOM 2896 N N . ILE A 1 360 ? 9.491 -10.582 -8.179 1.00 96.62 360 ILE A N 1
ATOM 2897 C CA . ILE A 1 360 ? 10.903 -10.598 -7.784 1.00 96.62 360 ILE A CA 1
ATOM 2898 C C . ILE A 1 360 ? 11.079 -9.803 -6.487 1.00 96.62 360 ILE A C 1
ATOM 2900 O O . ILE A 1 360 ? 10.860 -8.591 -6.448 1.00 96.62 360 ILE A O 1
ATOM 2904 N N . LEU A 1 361 ? 11.495 -10.484 -5.421 1.00 96.19 361 LEU A N 1
ATOM 2905 C CA . LEU A 1 361 ? 11.868 -9.878 -4.146 1.00 96.19 361 LEU A CA 1
ATOM 2906 C C . LEU A 1 361 ? 13.371 -9.583 -4.114 1.00 96.19 361 LEU A C 1
ATOM 2908 O O . LEU A 1 361 ? 14.183 -10.482 -4.303 1.00 96.19 361 LEU A O 1
ATOM 2912 N N . PHE A 1 362 ? 13.729 -8.348 -3.783 1.00 93.75 362 PHE A N 1
ATOM 2913 C CA . PHE A 1 362 ? 15.085 -7.906 -3.476 1.00 93.75 362 PHE A CA 1
ATOM 2914 C C . PHE A 1 362 ? 15.157 -7.625 -1.968 1.00 93.75 362 PHE A C 1
ATOM 2916 O O . PHE A 1 362 ? 14.788 -6.533 -1.531 1.00 93.75 362 PHE A O 1
ATOM 2923 N N . ASP A 1 363 ? 15.573 -8.613 -1.167 1.00 89.69 363 ASP A N 1
ATOM 2924 C CA . ASP A 1 363 ? 15.609 -8.512 0.304 1.00 89.69 363 ASP A CA 1
ATOM 2925 C C . ASP A 1 363 ? 17.031 -8.292 0.819 1.00 89.69 363 ASP A C 1
ATOM 2927 O O . ASP A 1 363 ? 17.862 -9.196 0.728 1.00 89.69 363 ASP A O 1
ATOM 2931 N N . ASP A 1 364 ? 17.289 -7.084 1.336 1.00 80.94 364 ASP A N 1
ATOM 2932 C CA . ASP A 1 364 ? 18.565 -6.641 1.919 1.00 80.94 364 ASP A CA 1
ATOM 2933 C C . ASP A 1 364 ? 19.793 -7.062 1.058 1.00 80.94 364 ASP A C 1
ATOM 2935 O O . ASP A 1 364 ? 20.859 -7.409 1.555 1.00 80.94 364 ASP A O 1
ATOM 2939 N N . TYR A 1 365 ? 19.655 -6.997 -0.277 1.00 80.00 365 TYR A N 1
ATOM 2940 C CA . TYR A 1 365 ? 20.646 -7.487 -1.254 1.00 80.00 365 TYR A CA 1
ATOM 2941 C C . TYR A 1 365 ? 22.000 -6.762 -1.216 1.00 80.00 365 TYR A C 1
ATOM 2943 O O . TYR A 1 365 ? 22.966 -7.231 -1.800 1.00 80.00 365 TYR A O 1
ATOM 2951 N N . GLN A 1 366 ? 22.078 -5.599 -0.572 1.00 74.44 366 GLN A N 1
ATOM 2952 C CA . GLN A 1 366 ? 23.330 -4.855 -0.418 1.00 74.44 366 GLN A CA 1
ATOM 2953 C C . GLN A 1 366 ? 24.199 -5.415 0.718 1.00 74.44 366 GLN A C 1
ATOM 2955 O O . GLN A 1 366 ? 25.390 -5.115 0.784 1.00 74.44 366 GLN A O 1
ATOM 2960 N N . GLU A 1 367 ? 23.619 -6.196 1.632 1.00 70.88 367 GLU A N 1
ATOM 2961 C CA . GLU A 1 367 ? 24.320 -6.725 2.797 1.00 70.88 367 GLU A CA 1
ATOM 2962 C C . GLU A 1 367 ? 25.185 -7.934 2.403 1.00 70.88 367 GLU A C 1
ATOM 2964 O O . GLU A 1 367 ? 24.704 -8.901 1.818 1.00 70.88 367 GLU A O 1
ATOM 2969 N N . GLY A 1 368 ? 26.485 -7.873 2.706 1.00 65.75 368 GLY A N 1
ATOM 2970 C CA . GLY A 1 368 ? 27.424 -8.972 2.448 1.00 65.75 368 GLY A CA 1
ATOM 2971 C C . GLY A 1 368 ? 27.884 -9.140 0.993 1.00 65.75 368 GLY A C 1
ATOM 2972 O O . GLY A 1 368 ? 28.611 -10.090 0.721 1.00 65.75 368 GLY A O 1
ATOM 2973 N N . MET A 1 369 ? 27.510 -8.236 0.078 1.00 76.50 369 MET A N 1
ATOM 2974 C CA . MET A 1 369 ? 27.965 -8.244 -1.321 1.00 76.50 369 MET A CA 1
ATOM 2975 C C . MET A 1 369 ? 29.102 -7.247 -1.571 1.00 76.50 369 MET A C 1
ATOM 2977 O O . MET A 1 369 ? 29.162 -6.166 -0.979 1.00 76.50 369 MET A O 1
ATOM 2981 N N . THR A 1 370 ? 29.995 -7.585 -2.498 1.00 77.06 370 THR A N 1
ATOM 2982 C CA . THR A 1 370 ? 31.021 -6.667 -3.003 1.00 77.06 370 THR A CA 1
ATOM 2983 C C . THR A 1 370 ? 30.401 -5.574 -3.878 1.00 77.06 370 THR A C 1
ATOM 2985 O O . THR A 1 370 ? 29.329 -5.730 -4.463 1.00 77.06 370 THR A O 1
ATOM 2988 N N . GLY A 1 371 ? 31.105 -4.448 -4.042 1.00 77.00 371 GLY A N 1
ATOM 2989 C CA . GLY A 1 371 ? 30.627 -3.348 -4.891 1.00 77.00 371 GLY A CA 1
ATOM 2990 C C . GLY A 1 371 ? 30.401 -3.735 -6.362 1.00 77.00 371 GLY A C 1
ATOM 2991 O O . GLY A 1 371 ? 29.626 -3.071 -7.046 1.00 77.00 371 GLY A O 1
ATOM 2992 N N . GLY A 1 372 ? 31.055 -4.794 -6.852 1.00 80.00 372 GLY A N 1
ATOM 2993 C CA . GLY A 1 372 ? 30.828 -5.342 -8.192 1.00 80.00 372 GLY A CA 1
ATOM 2994 C C . GLY A 1 372 ? 29.507 -6.107 -8.292 1.00 80.00 372 GLY A C 1
ATOM 2995 O O . GLY A 1 372 ? 28.710 -5.827 -9.183 1.00 80.00 372 GLY A O 1
ATOM 2996 N N . GLU A 1 373 ? 29.238 -7.005 -7.343 1.00 81.25 373 GLU A N 1
ATOM 2997 C CA . GLU A 1 373 ? 27.994 -7.789 -7.288 1.00 81.25 373 GLU A CA 1
ATOM 2998 C C . GLU A 1 373 ? 26.764 -6.893 -7.114 1.00 81.25 373 GLU A C 1
ATOM 3000 O O . GLU A 1 373 ? 25.756 -7.083 -7.794 1.00 81.25 373 GLU A O 1
ATOM 3005 N N . ILE A 1 374 ? 26.873 -5.848 -6.284 1.00 85.88 374 ILE A N 1
ATOM 3006 C CA . ILE A 1 374 ? 25.802 -4.857 -6.109 1.00 85.88 374 ILE A CA 1
ATOM 3007 C C . ILE A 1 374 ? 25.433 -4.220 -7.455 1.00 85.88 374 ILE A C 1
ATOM 3009 O O . ILE A 1 374 ? 24.248 -4.108 -7.760 1.00 85.88 374 ILE A O 1
ATOM 3013 N N . LYS A 1 375 ? 26.415 -3.867 -8.297 1.00 87.75 375 LYS A N 1
ATOM 3014 C CA . LYS A 1 375 ? 26.153 -3.272 -9.621 1.00 87.75 375 LYS A CA 1
ATOM 3015 C C . LYS A 1 375 ? 25.441 -4.230 -10.573 1.00 87.75 375 LYS A C 1
ATOM 3017 O O . LYS A 1 375 ? 24.595 -3.783 -11.343 1.00 87.75 375 LYS A O 1
ATOM 3022 N N . LEU A 1 376 ? 25.745 -5.528 -10.512 1.00 89.75 376 LEU A N 1
ATOM 3023 C CA . LEU A 1 376 ? 25.040 -6.540 -11.307 1.00 89.75 376 LEU A CA 1
ATOM 3024 C C . LEU A 1 376 ? 23.569 -6.637 -10.882 1.00 89.75 376 LEU A C 1
ATOM 3026 O O . LEU A 1 376 ? 22.679 -6.679 -11.733 1.00 89.75 376 LEU A O 1
ATOM 3030 N N . VAL A 1 377 ? 23.306 -6.619 -9.569 1.00 90.81 377 VAL A N 1
ATOM 3031 C CA . VAL A 1 377 ? 21.938 -6.632 -9.028 1.00 90.81 377 VAL A CA 1
ATOM 3032 C C . VAL A 1 377 ? 21.193 -5.350 -9.396 1.00 90.81 377 VAL A C 1
ATOM 3034 O O . VAL A 1 377 ? 20.034 -5.421 -9.796 1.00 90.81 377 VAL A O 1
ATOM 3037 N N . GLU A 1 378 ? 21.843 -4.188 -9.303 1.00 90.81 378 GLU A N 1
ATOM 3038 C CA . GLU A 1 378 ? 21.263 -2.897 -9.688 1.00 90.81 378 GLU A CA 1
ATOM 3039 C C . GLU A 1 378 ? 20.920 -2.851 -11.180 1.00 90.81 378 GLU A C 1
ATOM 3041 O O . GLU A 1 378 ? 19.809 -2.458 -11.523 1.00 90.81 378 GLU A O 1
ATOM 3046 N N . PHE A 1 379 ? 21.802 -3.344 -12.055 1.00 91.44 379 PHE A N 1
ATOM 3047 C CA . PHE A 1 379 ? 21.525 -3.454 -13.490 1.00 91.44 379 PHE A CA 1
ATOM 3048 C C . PHE A 1 379 ? 20.298 -4.333 -13.772 1.00 91.44 379 PHE A C 1
ATOM 3050 O O . PHE A 1 379 ? 19.411 -3.949 -14.534 1.00 91.44 379 PHE A O 1
ATOM 3057 N N . PHE A 1 380 ? 20.213 -5.498 -13.124 1.00 93.62 380 PHE A N 1
ATOM 3058 C CA . PHE A 1 380 ? 19.068 -6.399 -13.261 1.00 93.62 380 PHE A CA 1
ATOM 3059 C C . PHE A 1 380 ? 17.769 -5.786 -12.726 1.00 93.62 380 PHE A C 1
ATOM 3061 O O . PHE A 1 380 ? 16.721 -5.877 -13.366 1.00 93.62 380 PHE A O 1
ATOM 3068 N N . ARG A 1 381 ? 17.835 -5.137 -11.559 1.00 93.75 381 ARG A N 1
ATOM 3069 C CA . ARG A 1 381 ? 16.713 -4.418 -10.950 1.00 93.75 381 ARG A CA 1
ATOM 3070 C C . ARG A 1 381 ? 16.195 -3.336 -11.893 1.00 93.75 381 ARG A C 1
ATOM 3072 O O . ARG A 1 381 ? 14.998 -3.290 -12.144 1.00 93.75 381 ARG A O 1
ATOM 3079 N N . ASP A 1 382 ? 17.080 -2.496 -12.417 1.00 92.44 382 ASP A N 1
ATOM 3080 C CA . ASP A 1 382 ? 16.725 -1.346 -13.255 1.00 92.44 382 ASP A CA 1
ATOM 3081 C C . ASP A 1 382 ? 16.144 -1.783 -14.607 1.00 92.44 382 ASP A C 1
ATOM 3083 O O . ASP A 1 382 ? 15.190 -1.180 -15.110 1.00 92.44 382 ASP A O 1
ATOM 3087 N N . PHE A 1 383 ? 16.630 -2.903 -15.149 1.00 91.88 383 PHE A N 1
ATOM 3088 C CA . PHE A 1 383 ? 16.028 -3.542 -16.315 1.00 91.88 383 PHE A CA 1
ATOM 3089 C C . PHE A 1 383 ? 14.560 -3.922 -16.067 1.00 91.88 383 PHE A C 1
ATOM 3091 O O . PHE A 1 383 ? 13.695 -3.551 -16.858 1.00 91.88 383 PHE A O 1
ATOM 3098 N N . TYR A 1 384 ? 14.235 -4.597 -14.958 1.00 93.00 384 TYR A N 1
ATOM 3099 C CA . TYR A 1 384 ? 12.845 -4.983 -14.656 1.00 93.00 384 TYR A CA 1
ATOM 3100 C C . TYR A 1 384 ? 11.984 -3.839 -14.111 1.00 93.00 384 TYR A C 1
ATOM 3102 O O . TYR A 1 384 ? 10.762 -3.858 -14.278 1.00 93.00 384 TYR A O 1
ATOM 3110 N N . LEU A 1 385 ? 12.590 -2.803 -13.526 1.00 89.88 385 LEU A N 1
ATOM 3111 C CA . LEU A 1 385 ? 11.881 -1.570 -13.190 1.00 89.88 385 LEU A CA 1
ATOM 3112 C C . LEU A 1 385 ? 11.336 -0.886 -14.443 1.00 89.88 385 LEU A C 1
ATOM 3114 O O . LEU A 1 385 ? 10.225 -0.375 -14.390 1.00 89.88 385 LEU A O 1
ATOM 3118 N N . THR A 1 386 ? 12.066 -0.925 -15.557 1.00 85.38 386 THR A N 1
ATOM 3119 C CA . THR A 1 386 ? 11.670 -0.264 -16.810 1.00 85.38 386 THR A CA 1
ATOM 3120 C C . THR A 1 386 ? 10.841 -1.165 -17.728 1.00 85.38 386 THR A C 1
ATOM 3122 O O . THR A 1 386 ? 9.826 -0.724 -18.265 1.00 85.38 386 THR A O 1
ATOM 3125 N N . THR A 1 387 ? 11.218 -2.439 -17.874 1.00 87.06 387 THR A N 1
ATOM 3126 C CA . THR A 1 387 ? 10.609 -3.365 -18.853 1.00 87.06 387 THR A CA 1
ATOM 3127 C C . THR A 1 387 ? 9.541 -4.290 -18.273 1.00 87.06 387 THR A C 1
ATOM 3129 O O . THR A 1 387 ? 8.730 -4.829 -19.024 1.00 87.06 387 THR A O 1
ATOM 3132 N N . GLY A 1 388 ? 9.469 -4.439 -16.945 1.00 85.50 388 GLY A N 1
ATOM 3133 C CA . GLY A 1 388 ? 8.628 -5.447 -16.288 1.00 85.50 388 GLY A CA 1
ATOM 3134 C C . GLY A 1 388 ? 7.118 -5.301 -16.518 1.00 85.50 388 GLY A C 1
ATOM 3135 O O . GLY A 1 388 ? 6.366 -6.212 -16.187 1.00 85.50 388 GLY A O 1
ATOM 3136 N N . ARG A 1 389 ? 6.651 -4.179 -17.084 1.00 83.50 389 ARG A N 1
ATOM 3137 C CA . ARG A 1 389 ? 5.249 -3.993 -17.502 1.00 83.50 389 ARG A CA 1
ATOM 3138 C C . ARG A 1 389 ? 4.846 -4.978 -18.604 1.00 83.50 389 ARG A C 1
ATOM 3140 O O . ARG A 1 389 ? 3.790 -5.591 -18.506 1.00 83.50 389 ARG A O 1
ATOM 3147 N N . HIS A 1 390 ? 5.719 -5.188 -19.591 1.00 86.25 390 HIS A N 1
ATOM 3148 C CA . HIS A 1 390 ? 5.458 -6.069 -20.736 1.00 86.25 390 HIS A CA 1
ATOM 3149 C C . HIS A 1 390 ? 5.325 -7.538 -20.332 1.00 86.25 390 HIS A C 1
ATOM 3151 O O . HIS A 1 390 ? 4.534 -8.272 -20.910 1.00 86.25 390 HIS A O 1
ATOM 3157 N N . THR A 1 391 ? 6.066 -7.943 -19.304 1.00 85.69 391 THR A N 1
ATOM 3158 C CA . THR A 1 391 ? 6.123 -9.322 -18.816 1.00 85.69 391 THR A CA 1
ATOM 3159 C C . THR A 1 391 ? 5.244 -9.550 -17.586 1.00 85.69 391 THR A C 1
ATOM 3161 O O . THR A 1 391 ? 5.307 -10.611 -16.970 1.00 85.69 391 THR A O 1
ATOM 3164 N N . ARG A 1 392 ? 4.434 -8.563 -17.173 1.00 88.50 392 ARG A N 1
ATOM 3165 C CA . ARG A 1 392 ? 3.635 -8.635 -15.937 1.00 88.50 392 ARG A CA 1
ATOM 3166 C C . ARG A 1 392 ? 4.486 -9.008 -14.707 1.00 88.50 392 ARG A C 1
ATOM 3168 O O . ARG A 1 392 ? 4.071 -9.782 -13.846 1.00 88.50 392 ARG A O 1
ATOM 3175 N N . THR A 1 393 ? 5.713 -8.487 -14.638 1.00 93.00 393 THR A N 1
ATOM 3176 C CA . THR A 1 393 ? 6.682 -8.791 -13.578 1.00 93.00 393 THR A CA 1
ATOM 3177 C C . THR A 1 393 ? 6.585 -7.764 -12.453 1.00 93.00 393 THR A C 1
ATOM 3179 O O . THR A 1 393 ? 6.991 -6.606 -12.602 1.00 93.00 393 THR A O 1
ATOM 3182 N N . SER A 1 394 ? 6.071 -8.194 -11.304 1.00 93.88 394 SER A N 1
ATOM 3183 C CA . SER A 1 394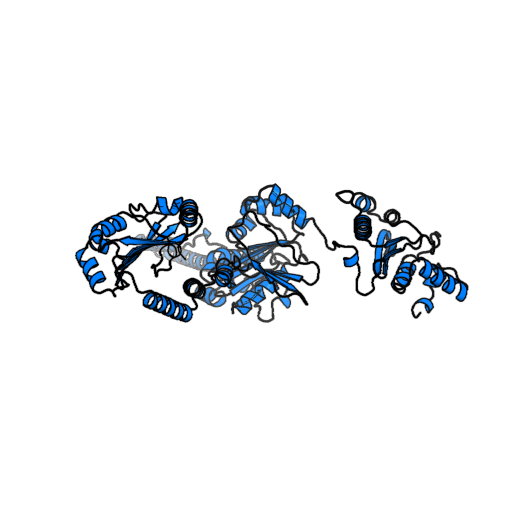 ? 5.998 -7.380 -10.089 1.00 93.88 394 SER A CA 1
ATOM 3184 C C . SER A 1 394 ? 7.316 -7.409 -9.310 1.00 93.88 394 SER A C 1
ATOM 3186 O O . SER A 1 394 ? 8.098 -8.356 -9.390 1.00 93.88 394 SER A O 1
ATOM 3188 N N . MET A 1 395 ? 7.586 -6.364 -8.531 1.00 94.62 395 MET A N 1
ATOM 3189 C CA . MET A 1 395 ? 8.827 -6.222 -7.768 1.00 94.62 395 MET A CA 1
ATOM 3190 C C . MET A 1 395 ? 8.548 -5.832 -6.319 1.00 94.62 395 MET A C 1
ATOM 3192 O O . MET A 1 395 ? 7.675 -5.010 -6.045 1.00 94.62 395 MET A O 1
ATOM 3196 N N . ILE A 1 396 ? 9.322 -6.393 -5.390 1.00 94.50 396 ILE A N 1
ATOM 3197 C CA . ILE A 1 396 ? 9.338 -5.999 -3.979 1.00 94.50 396 ILE A CA 1
ATOM 3198 C C . ILE A 1 396 ? 10.769 -5.628 -3.604 1.00 94.50 396 ILE A C 1
ATOM 3200 O O . ILE A 1 396 ? 11.658 -6.472 -3.630 1.00 94.50 396 ILE A O 1
ATOM 3204 N N . LEU A 1 397 ? 10.995 -4.364 -3.261 1.00 91.50 397 LEU A N 1
ATOM 3205 C CA . LEU A 1 397 ? 12.306 -3.793 -2.974 1.00 91.50 397 LEU A CA 1
ATOM 3206 C C . LEU A 1 397 ? 12.405 -3.438 -1.492 1.00 91.50 397 LEU A C 1
ATOM 3208 O O . LEU A 1 397 ? 11.763 -2.498 -1.022 1.00 91.50 397 LEU A O 1
ATOM 3212 N N . CYS A 1 398 ? 13.222 -4.178 -0.750 1.00 89.12 398 CYS A N 1
ATOM 3213 C CA . CYS A 1 398 ? 13.524 -3.886 0.645 1.00 89.12 398 CYS A CA 1
ATOM 3214 C C . CYS A 1 398 ? 14.783 -3.023 0.751 1.00 89.12 398 CYS A C 1
ATOM 3216 O O . CYS A 1 398 ? 15.853 -3.414 0.292 1.00 89.12 398 CYS A O 1
ATOM 3218 N N . HIS A 1 399 ? 14.676 -1.883 1.434 1.00 82.88 399 HIS A N 1
ATOM 3219 C CA . HIS A 1 399 ? 15.804 -0.992 1.702 1.00 82.88 399 HIS A CA 1
ATOM 3220 C C . HIS A 1 399 ? 15.898 -0.605 3.183 1.00 82.88 399 HIS A C 1
ATOM 3222 O O . HIS A 1 399 ? 14.898 -0.469 3.894 1.00 82.88 399 HIS A O 1
ATOM 3228 N N . HIS A 1 400 ? 17.125 -0.388 3.665 1.00 77.31 400 HIS A N 1
ATOM 3229 C CA . HIS A 1 400 ? 17.368 0.094 5.029 1.00 77.31 400 HIS A CA 1
ATOM 3230 C C . HIS A 1 400 ? 17.096 1.593 5.211 1.00 77.31 400 HIS A C 1
ATOM 3232 O O . HIS A 1 400 ? 16.735 2.030 6.310 1.00 77.31 400 HIS A O 1
ATOM 3238 N N . ILE A 1 401 ? 17.285 2.374 4.146 1.00 75.25 401 ILE A N 1
ATOM 3239 C CA . ILE A 1 401 ? 17.164 3.835 4.124 1.00 75.25 401 ILE A CA 1
ATOM 3240 C C . ILE A 1 401 ? 15.995 4.208 3.211 1.00 75.25 401 ILE A C 1
ATOM 3242 O O . ILE A 1 401 ? 15.777 3.560 2.195 1.00 75.25 401 ILE A O 1
ATOM 3246 N N . SER A 1 402 ? 15.247 5.261 3.556 1.00 68.44 402 SER A N 1
ATOM 3247 C CA . SER A 1 402 ? 14.060 5.652 2.782 1.00 68.44 402 SER A CA 1
ATOM 3248 C C . SER A 1 402 ? 14.377 6.305 1.450 1.00 68.44 402 SER A C 1
ATOM 3250 O O . SER A 1 402 ? 13.590 6.160 0.525 1.00 68.44 402 SER A O 1
ATOM 3252 N N . ASN A 1 403 ? 15.496 7.014 1.334 1.00 72.94 403 ASN A N 1
ATOM 3253 C CA . ASN A 1 403 ? 15.896 7.669 0.096 1.00 72.94 403 ASN A CA 1
ATOM 3254 C C . ASN A 1 403 ? 17.402 7.962 0.116 1.00 72.94 403 ASN A C 1
ATOM 3256 O O . ASN A 1 403 ? 17.907 8.444 1.134 1.00 72.94 403 ASN A O 1
ATOM 3260 N N . ASP A 1 404 ? 18.082 7.700 -1.001 1.00 79.44 404 ASP A N 1
ATOM 3261 C CA . ASP A 1 404 ? 19.507 7.983 -1.226 1.00 79.44 404 ASP A CA 1
ATOM 3262 C C . ASP A 1 404 ? 19.705 8.792 -2.524 1.00 79.44 404 ASP A C 1
ATOM 3264 O O . ASP A 1 404 ? 20.566 8.506 -3.359 1.00 79.44 404 ASP A O 1
ATOM 3268 N N . ARG A 1 405 ? 18.838 9.795 -2.727 1.00 77.06 405 ARG A N 1
ATOM 3269 C CA . ARG A 1 405 ? 18.869 10.749 -3.847 1.00 77.06 405 ARG A CA 1
ATOM 3270 C C . ARG A 1 405 ? 18.983 10.034 -5.198 1.00 77.06 405 ARG A C 1
ATOM 3272 O O . ARG A 1 405 ? 18.068 9.295 -5.561 1.00 77.06 405 ARG A O 1
ATOM 3279 N N . GLU A 1 406 ? 20.092 10.237 -5.911 1.00 73.25 406 GLU A N 1
ATOM 3280 C CA . GLU A 1 406 ? 20.311 9.775 -7.283 1.00 73.25 406 GLU A CA 1
ATOM 3281 C C . GLU A 1 406 ? 20.183 8.254 -7.412 1.00 73.25 406 GLU A C 1
ATOM 3283 O O . GLU A 1 406 ? 19.536 7.772 -8.337 1.00 73.25 406 GLU A O 1
ATOM 3288 N N . LYS A 1 407 ? 20.683 7.490 -6.430 1.00 73.31 407 LYS A N 1
ATOM 3289 C CA . LYS A 1 407 ? 20.617 6.017 -6.456 1.00 73.31 407 LYS A CA 1
ATOM 3290 C C . LYS A 1 407 ? 19.196 5.475 -6.349 1.00 73.31 407 LYS A C 1
ATOM 3292 O O . LYS A 1 407 ? 18.908 4.385 -6.828 1.00 73.31 407 LYS A O 1
ATOM 3297 N N . THR A 1 408 ? 18.310 6.225 -5.700 1.00 77.50 408 THR A N 1
ATOM 3298 C CA . THR A 1 408 ? 16.907 5.837 -5.513 1.00 77.50 408 THR A CA 1
ATOM 3299 C C . THR A 1 408 ? 15.967 6.484 -6.522 1.00 77.50 408 THR A C 1
ATOM 3301 O O . THR A 1 408 ? 14.798 6.128 -6.545 1.00 77.50 408 THR A O 1
ATOM 3304 N N . LYS A 1 409 ? 16.443 7.412 -7.361 1.00 79.56 409 LYS A N 1
ATOM 3305 C CA . LYS A 1 409 ? 15.602 8.208 -8.266 1.00 79.56 409 LYS A CA 1
ATOM 3306 C C . LYS A 1 409 ? 14.784 7.335 -9.219 1.00 79.56 409 LYS A C 1
ATOM 3308 O O . LYS A 1 409 ? 13.566 7.451 -9.237 1.00 79.56 409 LYS A O 1
ATOM 3313 N N . MET A 1 410 ? 15.437 6.417 -9.936 1.00 80.94 410 MET A N 1
ATOM 3314 C CA . MET A 1 410 ? 14.757 5.490 -10.852 1.00 80.94 410 MET A CA 1
ATOM 3315 C C . MET A 1 410 ? 13.764 4.587 -10.116 1.00 80.94 410 MET A C 1
ATOM 3317 O O . MET A 1 410 ? 12.638 4.409 -10.570 1.00 80.94 410 MET A O 1
ATOM 3321 N N . ILE A 1 411 ? 14.164 4.074 -8.947 1.00 85.62 411 ILE A N 1
ATOM 3322 C CA . ILE A 1 411 ? 13.292 3.262 -8.097 1.00 85.62 411 ILE A CA 1
ATOM 3323 C C . ILE A 1 411 ? 12.032 4.050 -7.746 1.00 85.62 411 ILE A C 1
ATOM 3325 O O . ILE A 1 411 ? 10.936 3.538 -7.937 1.00 85.62 411 ILE A O 1
ATOM 3329 N N . MET A 1 412 ? 12.170 5.291 -7.269 1.00 81.69 412 MET A N 1
ATOM 3330 C CA . MET A 1 412 ? 11.032 6.117 -6.862 1.00 81.69 412 MET A CA 1
ATOM 3331 C C . MET A 1 412 ? 10.098 6.431 -8.031 1.00 81.69 412 MET A C 1
ATOM 3333 O O . MET A 1 412 ? 8.889 6.363 -7.851 1.00 81.69 412 MET A O 1
ATOM 3337 N N . THR A 1 413 ? 10.637 6.726 -9.218 1.00 76.94 413 THR A N 1
ATOM 3338 C CA . THR A 1 413 ? 9.831 7.003 -10.419 1.00 76.94 413 THR A CA 1
ATOM 3339 C C . THR A 1 413 ? 8.972 5.807 -10.834 1.00 76.94 413 THR A C 1
ATOM 3341 O O . THR A 1 413 ? 7.842 5.985 -11.276 1.00 76.94 413 THR A O 1
ATOM 3344 N N . GLU A 1 414 ? 9.491 4.589 -10.683 1.00 79.81 414 GLU A N 1
ATOM 3345 C CA . GLU A 1 414 ? 8.788 3.359 -11.068 1.00 79.81 414 GLU A CA 1
ATOM 3346 C C . GLU A 1 414 ? 7.976 2.732 -9.924 1.00 79.81 414 GLU A C 1
ATOM 3348 O O . GLU A 1 414 ? 7.181 1.818 -10.147 1.00 79.81 414 GLU A O 1
ATOM 3353 N N . THR A 1 415 ? 8.164 3.205 -8.690 1.00 78.50 415 THR A N 1
ATOM 3354 C CA . THR A 1 415 ? 7.500 2.660 -7.505 1.00 78.50 415 THR A CA 1
ATOM 3355 C C . THR A 1 415 ? 6.021 3.005 -7.503 1.00 78.50 415 THR A C 1
ATOM 3357 O O . THR A 1 415 ? 5.631 4.169 -7.530 1.00 78.50 415 THR A O 1
ATOM 3360 N N . SER A 1 416 ? 5.183 1.981 -7.372 1.00 72.88 416 SER A 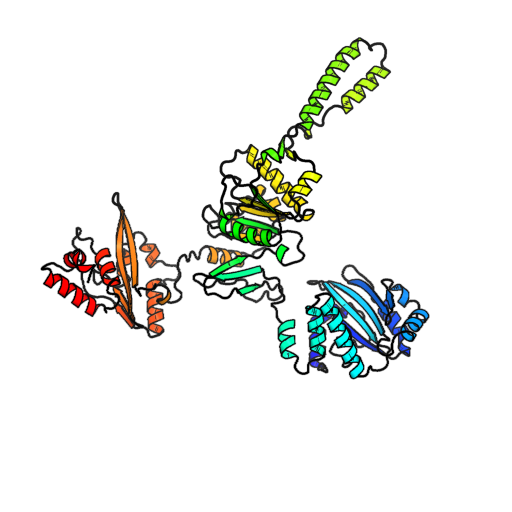N 1
ATOM 3361 C CA . SER A 1 416 ? 3.739 2.148 -7.276 1.00 72.88 416 SER A CA 1
ATOM 3362 C C . SER A 1 416 ? 3.209 2.161 -5.852 1.00 72.88 416 SER A C 1
ATOM 3364 O O . SER A 1 416 ? 2.162 2.747 -5.602 1.00 72.88 416 SER A O 1
ATOM 3366 N N . ASN A 1 417 ? 3.889 1.469 -4.938 1.00 76.00 417 ASN A N 1
ATOM 3367 C CA . ASN A 1 417 ? 3.430 1.266 -3.572 1.00 76.00 417 ASN A CA 1
ATOM 3368 C C . ASN A 1 417 ? 4.596 1.498 -2.603 1.00 76.00 417 ASN A C 1
ATOM 3370 O O . ASN A 1 417 ? 5.643 0.864 -2.738 1.00 76.00 417 ASN A O 1
ATOM 3374 N N . ILE A 1 418 ? 4.417 2.362 -1.599 1.00 76.25 418 ILE A N 1
ATOM 3375 C CA . ILE A 1 418 ? 5.432 2.619 -0.566 1.00 76.25 418 ILE A CA 1
ATOM 3376 C C . ILE A 1 418 ? 4.947 2.183 0.804 1.00 76.25 418 ILE A C 1
ATOM 3378 O O . ILE A 1 418 ? 3.851 2.532 1.236 1.00 76.25 418 ILE A O 1
ATOM 3382 N N . VAL A 1 419 ? 5.831 1.502 1.535 1.00 77.50 419 VAL A N 1
ATOM 3383 C CA . VAL A 1 419 ? 5.636 1.198 2.951 1.00 77.50 419 VAL A CA 1
ATOM 3384 C C . VAL A 1 419 ? 6.824 1.703 3.756 1.00 77.50 419 VAL A C 1
ATOM 3386 O O . VAL A 1 419 ? 7.973 1.304 3.547 1.00 77.50 419 VAL A O 1
ATOM 3389 N N . LEU A 1 420 ? 6.537 2.586 4.712 1.00 75.50 420 LEU A N 1
ATOM 3390 C CA . LEU A 1 420 ? 7.533 3.194 5.586 1.00 75.50 420 LEU A CA 1
ATOM 3391 C C . LEU A 1 420 ? 7.433 2.603 6.987 1.00 75.50 420 LEU A C 1
ATOM 3393 O O . LEU A 1 420 ? 6.422 2.752 7.669 1.00 75.50 420 LEU A O 1
ATOM 3397 N N . PHE A 1 421 ? 8.516 1.989 7.451 1.00 76.69 421 PHE A N 1
ATOM 3398 C CA . PHE A 1 421 ? 8.616 1.510 8.822 1.00 76.69 421 PHE A CA 1
ATOM 3399 C C . PHE A 1 421 ? 9.245 2.580 9.730 1.00 76.69 421 PHE A C 1
ATOM 3401 O O . PHE A 1 421 ? 10.196 3.279 9.353 1.00 76.69 421 PHE A O 1
ATOM 3408 N N . SER A 1 422 ? 8.760 2.660 10.975 1.00 65.25 422 SER A N 1
ATOM 3409 C CA . SER A 1 422 ? 9.088 3.707 11.965 1.00 65.25 422 SER A CA 1
ATOM 3410 C C . SER A 1 422 ? 10.572 3.829 12.330 1.00 65.25 422 SER A C 1
ATOM 3412 O O . SER A 1 422 ? 11.008 4.849 12.861 1.00 65.25 422 SER A O 1
ATOM 3414 N N . LYS A 1 423 ? 11.386 2.811 12.029 1.00 64.31 423 LYS A N 1
ATOM 3415 C CA . LYS A 1 423 ? 12.831 2.808 12.305 1.00 64.31 423 LYS A CA 1
ATOM 3416 C C . LYS A 1 423 ? 13.692 3.431 11.193 1.00 64.31 423 LYS A C 1
ATOM 3418 O O . LYS A 1 423 ? 14.911 3.333 11.285 1.00 64.31 423 LYS A O 1
ATOM 3423 N N . SER A 1 424 ? 13.118 4.047 10.160 1.00 63.38 424 SER A N 1
ATOM 3424 C CA . SER A 1 424 ? 13.870 4.721 9.082 1.00 63.38 424 SER A CA 1
ATOM 3425 C C . SER A 1 424 ? 14.327 6.148 9.453 1.00 63.38 424 SER A C 1
ATOM 3427 O O . SER A 1 424 ? 13.759 6.787 10.342 1.00 63.38 424 SER A O 1
ATOM 3429 N N . THR A 1 425 ? 15.371 6.655 8.786 1.00 69.44 425 THR A N 1
ATOM 3430 C CA . THR A 1 425 ? 15.974 7.978 9.047 1.00 69.44 425 THR A CA 1
ATOM 3431 C C . THR A 1 425 ? 15.031 9.122 8.651 1.00 69.44 425 THR A C 1
ATOM 3433 O O . THR A 1 425 ? 14.710 9.265 7.470 1.00 69.44 425 THR A O 1
ATOM 3436 N N . THR A 1 426 ? 14.649 9.978 9.609 1.00 72.94 426 THR A N 1
ATOM 3437 C CA . THR A 1 426 ? 13.689 11.089 9.421 1.00 72.94 426 THR A CA 1
ATOM 3438 C C . THR A 1 426 ? 14.021 11.977 8.221 1.00 72.94 426 THR A C 1
ATOM 3440 O O . THR A 1 426 ? 13.187 12.120 7.339 1.00 72.94 426 THR A O 1
ATOM 3443 N N . LYS A 1 427 ? 15.266 12.456 8.085 1.00 78.31 427 LYS A N 1
ATOM 3444 C CA . LYS A 1 427 ? 15.670 13.329 6.964 1.00 78.31 427 LYS A CA 1
ATOM 3445 C C . LYS A 1 427 ? 15.443 12.701 5.579 1.00 78.31 427 LYS A C 1
ATOM 3447 O O . LYS A 1 427 ? 14.984 13.370 4.660 1.00 78.31 427 LYS A O 1
ATOM 3452 N N . SER A 1 428 ? 15.749 11.408 5.427 1.00 76.75 428 SER A N 1
ATOM 3453 C CA . SER A 1 428 ? 15.537 10.691 4.157 1.00 76.75 428 SER A CA 1
ATOM 3454 C C . SER A 1 428 ? 14.052 10.495 3.840 1.00 76.75 428 SER A C 1
ATOM 3456 O O . SER A 1 428 ? 13.652 10.528 2.681 1.00 76.75 428 SER A O 1
ATOM 3458 N N . ARG A 1 429 ? 13.224 10.331 4.879 1.00 79.44 429 ARG A N 1
ATOM 3459 C CA . ARG A 1 429 ? 11.774 10.169 4.766 1.00 79.44 429 ARG A CA 1
ATOM 3460 C C . ARG A 1 429 ? 11.081 11.491 4.448 1.00 79.44 429 ARG A C 1
ATOM 3462 O O . ARG A 1 429 ? 10.243 11.519 3.559 1.00 79.44 429 ARG A O 1
ATOM 3469 N N . GLU A 1 430 ? 11.467 12.580 5.106 1.00 81.12 430 GLU A N 1
ATOM 3470 C CA . GLU A 1 430 ? 10.967 13.924 4.797 1.00 81.12 430 GLU A CA 1
ATOM 3471 C C . GLU A 1 430 ? 11.250 14.299 3.340 1.00 81.12 430 GLU A C 1
ATOM 3473 O O . GLU A 1 430 ? 10.357 14.778 2.646 1.00 81.12 430 GLU A O 1
ATOM 3478 N N . TYR A 1 431 ? 12.466 14.027 2.848 1.00 81.94 431 TYR A N 1
ATOM 3479 C CA . TYR A 1 431 ? 12.811 14.279 1.448 1.00 81.94 431 TYR A CA 1
ATOM 3480 C C . TYR A 1 431 ? 11.966 13.441 0.483 1.00 81.94 431 TYR A C 1
ATOM 3482 O O . TYR A 1 431 ? 11.478 13.984 -0.506 1.00 81.94 431 TYR A O 1
ATOM 3490 N N . LEU A 1 432 ? 11.763 12.154 0.785 1.00 78.50 432 LEU A N 1
ATOM 3491 C CA . LEU A 1 432 ? 10.905 11.262 0.005 1.00 78.50 432 LEU A CA 1
ATOM 3492 C C . LEU A 1 432 ? 9.473 11.804 -0.092 1.00 78.50 432 LEU A C 1
ATOM 3494 O O . LEU A 1 432 ? 8.979 12.037 -1.191 1.00 78.50 432 LEU A O 1
ATOM 3498 N N . LEU A 1 433 ? 8.838 12.038 1.060 1.00 78.50 433 LEU A N 1
ATOM 3499 C CA . LEU A 1 433 ? 7.442 12.472 1.154 1.00 78.50 433 LEU A CA 1
ATOM 3500 C C . LEU A 1 433 ? 7.226 13.835 0.493 1.00 78.50 433 LEU A C 1
ATOM 3502 O O . LEU A 1 433 ? 6.255 14.025 -0.231 1.00 78.50 433 LEU A O 1
ATOM 3506 N N . LYS A 1 434 ? 8.158 14.770 0.691 1.00 81.75 434 LYS A N 1
ATOM 3507 C CA . LYS A 1 434 ? 8.070 16.104 0.099 1.00 81.75 434 LYS A CA 1
ATOM 3508 C C . LYS A 1 434 ? 8.309 16.089 -1.412 1.00 81.75 434 LYS A C 1
ATOM 3510 O O . LYS A 1 434 ? 7.555 16.706 -2.151 1.00 81.75 434 LYS A O 1
ATOM 3515 N N . THR A 1 435 ? 9.382 15.440 -1.867 1.00 78.94 435 THR A N 1
ATOM 3516 C CA . THR A 1 435 ? 9.878 15.589 -3.249 1.00 78.94 435 THR A CA 1
ATOM 3517 C C . THR A 1 435 ? 9.141 14.689 -4.231 1.00 78.94 435 THR A C 1
ATOM 3519 O O . THR A 1 435 ? 8.867 15.117 -5.343 1.00 78.94 435 THR A O 1
ATOM 3522 N N . TYR A 1 436 ? 8.828 13.454 -3.829 1.00 72.31 436 TYR A N 1
ATOM 3523 C CA . TYR A 1 436 ? 8.215 12.463 -4.719 1.00 72.31 436 TYR A CA 1
ATOM 3524 C C . TYR A 1 436 ? 6.705 12.327 -4.512 1.00 72.31 436 TYR A C 1
ATOM 3526 O O . TYR A 1 436 ? 6.010 11.942 -5.442 1.00 72.31 436 TYR A O 1
ATOM 3534 N N . TYR A 1 437 ? 6.197 12.664 -3.321 1.00 69.31 437 TYR A N 1
ATOM 3535 C CA . TYR A 1 437 ? 4.775 12.507 -2.982 1.00 69.31 437 TYR A CA 1
ATOM 3536 C C . TYR A 1 437 ? 4.048 13.829 -2.723 1.00 69.31 437 TYR A C 1
ATOM 3538 O O . TYR A 1 437 ? 2.842 13.818 -2.506 1.00 69.31 437 TYR A O 1
ATOM 3546 N N . GLY A 1 438 ? 4.753 14.965 -2.748 1.00 71.81 438 GLY A N 1
ATOM 3547 C CA . GLY A 1 438 ? 4.143 16.289 -2.625 1.00 71.81 438 GLY A CA 1
ATOM 3548 C C . GLY A 1 438 ? 3.543 16.602 -1.253 1.00 71.81 438 GLY A C 1
ATOM 3549 O O . GLY A 1 438 ? 2.726 17.512 -1.156 1.00 71.81 438 GLY A O 1
ATOM 3550 N N . PHE A 1 439 ? 3.925 15.878 -0.193 1.00 71.44 439 PHE A N 1
ATOM 3551 C CA . PHE A 1 439 ? 3.360 16.112 1.137 1.00 71.44 439 PHE A CA 1
ATOM 3552 C C . PHE A 1 439 ? 3.785 17.484 1.667 1.00 71.44 439 PHE A C 1
ATOM 3554 O O . PHE A 1 439 ? 4.965 17.858 1.616 1.00 71.44 439 PHE A O 1
ATOM 3561 N N . ASP A 1 440 ? 2.832 18.209 2.244 1.00 79.94 440 ASP A N 1
ATOM 3562 C CA . ASP A 1 440 ? 3.105 19.463 2.928 1.00 79.94 440 ASP A CA 1
ATOM 3563 C C . ASP A 1 440 ? 3.761 19.238 4.307 1.00 79.94 440 ASP A C 1
ATOM 3565 O O . ASP A 1 440 ? 3.856 18.124 4.836 1.00 79.94 440 ASP A O 1
ATOM 3569 N N . LYS A 1 441 ? 4.247 20.323 4.923 1.00 77.56 441 LYS A N 1
ATOM 3570 C CA . LYS A 1 441 ? 4.924 20.254 6.229 1.00 77.56 441 LYS A CA 1
ATOM 3571 C C . LYS A 1 441 ? 4.023 19.704 7.344 1.00 77.56 441 LYS A C 1
ATOM 3573 O O . LYS A 1 441 ? 4.535 19.034 8.238 1.00 77.56 441 LYS A O 1
ATOM 3578 N N . GLY A 1 442 ? 2.724 19.998 7.318 1.00 72.69 442 GLY A N 1
ATOM 3579 C CA . GLY A 1 442 ? 1.759 19.535 8.314 1.00 72.69 442 GLY A CA 1
ATOM 3580 C C . GLY A 1 442 ? 1.478 18.040 8.184 1.00 72.69 442 GLY A C 1
ATOM 3581 O O . GLY A 1 442 ? 1.530 17.314 9.176 1.00 72.69 442 GLY A O 1
ATOM 3582 N N . GLN A 1 443 ? 1.286 17.558 6.957 1.00 70.31 443 GLN A N 1
ATOM 3583 C CA . GLN A 1 443 ? 1.124 16.140 6.636 1.00 70.31 443 GLN A CA 1
ATOM 3584 C C . GLN A 1 443 ? 2.364 15.334 7.034 1.00 70.31 443 GLN A C 1
ATOM 3586 O O . GLN A 1 443 ? 2.253 14.296 7.689 1.00 70.31 443 GLN A O 1
ATOM 3591 N N . ILE A 1 444 ? 3.561 15.838 6.715 1.00 75.94 444 ILE A N 1
ATOM 3592 C CA . ILE A 1 444 ? 4.824 15.221 7.141 1.00 75.94 444 ILE A CA 1
ATOM 3593 C C . ILE A 1 444 ? 4.917 15.187 8.670 1.00 75.94 444 ILE A C 1
ATOM 3595 O O . ILE A 1 444 ? 5.274 14.154 9.233 1.00 75.94 444 ILE A O 1
ATOM 3599 N N . ALA A 1 445 ? 4.564 16.276 9.359 1.00 77.50 445 ALA A N 1
ATOM 3600 C CA . ALA A 1 445 ? 4.576 16.317 10.819 1.00 77.50 445 ALA A CA 1
ATOM 3601 C C . ALA A 1 445 ? 3.609 15.294 11.442 1.00 77.50 445 ALA A C 1
ATOM 3603 O O . ALA A 1 445 ? 3.961 14.671 12.444 1.00 77.50 445 ALA A O 1
ATOM 3604 N N . GLU A 1 446 ? 2.435 15.067 10.848 1.00 72.94 446 GLU A N 1
ATOM 3605 C CA . GLU A 1 446 ? 1.483 14.045 11.302 1.00 72.94 446 GLU A CA 1
ATOM 3606 C C . GLU A 1 446 ? 2.018 12.622 11.068 1.00 72.94 446 GLU A C 1
ATOM 3608 O O . GLU A 1 446 ? 1.941 11.779 11.967 1.00 72.94 446 GLU A O 1
ATOM 3613 N N . VAL A 1 447 ? 2.648 12.355 9.917 1.00 72.12 447 VAL A N 1
ATOM 3614 C CA . VAL A 1 447 ? 3.345 11.081 9.663 1.00 72.12 447 VAL A CA 1
ATOM 3615 C C . VAL A 1 447 ? 4.467 10.872 10.680 1.00 72.12 447 VAL A C 1
ATOM 3617 O O . VAL A 1 447 ? 4.546 9.813 11.301 1.00 72.12 447 VAL A O 1
ATOM 3620 N N . GLU A 1 448 ? 5.311 11.879 10.915 1.00 75.19 448 GLU A N 1
ATOM 3621 C CA . GLU A 1 448 ? 6.385 11.816 11.910 1.00 75.19 448 GLU A CA 1
ATOM 3622 C C . GLU A 1 448 ? 5.842 11.596 13.317 1.00 75.19 448 GLU A C 1
ATOM 3624 O O . GLU A 1 448 ? 6.391 10.790 14.063 1.00 75.19 448 GLU A O 1
ATOM 3629 N N . LYS A 1 449 ? 4.758 12.276 13.689 1.00 74.56 449 LYS A N 1
ATOM 3630 C CA . LYS A 1 449 ? 4.095 12.107 14.982 1.00 74.56 449 LYS A CA 1
ATOM 3631 C C . LYS A 1 449 ? 3.601 10.676 15.158 1.00 74.56 449 LYS A C 1
ATOM 3633 O O . LYS A 1 449 ? 3.844 10.094 16.209 1.00 74.56 449 LYS A O 1
ATOM 3638 N N . ARG A 1 450 ? 2.996 10.075 14.132 1.00 68.69 450 ARG A N 1
ATOM 3639 C CA . ARG A 1 450 ? 2.533 8.676 14.159 1.00 68.69 450 ARG A CA 1
ATOM 3640 C C . ARG A 1 450 ? 3.674 7.666 14.153 1.00 68.69 450 ARG A C 1
ATOM 3642 O O . ARG A 1 450 ? 3.600 6.655 14.836 1.00 68.69 450 ARG A O 1
ATOM 3649 N N . MET A 1 451 ? 4.761 7.957 13.443 1.00 68.81 451 MET A N 1
ATOM 3650 C CA . MET A 1 451 ? 5.967 7.121 13.430 1.00 68.81 451 MET A CA 1
ATOM 3651 C C . MET A 1 451 ? 6.756 7.219 14.748 1.00 68.81 451 MET A C 1
ATOM 3653 O O . MET A 1 451 ? 7.384 6.245 15.170 1.00 68.81 451 MET A O 1
ATOM 3657 N N . LYS A 1 452 ? 6.729 8.389 15.405 1.00 64.25 452 LYS A N 1
ATOM 3658 C CA . LYS A 1 452 ? 7.325 8.659 16.727 1.00 64.25 452 LYS A CA 1
ATOM 3659 C C . LYS A 1 452 ? 6.438 8.234 17.884 1.00 64.25 452 LYS A C 1
ATOM 3661 O O . LYS A 1 452 ? 6.991 8.023 18.964 1.00 64.25 452 LYS A O 1
ATOM 3666 N N . ALA A 1 453 ? 5.130 8.085 17.666 1.00 56.44 453 ALA A N 1
ATOM 3667 C CA . ALA A 1 453 ? 4.209 7.384 18.553 1.00 56.44 453 ALA A CA 1
ATOM 3668 C C . ALA A 1 453 ? 4.625 5.905 18.592 1.00 56.44 453 ALA A C 1
ATOM 3670 O O . ALA A 1 453 ? 4.010 5.007 18.025 1.00 56.44 453 ALA A O 1
ATOM 3671 N N . LYS A 1 454 ? 5.775 5.668 19.229 1.00 47.66 454 LYS A N 1
ATOM 3672 C CA . LYS A 1 454 ? 6.343 4.380 19.594 1.00 47.66 454 LYS A CA 1
ATOM 3673 C C . LYS A 1 454 ? 5.518 3.806 20.731 1.00 47.66 454 LYS A C 1
ATOM 3675 O O . LYS A 1 454 ? 6.048 3.467 21.788 1.00 47.66 454 LYS A O 1
ATOM 3680 N N . ASP A 1 455 ? 4.237 3.626 20.497 1.00 35.91 455 ASP A N 1
ATOM 3681 C CA . ASP A 1 455 ? 3.387 2.966 21.460 1.00 35.91 455 ASP A CA 1
ATOM 3682 C C . ASP A 1 455 ? 3.553 1.471 21.237 1.00 35.91 455 ASP A C 1
ATOM 3684 O O . ASP A 1 455 ? 2.684 0.778 20.718 1.00 35.91 455 ASP A O 1
ATOM 3688 N N . ARG A 1 456 ? 4.729 0.964 21.633 1.00 37.47 456 ARG A N 1
ATOM 3689 C CA . ARG A 1 456 ? 4.918 -0.474 21.842 1.00 37.47 456 ARG A CA 1
ATOM 3690 C C . ARG A 1 456 ? 3.924 -0.990 22.883 1.00 37.47 456 ARG A C 1
ATOM 3692 O O . ARG A 1 456 ? 3.585 -2.160 22.804 1.00 37.47 456 ARG A O 1
ATOM 3699 N N . TRP A 1 457 ? 3.424 -0.112 23.761 1.00 30.14 457 TRP A N 1
ATOM 3700 C CA . TRP A 1 457 ? 2.207 -0.278 24.552 1.00 30.14 457 TRP A CA 1
ATOM 3701 C C . TRP A 1 457 ? 1.571 1.099 24.786 1.00 30.14 457 TRP A C 1
ATOM 3703 O O . TRP A 1 457 ? 2.192 1.956 25.402 1.00 30.14 457 TRP A O 1
ATOM 3713 N N . VAL A 1 458 ? 0.330 1.306 24.335 1.00 33.38 458 VAL A N 1
ATOM 3714 C CA . VAL A 1 458 ? -0.555 2.320 24.933 1.00 33.38 458 VAL A CA 1
ATOM 3715 C C . VAL A 1 458 ? -1.829 1.628 25.349 1.00 33.38 458 VAL A C 1
ATOM 3717 O O . VAL A 1 458 ? -2.588 1.141 24.509 1.00 33.38 458 VAL A O 1
ATOM 3720 N N . SER A 1 459 ? -2.066 1.607 26.649 1.00 33.53 459 SER A N 1
ATOM 3721 C CA . SER A 1 459 ? -3.350 1.232 27.216 1.00 33.53 459 SER A CA 1
ATOM 3722 C C . SER A 1 459 ? -4.348 2.362 26.954 1.00 33.53 459 SER A C 1
ATOM 3724 O O . SER A 1 459 ? -4.050 3.511 27.269 1.00 33.53 459 SER A O 1
ATOM 3726 N N . LYS A 1 460 ? -5.499 2.089 26.320 1.00 43.62 460 LYS A N 1
ATOM 3727 C CA . LYS A 1 460 ? -6.574 3.103 26.137 1.00 43.62 460 LYS A CA 1
ATOM 3728 C C . LYS A 1 460 ? -7.456 3.232 27.391 1.00 43.62 460 LYS A C 1
ATOM 3730 O O . LYS A 1 460 ? -8.051 4.290 27.625 1.00 43.62 460 LYS A O 1
ATOM 3735 N N . SER A 1 461 ? -7.509 2.164 28.176 1.00 61.44 461 SER A N 1
ATOM 3736 C CA . SER A 1 461 ? -8.072 2.075 29.522 1.00 61.44 461 SER A CA 1
ATOM 3737 C C . SER A 1 461 ? -7.054 1.376 30.410 1.00 61.44 461 SER A C 1
ATOM 3739 O O . SER A 1 461 ? -6.172 0.675 29.911 1.00 61.44 461 SER A O 1
ATOM 3741 N N . ILE A 1 462 ? -7.123 1.573 31.719 1.00 72.38 462 ILE A N 1
ATOM 3742 C CA . ILE A 1 462 ? -6.214 0.872 32.622 1.00 72.38 462 ILE A CA 1
ATOM 3743 C C . ILE A 1 462 ? -6.441 -0.652 32.583 1.00 72.38 462 ILE A C 1
ATOM 3745 O O . ILE A 1 462 ? -5.475 -1.404 32.665 1.00 72.38 462 ILE A O 1
ATOM 3749 N N . ASP A 1 463 ? -7.671 -1.094 32.290 1.00 77.81 463 ASP A N 1
ATOM 3750 C CA . ASP A 1 463 ? -8.034 -2.500 32.072 1.00 77.81 463 ASP A CA 1
ATOM 3751 C C . ASP A 1 463 ? -7.159 -3.202 31.041 1.00 77.81 463 ASP A C 1
ATOM 3753 O O . ASP A 1 463 ? -6.780 -4.354 31.228 1.00 77.81 463 ASP A O 1
ATOM 3757 N N . SER A 1 464 ? -6.798 -2.511 29.952 1.00 74.44 464 SER A N 1
ATOM 3758 C CA . SER A 1 464 ? -6.006 -3.130 28.888 1.00 74.44 464 SER A CA 1
ATOM 3759 C C . SER A 1 464 ? -4.538 -3.372 29.263 1.00 74.44 464 SER A C 1
ATOM 3761 O O . SER A 1 464 ? -3.807 -3.941 28.452 1.00 74.44 464 SER A O 1
ATOM 3763 N N . LEU A 1 465 ? -4.099 -2.964 30.463 1.00 71.00 465 LEU A N 1
ATOM 3764 C CA . LEU A 1 465 ? -2.802 -3.362 31.016 1.00 71.00 465 LEU A CA 1
ATOM 3765 C C . LEU A 1 465 ? -2.835 -4.791 31.569 1.00 71.00 465 LEU A C 1
ATOM 3767 O O . LEU A 1 465 ? -1.802 -5.457 31.583 1.00 71.00 465 LEU A O 1
ATOM 3771 N N . PHE A 1 466 ? -3.997 -5.269 32.016 1.00 77.19 466 PHE A N 1
ATOM 3772 C CA . PHE A 1 466 ? -4.113 -6.531 32.732 1.00 77.19 466 PHE A CA 1
ATOM 3773 C C . PHE A 1 466 ? -4.243 -7.724 31.778 1.00 77.19 466 PHE A C 1
ATOM 3775 O O . PHE A 1 466 ? -5.017 -7.719 30.821 1.00 77.19 466 PHE A O 1
ATOM 3782 N N . GLY A 1 467 ? -3.454 -8.767 32.047 1.00 69.81 467 GLY A N 1
ATOM 3783 C CA . GLY A 1 467 ? -3.599 -10.079 31.415 1.00 69.81 467 GLY A CA 1
ATOM 3784 C C . GLY A 1 467 ? -4.612 -10.961 32.153 1.00 69.81 467 GLY A C 1
ATOM 3785 O O . GLY A 1 467 ? -5.386 -10.489 32.975 1.00 69.81 467 GLY A O 1
ATOM 3786 N N . LYS A 1 468 ? -4.561 -12.278 31.918 1.00 72.94 468 LYS A N 1
ATOM 3787 C CA . LYS A 1 468 ? -5.470 -13.253 32.557 1.00 72.94 468 LYS A CA 1
ATOM 3788 C C . LYS A 1 468 ? -5.439 -13.252 34.092 1.00 72.94 468 LYS A C 1
ATOM 3790 O O . LYS A 1 468 ? -6.420 -13.647 34.702 1.00 72.94 468 LYS A O 1
ATOM 3795 N N . ASN A 1 469 ? -4.325 -12.837 34.695 1.00 73.88 469 ASN A N 1
ATOM 3796 C CA . ASN A 1 469 ? -4.104 -12.936 36.141 1.00 73.88 469 ASN A CA 1
ATOM 3797 C C . ASN A 1 469 ? -4.551 -11.683 36.910 1.00 73.88 469 ASN A C 1
ATOM 3799 O O . ASN A 1 469 ? -4.292 -11.596 38.107 1.00 73.88 469 ASN A O 1
ATOM 3803 N N . ASN A 1 470 ? -5.151 -10.698 36.224 1.00 87.88 470 ASN A N 1
ATOM 3804 C CA . ASN A 1 470 ? -5.553 -9.413 36.807 1.00 87.88 470 ASN A CA 1
ATOM 3805 C C . ASN A 1 470 ? -4.436 -8.723 37.613 1.00 87.88 470 ASN A C 1
ATOM 3807 O O . ASN A 1 470 ? -4.690 -7.982 38.555 1.00 87.88 470 ASN A O 1
ATOM 3811 N N . ALA A 1 471 ? -3.181 -8.939 37.220 1.00 88.94 471 ALA A N 1
ATOM 3812 C CA . ALA A 1 471 ? -2.007 -8.406 37.891 1.00 88.94 471 ALA A CA 1
ATOM 3813 C C . ALA A 1 471 ? -0.953 -7.969 36.870 1.00 88.94 471 ALA A C 1
ATOM 3815 O O . ALA A 1 471 ? -0.768 -8.629 35.841 1.00 88.94 471 ALA A O 1
ATOM 3816 N N . ILE A 1 472 ? -0.250 -6.876 37.163 1.00 88.50 472 ILE A N 1
ATOM 3817 C CA . ILE A 1 472 ? 0.900 -6.396 36.390 1.00 88.50 472 ILE A CA 1
ATOM 3818 C C . ILE A 1 472 ? 2.042 -5.999 37.320 1.00 88.50 472 ILE A C 1
ATOM 3820 O O . ILE A 1 472 ? 1.819 -5.388 38.361 1.00 88.50 472 ILE A O 1
ATOM 3824 N N . ILE A 1 473 ? 3.275 -6.292 36.910 1.00 88.06 473 ILE A N 1
ATOM 3825 C CA . ILE A 1 473 ? 4.486 -5.837 37.599 1.00 88.06 473 ILE A CA 1
ATOM 3826 C C . ILE A 1 473 ? 5.084 -4.666 36.817 1.00 88.06 473 ILE A C 1
ATOM 3828 O O . ILE A 1 473 ? 5.261 -4.735 35.599 1.00 88.06 473 ILE A O 1
ATOM 3832 N N . LEU A 1 474 ? 5.414 -3.599 37.534 1.00 88.00 474 LEU A N 1
ATOM 3833 C CA . LEU A 1 474 ? 6.048 -2.389 37.036 1.00 88.00 474 LEU A CA 1
ATOM 3834 C C . LEU A 1 474 ? 7.494 -2.354 37.534 1.00 88.00 474 LEU A C 1
ATOM 3836 O O . LEU A 1 474 ? 7.756 -2.520 38.722 1.00 88.00 474 LEU A O 1
ATOM 3840 N N . PHE A 1 475 ? 8.444 -2.136 36.626 1.00 88.19 475 PHE A N 1
ATOM 3841 C CA . PHE A 1 475 ? 9.863 -2.052 36.968 1.00 88.19 475 PHE A CA 1
ATOM 3842 C C . PHE A 1 475 ? 10.434 -0.681 36.610 1.00 88.19 475 PHE A C 1
ATOM 3844 O O . PHE A 1 475 ? 10.360 -0.251 35.458 1.00 88.19 475 PHE A O 1
ATOM 3851 N N . TYR A 1 476 ? 11.049 -0.023 37.591 1.00 86.31 476 TYR A N 1
ATOM 3852 C CA . TYR A 1 476 ? 11.707 1.276 37.466 1.00 86.31 476 TYR A CA 1
ATOM 3853 C C . TYR A 1 476 ? 13.230 1.072 37.408 1.00 86.31 476 TYR A C 1
ATOM 3855 O O . TYR A 1 476 ? 13.871 0.919 38.452 1.00 86.31 476 TYR A O 1
ATOM 3863 N N . PRO A 1 477 ? 13.840 1.042 36.205 1.00 83.56 477 PRO A N 1
ATOM 3864 C CA . PRO A 1 477 ? 15.233 0.644 36.030 1.00 83.56 477 PRO A CA 1
ATOM 3865 C C . PRO A 1 477 ? 16.220 1.719 36.506 1.00 83.56 477 PRO A C 1
ATOM 3867 O O . PRO A 1 477 ? 16.276 2.832 35.977 1.00 83.56 477 PRO A O 1
ATOM 3870 N N . GLY A 1 478 ? 17.058 1.351 37.467 1.00 84.38 478 GLY A N 1
ATOM 3871 C CA . GLY A 1 478 ? 18.110 2.164 38.067 1.00 84.38 478 GLY A CA 1
ATOM 3872 C C . GLY A 1 478 ? 19.489 1.962 37.426 1.00 84.38 478 GLY A C 1
ATOM 3873 O O . GLY A 1 478 ? 19.679 2.091 36.213 1.00 84.38 478 GLY A O 1
ATOM 3874 N N . LYS A 1 479 ? 20.520 1.726 38.249 1.00 79.31 479 LYS A N 1
ATOM 3875 C CA . LYS A 1 479 ? 21.920 1.644 37.797 1.00 79.31 479 LYS A CA 1
ATOM 3876 C C . LYS A 1 479 ? 22.252 0.249 37.257 1.00 79.31 479 LYS A C 1
ATOM 3878 O O . LYS A 1 479 ? 22.089 -0.764 37.921 1.00 79.31 479 LYS A O 1
ATOM 3883 N N . LYS A 1 480 ? 22.803 0.201 36.041 1.00 77.88 480 LYS A N 1
ATOM 3884 C CA . LYS A 1 480 ? 23.442 -1.003 35.500 1.00 77.88 480 LYS A CA 1
ATOM 3885 C C . LYS A 1 480 ? 24.765 -1.240 36.237 1.00 77.88 480 LYS A C 1
ATOM 3887 O O . LYS A 1 480 ? 25.607 -0.345 36.265 1.00 77.88 480 LYS A O 1
ATOM 3892 N N . SER A 1 481 ? 24.916 -2.414 36.835 1.00 72.44 481 SER A N 1
ATOM 3893 C CA . SER A 1 481 ? 26.118 -2.887 37.528 1.00 72.44 481 SER A CA 1
ATOM 3894 C C . SER A 1 481 ? 26.723 -4.087 36.787 1.00 72.44 481 SER A C 1
ATOM 3896 O O . SER A 1 481 ? 26.079 -4.651 35.899 1.00 72.44 481 SER A O 1
ATOM 3898 N N . LYS A 1 482 ? 27.931 -4.529 37.176 1.00 67.44 482 LYS A N 1
ATOM 3899 C CA . LYS A 1 482 ? 28.542 -5.769 36.649 1.00 67.44 482 LYS A CA 1
ATOM 3900 C C . LYS A 1 482 ? 27.678 -7.022 36.899 1.00 67.44 482 LYS A C 1
ATOM 3902 O O . LYS A 1 482 ? 27.808 -7.983 36.156 1.00 67.44 482 LYS A O 1
ATOM 3907 N N . LYS A 1 483 ? 26.787 -6.999 37.904 1.00 65.81 483 LYS A N 1
ATOM 3908 C CA . LYS A 1 483 ? 25.887 -8.108 38.280 1.00 65.81 483 LYS A CA 1
ATOM 3909 C C . LYS A 1 483 ? 24.472 -8.000 37.686 1.00 65.81 483 LYS A C 1
ATOM 3911 O O . LYS A 1 483 ? 23.647 -8.866 37.944 1.00 65.81 483 LYS A O 1
ATOM 3916 N N . GLY A 1 484 ? 24.172 -6.954 36.910 1.00 73.88 484 GLY A N 1
ATOM 3917 C CA . GLY A 1 484 ? 22.853 -6.755 36.297 1.00 73.88 484 GLY A CA 1
ATOM 3918 C C . GLY A 1 484 ? 22.278 -5.351 36.487 1.00 73.88 484 GLY A C 1
ATOM 3919 O O . GLY A 1 484 ? 22.950 -4.433 36.966 1.00 73.88 484 GLY A O 1
ATOM 3920 N N . LEU A 1 485 ? 21.028 -5.172 36.061 1.00 80.38 485 LEU A N 1
ATOM 3921 C CA . LEU A 1 485 ? 20.293 -3.911 36.154 1.00 80.38 485 LEU A CA 1
ATOM 3922 C C . LEU A 1 485 ? 19.576 -3.824 37.506 1.00 80.38 485 LEU A C 1
ATOM 3924 O O . LEU A 1 485 ? 18.678 -4.618 37.768 1.00 80.38 485 LEU A O 1
ATOM 3928 N N . THR A 1 486 ? 19.962 -2.867 38.353 1.00 82.62 486 THR A N 1
ATOM 3929 C CA . THR A 1 486 ? 19.212 -2.574 39.582 1.00 82.62 486 THR A CA 1
ATOM 3930 C C . THR A 1 486 ? 17.986 -1.727 39.267 1.00 82.62 486 THR A C 1
ATOM 3932 O O . THR A 1 486 ? 17.901 -1.129 38.193 1.00 82.62 486 THR A O 1
ATOM 3935 N N . GLY A 1 487 ? 17.034 -1.661 40.190 1.00 87.38 487 GLY A N 1
ATOM 3936 C CA . GLY A 1 487 ? 15.830 -0.850 40.060 1.00 87.38 487 GLY A CA 1
ATOM 3937 C C . GLY A 1 487 ? 14.850 -1.144 41.184 1.00 87.38 487 GLY A C 1
ATOM 3938 O O . GLY A 1 487 ? 15.196 -1.849 42.131 1.00 87.38 487 GLY A O 1
ATOM 3939 N N . HIS A 1 488 ? 13.640 -0.616 41.054 1.00 90.12 488 HIS A N 1
ATOM 3940 C CA . HIS A 1 488 ? 12.555 -0.844 42.003 1.00 90.12 488 HIS A CA 1
ATOM 3941 C C . HIS A 1 488 ? 11.369 -1.513 41.313 1.00 90.12 488 HIS A C 1
ATOM 3943 O O . HIS A 1 488 ? 11.050 -1.164 40.174 1.00 90.12 488 HIS A O 1
ATOM 3949 N N . TYR A 1 489 ? 10.748 -2.480 41.982 1.00 89.62 489 TYR A N 1
ATOM 3950 C CA . TYR A 1 489 ? 9.570 -3.185 41.488 1.00 89.62 489 TYR A CA 1
ATOM 3951 C C . TYR A 1 489 ? 8.348 -2.745 42.280 1.00 89.62 489 TYR A C 1
ATOM 3953 O O . TYR A 1 489 ? 8.389 -2.725 43.507 1.00 89.62 489 TYR A O 1
ATOM 3961 N N . THR A 1 490 ? 7.267 -2.455 41.567 1.00 92.06 490 THR A N 1
ATOM 3962 C CA . THR A 1 490 ? 5.927 -2.261 42.127 1.00 92.06 490 THR A CA 1
ATOM 3963 C C . THR A 1 490 ? 4.936 -3.101 41.330 1.00 92.06 490 THR A C 1
ATOM 3965 O O . THR A 1 490 ? 5.295 -3.691 40.305 1.00 92.06 490 THR A O 1
ATOM 3968 N N . CYS A 1 491 ? 3.695 -3.222 41.782 1.00 91.81 491 CYS A N 1
ATOM 3969 C CA . CYS A 1 491 ? 2.674 -3.919 41.007 1.00 91.81 491 CYS A CA 1
ATOM 3970 C C . CYS A 1 491 ? 1.312 -3.242 41.121 1.00 91.81 491 CYS A C 1
ATOM 3972 O O . CYS A 1 491 ? 1.078 -2.402 41.987 1.00 91.81 491 CYS A O 1
ATOM 3974 N N . LEU A 1 492 ? 0.432 -3.577 40.187 1.00 91.81 492 LEU A N 1
ATOM 3975 C CA . LEU A 1 492 ? -0.951 -3.134 40.172 1.00 91.81 492 LEU A CA 1
ATOM 3976 C C . LEU A 1 492 ? -1.829 -4.370 39.987 1.00 91.81 492 LEU A C 1
ATOM 3978 O O . LEU A 1 492 ? -1.549 -5.204 39.122 1.00 91.81 492 LEU A O 1
ATOM 3982 N N . ILE A 1 493 ? -2.865 -4.481 40.810 1.00 93.50 493 ILE A N 1
ATOM 3983 C CA . ILE A 1 493 ? -3.793 -5.610 40.863 1.00 93.50 493 ILE A CA 1
ATOM 3984 C C . ILE A 1 493 ? -5.204 -5.101 40.578 1.00 93.50 493 ILE A C 1
ATOM 3986 O O . ILE A 1 493 ? -5.548 -3.995 40.989 1.00 93.50 493 ILE A O 1
ATOM 3990 N N . LYS A 1 494 ? -6.007 -5.894 39.871 1.00 92.62 494 LYS A N 1
ATOM 3991 C CA . LYS A 1 494 ? -7.412 -5.607 39.591 1.00 92.62 494 LYS A CA 1
ATOM 3992 C C . LYS A 1 494 ? -8.314 -6.625 40.297 1.00 92.62 494 LYS A C 1
ATOM 3994 O O . LYS A 1 494 ? -8.176 -7.825 40.063 1.00 92.62 494 LYS A O 1
ATOM 3999 N N . ILE A 1 495 ? -9.261 -6.148 41.103 1.00 91.62 495 ILE A N 1
ATOM 4000 C CA . ILE A 1 495 ? -10.246 -6.973 41.821 1.00 91.62 495 ILE A CA 1
ATOM 4001 C C . ILE A 1 495 ? -11.631 -6.422 41.504 1.00 91.62 495 ILE A C 1
ATOM 4003 O O . ILE A 1 495 ? -11.972 -5.328 41.933 1.00 91.62 495 ILE A O 1
ATOM 4007 N N . GLY A 1 496 ? -12.422 -7.138 40.702 1.00 87.25 496 GLY A N 1
ATOM 4008 C CA . GLY A 1 496 ? -13.678 -6.579 40.191 1.00 87.25 496 GLY A CA 1
ATOM 4009 C C . GLY A 1 496 ? -13.420 -5.271 39.434 1.00 87.25 496 GLY A C 1
ATOM 4010 O O . GLY A 1 496 ? -12.644 -5.275 38.480 1.00 87.25 496 GLY A O 1
ATOM 4011 N N . ASP A 1 497 ? -14.018 -4.171 39.888 1.00 86.62 497 ASP A N 1
ATOM 4012 C CA . ASP A 1 497 ? -13.820 -2.818 39.342 1.00 86.62 497 ASP A CA 1
ATOM 4013 C C . ASP A 1 497 ? -12.859 -1.952 40.186 1.00 86.62 497 ASP A C 1
ATOM 4015 O O . ASP A 1 497 ? -12.795 -0.731 40.027 1.00 86.62 497 ASP A O 1
ATOM 4019 N N . GLU A 1 498 ? -12.081 -2.583 41.070 1.00 92.38 498 GLU A N 1
ATOM 4020 C CA . GLU A 1 498 ? -11.094 -1.935 41.934 1.00 92.38 498 GLU A CA 1
ATOM 4021 C C . GLU A 1 498 ? -9.660 -2.149 41.434 1.00 92.38 498 GLU A C 1
ATOM 4023 O O . GLU A 1 498 ? -9.303 -3.210 40.909 1.00 92.38 498 GLU A O 1
ATOM 4028 N N . TYR A 1 499 ? -8.814 -1.136 41.629 1.00 93.44 499 TYR A N 1
ATOM 4029 C CA . TYR A 1 499 ? -7.400 -1.147 41.270 1.00 93.44 499 TYR A CA 1
ATOM 4030 C C . TYR A 1 499 ? -6.534 -0.924 42.504 1.00 93.44 499 TYR A C 1
ATOM 4032 O O . TYR A 1 499 ? -6.505 0.174 43.054 1.00 93.44 499 TYR A O 1
ATOM 4040 N N . HIS A 1 500 ? -5.764 -1.939 42.882 1.00 93.81 500 HIS A N 1
ATOM 4041 C CA . HIS A 1 500 ? -4.871 -1.901 44.034 1.00 93.81 500 HIS A CA 1
ATOM 4042 C C . HIS A 1 500 ? -3.432 -1.714 43.568 1.00 93.81 500 HIS A C 1
ATOM 4044 O O . HIS A 1 500 ? -2.804 -2.629 43.026 1.00 93.81 500 HIS A O 1
ATOM 4050 N N . TYR A 1 501 ? -2.902 -0.513 43.769 1.00 93.62 501 TYR A N 1
ATOM 4051 C CA . TYR A 1 501 ? -1.490 -0.228 43.576 1.00 93.62 501 TYR A CA 1
ATOM 4052 C C . TYR A 1 501 ? -0.693 -0.684 44.797 1.00 93.62 501 TYR A C 1
ATOM 4054 O O . TYR A 1 501 ? -1.052 -0.374 45.933 1.00 93.62 501 TYR A O 1
ATOM 4062 N N . TYR A 1 502 ? 0.408 -1.390 44.557 1.00 94.19 502 TYR A N 1
ATOM 4063 C CA . TYR A 1 502 ? 1.244 -1.959 45.600 1.00 94.19 502 TYR A CA 1
ATOM 4064 C C . TYR A 1 502 ? 2.717 -1.607 45.405 1.00 94.19 502 TYR A C 1
ATOM 4066 O O . TYR A 1 502 ? 3.324 -1.919 44.376 1.00 94.19 502 TYR A O 1
ATOM 4074 N N . ASP A 1 503 ? 3.299 -1.031 46.452 1.00 92.75 503 ASP A N 1
ATOM 4075 C CA . ASP A 1 503 ? 4.730 -0.829 46.633 1.00 92.75 503 ASP A CA 1
ATOM 4076 C C . ASP A 1 503 ? 5.135 -1.425 47.989 1.00 92.75 503 ASP A C 1
ATOM 4078 O O . ASP A 1 503 ? 4.487 -1.156 49.000 1.00 92.75 503 ASP A O 1
ATOM 4082 N N . SER A 1 504 ? 6.207 -2.223 48.027 1.00 91.12 504 SER A N 1
ATOM 4083 C CA . SER A 1 504 ? 6.705 -2.837 49.263 1.00 91.12 504 SER A CA 1
ATOM 4084 C C . SER A 1 504 ? 7.224 -1.820 50.285 1.00 91.12 504 SER A C 1
ATOM 4086 O O . SER A 1 504 ? 7.320 -2.155 51.468 1.00 91.12 504 SER A O 1
ATOM 4088 N N . TYR A 1 505 ? 7.531 -0.590 49.866 1.00 89.44 505 TYR A N 1
ATOM 4089 C CA . TYR A 1 505 ? 7.884 0.509 50.769 1.00 89.44 505 TYR A CA 1
ATOM 4090 C C . TYR A 1 505 ? 6.671 1.283 51.312 1.00 89.44 505 TYR A C 1
ATOM 4092 O O . TYR A 1 505 ? 6.858 2.153 52.158 1.00 89.44 505 TYR A O 1
ATOM 4100 N N . GLY A 1 506 ? 5.445 0.974 50.868 1.00 85.94 506 GLY A N 1
ATOM 4101 C CA . GLY A 1 506 ? 4.243 1.743 51.227 1.00 85.94 506 GLY A CA 1
ATOM 4102 C C . GLY A 1 506 ? 4.192 3.123 50.562 1.00 85.94 506 GLY A C 1
ATOM 4103 O O . GLY A 1 506 ? 3.573 4.054 51.072 1.00 85.94 506 GLY A O 1
ATOM 4104 N N . ASP A 1 507 ? 4.904 3.275 49.446 1.00 84.12 507 ASP A N 1
ATOM 4105 C CA . ASP A 1 507 ? 5.086 4.543 48.759 1.00 84.12 507 ASP A CA 1
ATOM 4106 C C . ASP A 1 507 ? 3.975 4.830 47.741 1.00 84.12 507 ASP A C 1
ATOM 4108 O O . ASP A 1 507 ? 3.454 3.944 47.061 1.00 84.12 507 ASP A O 1
ATOM 4112 N N . PHE A 1 508 ? 3.655 6.115 47.570 1.00 81.00 508 PHE A N 1
ATOM 4113 C CA . PHE A 1 508 ? 2.721 6.562 46.539 1.00 81.00 508 PHE A CA 1
ATOM 4114 C C . PHE A 1 508 ? 3.232 6.238 45.133 1.00 81.00 508 PHE A C 1
ATOM 4116 O O . PHE A 1 508 ? 4.427 6.300 44.852 1.00 81.00 508 PHE A O 1
ATOM 4123 N N . ILE A 1 509 ? 2.297 6.026 44.210 1.00 80.94 509 ILE A N 1
ATOM 4124 C CA . ILE A 1 509 ? 2.531 5.577 42.830 1.00 80.94 509 ILE A CA 1
ATOM 4125 C C . ILE A 1 509 ? 3.569 6.359 42.009 1.00 80.94 509 ILE A C 1
ATOM 4127 O O . ILE A 1 509 ? 4.146 5.833 41.058 1.00 80.94 509 ILE A O 1
ATOM 4131 N N . ASP A 1 510 ? 3.840 7.612 42.368 1.00 79.94 510 ASP A N 1
ATOM 4132 C CA . ASP A 1 510 ? 4.831 8.441 41.684 1.00 79.94 510 ASP A CA 1
ATOM 4133 C C . ASP A 1 510 ? 6.237 8.375 42.263 1.00 79.94 510 ASP A C 1
ATOM 4135 O O . ASP A 1 510 ? 7.214 8.648 41.559 1.00 79.94 510 ASP A O 1
ATOM 4139 N N . LYS A 1 511 ? 6.353 8.015 43.538 1.00 82.56 511 LYS A N 1
ATOM 4140 C CA . LYS A 1 511 ? 7.615 8.022 44.270 1.00 82.56 511 LYS A CA 1
ATOM 4141 C C . LYS A 1 511 ? 8.635 7.028 43.691 1.00 82.56 511 LYS A C 1
ATOM 4143 O O . LYS A 1 511 ? 9.790 7.426 43.535 1.00 82.56 511 LYS A O 1
ATOM 4148 N N . PRO A 1 512 ? 8.254 5.834 43.193 1.00 84.19 512 PRO A N 1
ATOM 4149 C CA . PRO A 1 512 ? 9.171 4.897 42.537 1.00 84.19 512 PRO A CA 1
ATOM 4150 C C . PRO A 1 512 ? 9.985 5.433 41.362 1.00 84.19 512 PRO A C 1
ATOM 4152 O O . PRO A 1 512 ? 11.070 4.926 41.063 1.00 84.19 512 PRO A O 1
ATOM 4155 N N . LYS A 1 513 ? 9.509 6.485 40.689 1.00 83.81 513 LYS A N 1
ATOM 4156 C CA . LYS A 1 513 ? 10.234 7.093 39.565 1.00 83.81 513 LYS A CA 1
ATOM 4157 C C . LYS A 1 513 ? 11.606 7.613 39.969 1.00 83.81 513 LYS A C 1
ATOM 4159 O O . LYS A 1 513 ? 12.497 7.652 39.120 1.00 83.81 513 LYS A O 1
ATOM 4164 N N . GLN A 1 514 ? 11.801 7.963 41.241 1.00 83.38 514 GLN A N 1
ATOM 4165 C CA . GLN A 1 514 ? 13.090 8.415 41.763 1.00 83.38 514 GLN A CA 1
ATOM 4166 C C . GLN A 1 514 ? 14.197 7.358 41.629 1.00 83.38 514 GLN A C 1
ATOM 4168 O O . GLN A 1 514 ? 15.361 7.719 41.450 1.00 83.38 514 GLN A O 1
ATOM 4173 N N . TYR A 1 515 ? 13.838 6.068 41.649 1.00 81.94 515 TYR A N 1
ATOM 4174 C CA . TYR A 1 515 ? 14.782 4.957 41.500 1.00 81.94 515 TYR A CA 1
ATOM 4175 C C . TYR A 1 515 ? 15.212 4.738 40.041 1.00 81.94 515 TYR A C 1
ATOM 4177 O O . TYR A 1 515 ? 16.197 4.042 39.785 1.00 81.94 515 TYR A O 1
ATOM 4185 N N . SER A 1 516 ? 14.514 5.350 39.076 1.00 83.81 516 SER A N 1
ATOM 4186 C CA . SER A 1 516 ? 14.822 5.214 37.654 1.00 83.81 516 SER A CA 1
ATOM 4187 C C . SER A 1 516 ? 15.918 6.177 37.197 1.00 83.81 516 SER A C 1
ATOM 4189 O O . SER A 1 516 ? 15.867 7.384 37.441 1.00 83.81 516 SER A O 1
ATOM 4191 N N . LYS A 1 517 ? 16.868 5.682 36.393 1.00 83.69 517 LYS A N 1
ATOM 4192 C CA . LYS A 1 517 ? 17.822 6.549 35.672 1.00 83.69 517 LYS A CA 1
ATOM 4193 C C . LYS A 1 517 ? 17.146 7.486 34.670 1.00 83.69 517 LYS A C 1
ATOM 4195 O O . LYS A 1 517 ? 17.735 8.489 34.279 1.00 83.69 517 LYS A O 1
ATOM 4200 N N . GLN A 1 518 ? 15.927 7.160 34.250 1.00 78.06 518 GLN A N 1
ATOM 4201 C CA . GLN A 1 518 ? 15.131 7.951 33.316 1.00 78.06 518 GLN A CA 1
ATOM 4202 C C . GLN A 1 518 ? 14.123 8.860 34.036 1.00 78.06 518 GLN A C 1
ATOM 4204 O O . GLN A 1 518 ? 13.193 9.340 33.396 1.00 78.06 518 GLN A O 1
ATOM 4209 N N . ARG A 1 519 ? 14.294 9.132 35.342 1.00 76.69 519 ARG A N 1
ATOM 4210 C CA . ARG A 1 519 ? 13.344 9.924 36.148 1.00 76.69 519 ARG A CA 1
ATOM 4211 C C . ARG A 1 519 ? 12.902 11.226 35.472 1.00 76.69 519 ARG A C 1
ATOM 4213 O O . ARG A 1 519 ? 11.711 11.490 35.400 1.00 76.69 519 ARG A O 1
ATOM 4220 N N . ASN A 1 520 ? 13.832 11.989 34.888 1.00 75.75 520 ASN A N 1
ATOM 4221 C CA . ASN A 1 520 ? 13.503 13.253 34.225 1.00 75.75 520 ASN A CA 1
ATOM 4222 C C . ASN A 1 520 ? 12.569 13.027 33.028 1.00 75.75 520 ASN A C 1
ATOM 4224 O O . ASN A 1 520 ? 11.650 13.804 32.831 1.00 75.75 520 ASN A O 1
ATOM 4228 N N . ALA A 1 521 ? 12.758 11.952 32.259 1.00 72.44 521 ALA A N 1
ATOM 4229 C CA . ALA A 1 521 ? 11.868 11.607 31.152 1.00 72.44 521 ALA A CA 1
ATOM 4230 C C . ALA A 1 521 ? 10.497 11.103 31.641 1.00 72.44 521 ALA A C 1
ATOM 4232 O O . ALA A 1 521 ? 9.488 11.443 31.037 1.00 72.44 521 ALA A O 1
ATOM 4233 N N . LEU A 1 522 ? 10.456 10.355 32.752 1.00 70.38 522 LEU A N 1
ATOM 4234 C CA . LEU A 1 522 ? 9.217 9.859 33.374 1.00 70.38 522 LEU A CA 1
ATOM 4235 C C . LEU A 1 522 ? 8.374 10.973 34.025 1.00 70.38 522 LEU A C 1
ATOM 4237 O O . LEU A 1 522 ? 7.158 10.833 34.149 1.00 70.38 522 LEU A O 1
ATOM 4241 N N . TYR A 1 523 ? 9.003 12.066 34.470 1.00 68.06 523 TYR A N 1
ATOM 4242 C CA . TYR A 1 523 ? 8.307 13.260 34.966 1.00 68.06 523 TYR A CA 1
ATOM 4243 C C . TYR A 1 523 ? 7.986 14.267 33.847 1.00 68.06 523 TYR A C 1
ATOM 4245 O O . TYR A 1 523 ? 6.951 14.927 33.908 1.00 68.06 523 TYR A O 1
ATOM 4253 N N . ASN A 1 524 ? 8.819 14.350 32.802 1.00 61.03 524 ASN A N 1
ATOM 4254 C CA . ASN A 1 524 ? 8.657 15.277 31.673 1.00 61.03 524 ASN A CA 1
ATOM 4255 C C . ASN A 1 524 ? 7.959 14.647 30.453 1.00 61.03 524 ASN A C 1
ATOM 4257 O O . ASN A 1 524 ? 8.197 15.081 29.324 1.00 61.03 524 ASN A O 1
ATOM 4261 N N . GLU A 1 525 ? 7.115 13.627 30.645 1.00 59.88 525 GLU A N 1
ATOM 4262 C CA . GLU A 1 525 ? 6.342 13.030 29.549 1.00 59.88 525 GLU A CA 1
ATOM 4263 C C . GLU A 1 525 ? 5.586 14.138 28.771 1.00 59.88 525 GLU A C 1
ATOM 4265 O O . GLU A 1 525 ? 4.900 14.962 29.396 1.00 59.88 525 GLU A O 1
ATOM 4270 N N . PRO A 1 526 ? 5.717 14.216 27.425 1.00 48.41 526 PRO A N 1
ATOM 4271 C CA . PRO A 1 526 ? 5.105 15.276 26.625 1.00 48.41 526 PRO A CA 1
ATOM 4272 C C . PRO A 1 526 ? 3.605 15.415 26.920 1.00 48.41 526 PRO A C 1
ATOM 4274 O O . PRO A 1 526 ? 2.831 14.482 26.724 1.00 48.41 526 PRO A O 1
ATOM 4277 N N . GLY A 1 527 ? 3.197 16.589 27.412 1.00 54.72 527 GLY A N 1
ATOM 4278 C CA . GLY A 1 527 ? 1.823 16.868 27.848 1.00 54.72 527 GLY A CA 1
ATOM 4279 C C . GLY A 1 527 ? 1.568 16.775 29.361 1.00 54.72 527 GLY A C 1
ATOM 4280 O O . GLY A 1 527 ? 0.411 16.898 29.756 1.00 54.72 527 GLY A O 1
ATOM 4281 N N . ARG A 1 528 ? 2.598 16.576 30.207 1.00 48.25 528 ARG A N 1
ATOM 4282 C CA . ARG A 1 528 ? 2.500 16.472 31.688 1.00 48.25 528 ARG A CA 1
ATOM 4283 C C . ARG A 1 528 ? 1.500 15.413 32.183 1.00 48.25 528 ARG A C 1
ATOM 4285 O O . ARG A 1 528 ? 0.994 15.491 33.300 1.00 48.25 528 ARG A O 1
ATOM 4292 N N . LYS A 1 529 ? 1.193 14.411 31.360 1.00 51.88 529 LYS A N 1
ATOM 4293 C CA . LYS A 1 529 ? 0.279 13.321 31.708 1.00 51.88 529 LYS A CA 1
ATOM 4294 C C . LYS A 1 529 ? 1.100 12.101 32.053 1.00 51.88 529 LYS A C 1
ATOM 4296 O O . LYS A 1 529 ? 1.249 11.228 31.216 1.00 51.88 529 LYS A O 1
ATOM 4301 N N . ASN A 1 530 ? 1.601 12.073 33.279 1.00 58.81 530 ASN A N 1
ATOM 4302 C CA . ASN A 1 530 ? 2.085 10.864 33.924 1.00 58.81 530 ASN A CA 1
ATOM 4303 C C . ASN A 1 530 ? 1.194 9.660 33.566 1.00 58.81 530 ASN A C 1
ATOM 4305 O O . ASN A 1 530 ? 0.080 9.547 34.081 1.00 58.81 530 ASN A O 1
ATOM 4309 N N . SER A 1 531 ? 1.655 8.829 32.635 1.00 69.25 531 SER A N 1
ATOM 4310 C CA . SER A 1 531 ? 0.795 7.936 31.855 1.00 69.25 531 SER A CA 1
ATOM 4311 C C . SER A 1 531 ? -0.018 6.962 32.716 1.00 69.25 531 SER A C 1
ATOM 4313 O O . SER A 1 531 ? -1.206 6.773 32.459 1.00 69.25 531 SER A O 1
ATOM 4315 N N . LEU A 1 532 ? 0.560 6.433 33.799 1.00 76.00 532 LEU A N 1
ATOM 4316 C CA . LEU A 1 532 ? -0.132 5.550 34.746 1.00 76.00 532 LEU A CA 1
ATOM 4317 C C . LEU A 1 532 ? -1.154 6.293 35.626 1.00 76.00 532 LEU A C 1
ATOM 4319 O O . LEU A 1 532 ? -2.296 5.851 35.745 1.00 76.00 532 LEU A O 1
ATOM 4323 N N . ILE A 1 533 ? -0.795 7.453 36.188 1.00 78.75 533 ILE A N 1
ATOM 4324 C CA . ILE A 1 533 ? -1.732 8.263 36.991 1.00 78.75 533 ILE A CA 1
ATOM 4325 C C . ILE A 1 533 ? -2.876 8.792 36.130 1.00 78.75 533 ILE A C 1
ATOM 4327 O O . ILE A 1 533 ? -4.016 8.852 36.582 1.00 78.75 533 ILE A O 1
ATOM 4331 N N . ALA A 1 534 ? -2.603 9.174 34.884 1.00 75.62 534 ALA A N 1
ATOM 4332 C CA . ALA A 1 534 ? -3.633 9.622 33.959 1.00 75.62 534 ALA A CA 1
ATOM 4333 C C . ALA A 1 534 ? -4.655 8.509 33.674 1.00 75.62 534 ALA A C 1
ATOM 4335 O O . ALA A 1 534 ? -5.851 8.793 33.602 1.00 75.62 534 ALA A O 1
ATOM 4336 N N . LEU A 1 535 ? -4.197 7.258 33.559 1.00 79.81 535 LEU A N 1
ATOM 4337 C CA . LEU A 1 535 ? -5.063 6.090 33.394 1.00 79.81 535 LEU A CA 1
ATOM 4338 C C . LEU A 1 535 ? -5.888 5.799 34.654 1.00 79.81 535 LEU A C 1
ATOM 4340 O O . LEU A 1 535 ? -7.094 5.611 34.537 1.00 79.81 535 LEU A O 1
ATOM 4344 N N . LEU A 1 536 ? -5.279 5.839 35.843 1.00 81.00 536 LEU A N 1
ATOM 4345 C CA . LEU A 1 536 ? -5.988 5.641 37.116 1.00 81.00 536 LEU A CA 1
ATOM 4346 C C . LEU A 1 536 ? -7.012 6.744 37.390 1.00 81.00 536 LEU A C 1
ATOM 4348 O O . LEU A 1 536 ? -8.146 6.452 37.739 1.00 81.00 536 LEU A O 1
ATOM 4352 N N . ARG A 1 537 ? -6.660 8.015 37.155 1.00 82.38 537 ARG A N 1
ATOM 4353 C CA . ARG A 1 537 ? -7.598 9.145 37.279 1.00 82.38 537 ARG A CA 1
ATOM 4354 C C . ARG A 1 537 ? -8.762 9.035 36.308 1.00 82.38 537 ARG A C 1
ATOM 4356 O O . ARG A 1 537 ? -9.861 9.480 36.620 1.00 82.38 537 ARG A O 1
ATOM 4363 N N . LYS A 1 538 ? -8.516 8.504 35.110 1.00 82.75 538 LYS A N 1
ATOM 4364 C CA . LYS A 1 538 ? -9.579 8.247 34.142 1.00 82.75 538 LYS A CA 1
ATOM 4365 C C . LYS A 1 538 ? -10.501 7.133 34.645 1.00 82.75 538 LYS A C 1
ATOM 4367 O O . LYS A 1 538 ? -11.699 7.368 34.693 1.00 82.75 538 LYS A O 1
ATOM 4372 N N . ALA A 1 539 ? -9.950 6.005 35.091 1.00 82.25 539 ALA A N 1
ATOM 4373 C CA . ALA A 1 539 ? -10.732 4.907 35.661 1.00 82.25 539 ALA A CA 1
ATOM 4374 C C . ALA A 1 539 ? -11.552 5.362 36.880 1.00 82.25 539 ALA A C 1
ATOM 4376 O O . ALA A 1 539 ? -12.737 5.070 36.971 1.00 82.25 539 ALA A O 1
ATOM 4377 N N . GLN A 1 540 ? -10.959 6.178 37.755 1.00 85.12 540 GLN A N 1
ATOM 4378 C CA . GLN A 1 540 ? -11.648 6.774 38.899 1.00 85.12 540 GLN A CA 1
ATOM 4379 C C . GLN A 1 540 ? -12.829 7.660 38.476 1.00 85.12 540 GLN A C 1
ATOM 4381 O O . GLN A 1 540 ? -13.903 7.585 39.062 1.00 85.12 540 GLN A O 1
ATOM 4386 N N . LYS A 1 541 ? -12.665 8.479 37.426 1.00 85.25 541 LYS A N 1
ATOM 4387 C CA . LYS A 1 541 ? -13.768 9.272 36.848 1.00 85.25 541 LYS A CA 1
ATOM 4388 C C . LYS A 1 541 ? -14.863 8.410 36.218 1.00 85.25 541 LYS A C 1
ATOM 4390 O O . LYS A 1 541 ? -15.994 8.866 36.114 1.00 85.25 541 LYS A O 1
ATOM 4395 N N . GLU A 1 542 ? -14.514 7.209 35.774 1.00 85.00 542 GLU A N 1
ATOM 4396 C CA . GLU A 1 542 ? -15.426 6.218 35.195 1.00 85.00 542 GLU A CA 1
ATOM 4397 C C . GLU A 1 542 ? -16.072 5.323 36.273 1.00 85.00 542 GLU A C 1
ATOM 4399 O O . GLU A 1 542 ? -16.857 4.445 35.933 1.00 85.00 542 GLU A O 1
ATOM 4404 N N . GLY A 1 543 ? -15.798 5.577 37.561 1.00 86.75 543 GLY A N 1
ATOM 4405 C CA . GLY A 1 543 ? -16.440 4.915 38.701 1.00 86.75 543 GLY A CA 1
ATOM 4406 C C . GLY A 1 543 ? -15.592 3.852 39.404 1.00 86.75 543 GLY A C 1
ATOM 4407 O O . GLY A 1 543 ? -16.058 3.272 40.378 1.00 86.75 543 GLY A O 1
ATOM 4408 N N . ALA A 1 544 ? -14.360 3.604 38.955 1.00 87.62 544 ALA A N 1
ATOM 4409 C CA . ALA A 1 544 ? -13.483 2.621 39.584 1.00 87.62 544 ALA A CA 1
ATOM 4410 C C . ALA A 1 544 ? -12.909 3.104 40.925 1.00 87.62 544 ALA A C 1
ATOM 4412 O O . ALA A 1 544 ? -12.537 4.273 41.078 1.00 87.62 544 ALA A O 1
ATOM 4413 N N . VAL A 1 545 ? -12.742 2.180 41.871 1.00 91.56 545 VAL A N 1
ATOM 4414 C CA . VAL A 1 545 ? -12.057 2.453 43.143 1.00 91.56 545 VAL A CA 1
ATOM 4415 C C . VAL A 1 545 ? -10.558 2.265 42.948 1.00 91.56 545 VAL A C 1
ATOM 4417 O O . VAL A 1 545 ? -10.117 1.262 42.389 1.00 91.56 545 VAL A O 1
ATOM 4420 N N . ILE A 1 546 ? -9.765 3.244 43.386 1.00 90.50 546 ILE A N 1
ATOM 4421 C CA . ILE A 1 546 ? -8.304 3.155 43.359 1.00 90.50 546 ILE A CA 1
ATOM 4422 C C . ILE A 1 546 ? -7.795 3.098 44.793 1.00 90.50 546 ILE A C 1
ATOM 4424 O O . ILE A 1 546 ? -7.956 4.064 45.538 1.00 90.50 546 ILE A O 1
ATOM 4428 N N . ASP A 1 547 ? -7.147 1.996 45.140 1.00 89.88 547 ASP A N 1
ATOM 4429 C CA . ASP A 1 547 ? -6.535 1.767 46.439 1.00 89.88 547 ASP A CA 1
ATOM 4430 C C . ASP A 1 547 ? -5.004 1.767 46.322 1.00 89.88 547 ASP A C 1
ATOM 4432 O O . ASP A 1 547 ? -4.423 1.234 45.370 1.00 89.88 547 ASP A O 1
ATOM 4436 N N . TYR A 1 548 ? -4.337 2.376 47.297 1.00 86.50 548 TYR A N 1
ATOM 4437 C CA . TYR A 1 548 ? -2.884 2.493 47.347 1.00 86.50 548 TYR A CA 1
ATOM 4438 C C . TYR A 1 548 ? -2.374 1.856 48.638 1.00 86.50 548 TYR A C 1
ATOM 4440 O O . TYR A 1 548 ? -2.740 2.270 49.739 1.00 86.50 548 TYR A O 1
ATOM 4448 N N . SER A 1 549 ? -1.479 0.879 48.499 1.00 80.12 549 SER A N 1
ATOM 4449 C CA . SER A 1 549 ? -0.829 0.247 49.644 1.00 80.12 549 SER A CA 1
ATOM 4450 C C . SER A 1 549 ? -0.035 1.282 50.435 1.00 80.12 549 SER A C 1
ATOM 4452 O O . SER A 1 549 ? 0.863 1.928 49.897 1.00 80.12 549 SER A O 1
ATOM 4454 N N . HIS A 1 550 ? -0.344 1.392 51.721 1.00 82.75 550 HIS A N 1
ATOM 4455 C CA . HIS A 1 550 ? 0.331 2.257 52.692 1.00 82.75 550 HIS A CA 1
ATOM 4456 C C . HIS A 1 550 ? 1.121 1.440 53.731 1.00 82.75 550 HIS A C 1
ATOM 4458 O O . HIS A 1 550 ? 1.718 1.992 54.654 1.00 82.75 550 HIS A O 1
ATOM 4464 N N . TYR A 1 551 ? 1.159 0.114 53.564 1.00 89.44 551 TYR A N 1
ATOM 4465 C CA . TYR A 1 551 ? 1.904 -0.794 54.424 1.00 89.44 551 TYR A CA 1
ATOM 4466 C C . TYR A 1 551 ? 3.347 -0.941 53.956 1.00 89.44 551 TYR A C 1
ATOM 4468 O O . TYR A 1 551 ? 3.629 -1.248 52.795 1.00 89.44 551 TYR A O 1
ATOM 4476 N N . LYS A 1 552 ? 4.278 -0.771 54.895 1.00 92.38 552 LYS A N 1
ATOM 4477 C CA . LYS A 1 552 ? 5.699 -1.024 54.672 1.00 92.38 552 LYS A CA 1
ATOM 4478 C C . LYS A 1 552 ? 6.000 -2.495 54.947 1.00 92.38 552 LYS A C 1
ATOM 4480 O O . LYS A 1 552 ? 5.975 -2.946 56.093 1.00 92.38 552 LYS A O 1
ATOM 4485 N N . HIS A 1 553 ? 6.275 -3.247 53.887 1.00 92.81 553 HIS A N 1
ATOM 4486 C CA . HIS A 1 553 ? 6.601 -4.675 53.950 1.00 92.81 553 HIS A CA 1
ATOM 4487 C C . HIS A 1 553 ? 8.086 -4.966 53.788 1.00 92.81 553 HIS A C 1
ATOM 4489 O O . HIS A 1 553 ? 8.540 -6.021 54.223 1.00 92.81 553 HIS A O 1
ATOM 4495 N N . GLN A 1 554 ? 8.825 -4.044 53.175 1.00 90.00 554 GLN A N 1
ATOM 4496 C CA . GLN A 1 554 ? 10.256 -4.174 52.971 1.00 90.00 554 GLN A CA 1
ATOM 4497 C C . GLN A 1 554 ? 11.051 -3.209 53.852 1.00 90.00 554 GLN A C 1
ATOM 4499 O O . GLN A 1 554 ? 10.730 -2.023 53.980 1.00 90.00 554 GLN A O 1
ATOM 4504 N N . SER A 1 555 ? 12.144 -3.723 54.409 1.00 87.38 555 SER A N 1
ATOM 4505 C CA . SER A 1 555 ? 13.164 -2.945 55.101 1.00 87.38 555 SER A CA 1
ATOM 4506 C C . SER A 1 555 ? 13.910 -1.995 54.154 1.00 87.38 555 SER A C 1
ATOM 4508 O O . SER A 1 555 ? 14.267 -2.340 53.028 1.00 87.38 555 SER A O 1
ATOM 4510 N N . GLU A 1 556 ? 14.217 -0.787 54.632 1.00 80.50 556 GLU A N 1
ATOM 4511 C CA . GLU A 1 556 ? 15.052 0.190 53.909 1.00 80.50 556 GLU A CA 1
ATOM 4512 C C . GLU A 1 556 ? 16.550 -0.147 53.960 1.00 80.50 556 GLU A C 1
ATOM 4514 O O . GLU A 1 556 ? 17.377 0.576 53.401 1.00 80.50 556 GLU A O 1
ATOM 4519 N N . HIS A 1 557 ? 16.922 -1.247 54.620 1.00 78.31 557 HIS A N 1
ATOM 4520 C CA . HIS A 1 557 ? 18.313 -1.636 54.763 1.00 78.31 557 HIS A CA 1
ATOM 4521 C C . HIS A 1 557 ? 18.969 -1.894 53.384 1.00 78.31 557 HIS A C 1
ATOM 4523 O O . HIS A 1 557 ? 18.441 -2.686 52.601 1.00 78.31 557 HIS A O 1
ATOM 4529 N N . PRO A 1 558 ? 20.152 -1.318 53.078 1.00 69.25 558 PRO A N 1
ATOM 4530 C CA . PRO A 1 558 ? 20.776 -1.392 51.746 1.00 69.25 558 PRO A CA 1
ATOM 4531 C C . PRO A 1 558 ? 21.074 -2.806 51.220 1.00 69.25 558 PRO A C 1
ATOM 4533 O O . PRO A 1 558 ? 21.269 -2.992 50.020 1.00 69.25 558 PRO A O 1
ATOM 4536 N N . LEU A 1 559 ? 21.141 -3.798 52.113 1.00 73.56 559 LEU A N 1
ATOM 4537 C CA . LEU A 1 559 ? 21.364 -5.209 51.769 1.00 73.56 559 LEU A CA 1
ATOM 4538 C C . LEU A 1 559 ? 20.067 -5.993 51.493 1.00 73.56 559 LEU A C 1
ATOM 4540 O O . LEU A 1 559 ? 20.134 -7.152 51.088 1.00 73.56 559 LEU A O 1
ATOM 4544 N N . VAL A 1 560 ? 18.895 -5.384 51.690 1.00 75.31 560 VAL A N 1
ATOM 4545 C CA . VAL A 1 560 ? 17.591 -6.030 51.504 1.00 75.31 560 VAL A CA 1
ATOM 4546 C C . VAL A 1 560 ? 17.026 -5.676 50.127 1.00 75.31 560 VAL A C 1
ATOM 4548 O O . VAL A 1 560 ? 16.622 -4.546 49.862 1.00 75.31 560 VAL A O 1
ATOM 4551 N N . ALA A 1 561 ? 16.991 -6.670 49.236 1.00 81.19 561 ALA A N 1
ATOM 4552 C CA . ALA A 1 561 ? 16.478 -6.557 47.867 1.00 81.19 561 ALA A CA 1
ATOM 4553 C C . ALA A 1 561 ? 15.320 -7.544 47.634 1.00 81.19 561 ALA A C 1
ATOM 4555 O O . ALA A 1 561 ? 15.465 -8.583 46.976 1.00 81.19 561 ALA A O 1
ATOM 4556 N N . THR A 1 562 ? 14.169 -7.246 48.230 1.00 88.31 562 THR A N 1
ATOM 4557 C CA . THR A 1 562 ? 12.980 -8.119 48.254 1.00 88.31 562 THR A CA 1
ATOM 4558 C C . THR A 1 562 ? 11.780 -7.531 47.511 1.00 88.31 562 THR A C 1
ATOM 4560 O O . THR A 1 562 ? 10.815 -8.262 47.313 1.00 88.31 562 THR A O 1
ATOM 4563 N N . CYS A 1 563 ? 11.834 -6.290 47.006 1.00 88.12 563 CYS A N 1
ATOM 4564 C CA . CYS A 1 563 ? 10.707 -5.632 46.316 1.00 88.12 563 CYS A CA 1
ATOM 4565 C C . CYS A 1 563 ? 10.105 -6.483 45.191 1.00 88.12 563 CYS A C 1
ATOM 4567 O O . CYS A 1 563 ? 8.887 -6.613 45.088 1.00 88.12 563 CYS A O 1
ATOM 4569 N N . GLY A 1 564 ? 10.951 -7.137 44.387 1.00 85.81 564 GLY A N 1
ATOM 4570 C CA . GLY A 1 564 ? 10.499 -8.051 43.335 1.00 85.81 564 GLY A CA 1
ATOM 4571 C C . GLY A 1 564 ? 9.790 -9.300 43.873 1.00 85.81 564 GLY A C 1
ATOM 4572 O O . GLY A 1 564 ? 8.786 -9.713 43.302 1.00 85.81 564 GLY A O 1
ATOM 4573 N N . ARG A 1 565 ? 10.268 -9.870 44.992 1.00 88.38 565 ARG A N 1
ATOM 4574 C CA . ARG A 1 565 ? 9.634 -11.021 45.665 1.00 88.38 565 ARG A CA 1
ATOM 4575 C C . ARG A 1 565 ? 8.281 -10.626 46.249 1.00 88.38 565 ARG A C 1
ATOM 4577 O O . ARG A 1 565 ? 7.297 -11.292 45.967 1.00 88.38 565 ARG A O 1
ATOM 4584 N N . HIS A 1 566 ? 8.215 -9.486 46.933 1.00 90.88 566 HIS A N 1
ATOM 4585 C CA . HIS A 1 566 ? 6.968 -8.897 47.427 1.00 90.88 566 HIS A CA 1
ATOM 4586 C C . HIS A 1 566 ? 5.941 -8.670 46.315 1.00 90.88 566 HIS A C 1
ATOM 4588 O O . HIS A 1 566 ? 4.792 -9.073 46.459 1.00 90.88 566 HIS A O 1
ATOM 4594 N N . CYS A 1 567 ? 6.341 -8.072 45.189 1.00 90.88 567 CYS A N 1
ATOM 4595 C CA . CYS A 1 567 ? 5.434 -7.863 44.056 1.00 90.88 567 CYS A CA 1
ATOM 4596 C C . CYS A 1 567 ? 4.951 -9.182 43.450 1.00 90.88 567 CYS A C 1
ATOM 4598 O O . CYS A 1 567 ? 3.789 -9.295 43.068 1.00 90.88 567 CYS A O 1
ATOM 4600 N N . LEU A 1 568 ? 5.830 -10.182 43.361 1.00 88.25 568 LEU A N 1
ATOM 4601 C CA . LEU A 1 568 ? 5.478 -11.477 42.797 1.00 88.25 568 LEU A CA 1
ATOM 4602 C C . LEU A 1 568 ? 4.507 -12.241 43.711 1.00 88.25 568 LEU A C 1
ATOM 4604 O O . LEU A 1 568 ? 3.480 -12.706 43.225 1.00 88.25 568 LEU A O 1
ATOM 4608 N N . THR A 1 569 ? 4.755 -12.275 45.024 1.00 89.75 569 THR A N 1
ATOM 4609 C CA . THR A 1 569 ? 3.814 -12.828 46.013 1.00 89.75 569 THR A CA 1
ATOM 4610 C C . THR A 1 569 ? 2.477 -12.081 45.986 1.00 89.75 569 THR A C 1
ATOM 4612 O O . THR A 1 569 ? 1.423 -12.714 45.963 1.00 89.75 569 THR A O 1
ATOM 4615 N N . ARG A 1 570 ? 2.490 -10.744 45.884 1.00 90.94 570 ARG A N 1
ATOM 4616 C CA . ARG A 1 570 ? 1.271 -9.932 45.735 1.00 90.94 570 ARG A CA 1
ATOM 4617 C C . ARG A 1 570 ? 0.483 -10.272 44.468 1.00 90.94 570 ARG A C 1
ATOM 4619 O O . ARG A 1 570 ? -0.741 -10.333 44.521 1.00 90.94 570 ARG A O 1
ATOM 4626 N N . CYS A 1 571 ? 1.169 -10.509 43.350 1.00 89.81 571 CYS A N 1
ATOM 4627 C CA . CYS A 1 571 ? 0.554 -10.916 42.083 1.00 89.81 571 CYS A CA 1
ATOM 4628 C C . CYS A 1 571 ? 0.000 -12.347 42.115 1.00 89.81 571 CYS A C 1
ATOM 4630 O O . CYS A 1 571 ? -0.979 -12.621 41.428 1.00 89.81 571 CYS A O 1
ATOM 4632 N N . MET A 1 572 ? 0.612 -13.254 42.884 1.00 87.19 572 MET A N 1
ATOM 4633 C CA . MET A 1 572 ? 0.078 -14.603 43.117 1.00 87.19 572 MET A CA 1
ATOM 4634 C C . MET A 1 572 ? -1.181 -14.573 43.983 1.00 87.19 572 MET A C 1
ATOM 4636 O O . MET A 1 572 ? -2.076 -15.385 43.784 1.00 87.19 572 MET A O 1
ATOM 4640 N N . ARG A 1 573 ? -1.260 -13.605 44.901 1.00 88.81 573 ARG A N 1
ATOM 4641 C CA . ARG A 1 573 ? -2.431 -13.324 45.734 1.00 88.81 573 ARG A CA 1
ATOM 4642 C C . ARG A 1 573 ? -3.237 -12.143 45.201 1.00 88.81 573 ARG A C 1
ATOM 4644 O O . ARG A 1 573 ? -3.561 -11.213 45.941 1.00 88.81 573 ARG A O 1
ATOM 4651 N N . SER A 1 574 ? -3.505 -12.143 43.893 1.00 89.44 574 SER A N 1
ATOM 4652 C CA . SER A 1 574 ? -4.285 -11.085 43.238 1.00 89.44 574 SER A CA 1
ATOM 4653 C C . SER A 1 574 ? -5.754 -11.060 43.675 1.00 89.44 574 SER A C 1
ATOM 4655 O O . SER A 1 574 ? -6.437 -10.076 43.418 1.00 89.44 574 SER A O 1
ATOM 4657 N N . ASP A 1 575 ? -6.207 -12.102 44.375 1.00 89.94 575 ASP A N 1
ATOM 4658 C CA . ASP A 1 575 ? -7.506 -12.223 45.038 1.00 89.94 575 ASP A CA 1
ATOM 4659 C C . ASP A 1 575 ? -7.663 -11.317 46.268 1.00 89.94 575 ASP A C 1
ATOM 4661 O O . ASP A 1 575 ? -8.787 -10.998 46.644 1.00 89.94 575 ASP A O 1
ATOM 4665 N N . LEU A 1 576 ? -6.558 -10.904 46.897 1.00 92.50 576 LEU A N 1
ATOM 4666 C CA . LEU A 1 576 ? -6.581 -10.141 48.145 1.00 92.50 576 LEU A CA 1
ATOM 4667 C C . LEU A 1 576 ? -6.512 -8.631 47.899 1.00 92.50 576 LEU A C 1
ATOM 4669 O O . LEU A 1 576 ? -5.708 -8.178 47.078 1.00 92.50 576 LEU A O 1
ATOM 4673 N N . THR A 1 577 ? -7.265 -7.841 48.670 1.00 94.19 577 THR A N 1
ATOM 4674 C CA . THR A 1 577 ? -7.060 -6.382 48.786 1.00 94.19 577 THR A CA 1
ATOM 4675 C C . THR A 1 577 ? -5.706 -6.067 49.438 1.00 94.19 577 THR A C 1
ATOM 4677 O O . THR A 1 577 ? -5.020 -6.967 49.933 1.00 94.19 577 THR A O 1
ATOM 4680 N N . ASN A 1 578 ? -5.273 -4.800 49.447 1.00 93.25 578 ASN A N 1
ATOM 4681 C CA . ASN A 1 578 ? -3.999 -4.445 50.089 1.00 93.25 578 ASN A CA 1
ATOM 4682 C C . ASN A 1 578 ? -3.997 -4.749 51.598 1.00 93.25 578 ASN A C 1
ATOM 4684 O O . ASN A 1 578 ? -3.022 -5.322 52.083 1.00 93.25 578 ASN A O 1
ATOM 4688 N N . ASP A 1 579 ? -5.095 -4.474 52.304 1.00 94.12 579 ASP A N 1
ATOM 4689 C CA . ASP A 1 579 ? -5.246 -4.772 53.737 1.00 94.12 579 ASP A CA 1
ATOM 4690 C C . ASP A 1 579 ? -5.251 -6.285 54.005 1.00 94.12 579 ASP A C 1
ATOM 4692 O O . ASP A 1 579 ? -4.584 -6.785 54.913 1.00 94.12 579 ASP A O 1
ATOM 4696 N N . GLN A 1 580 ? -5.965 -7.051 53.173 1.00 94.62 580 GLN A N 1
ATOM 4697 C CA . GLN A 1 580 ? -5.991 -8.511 53.278 1.00 94.62 580 GLN A CA 1
ATOM 4698 C C . GLN A 1 580 ? -4.614 -9.122 52.995 1.00 94.62 580 GLN A C 1
ATOM 4700 O O . GLN A 1 580 ? -4.215 -10.090 53.646 1.00 94.62 580 GLN A O 1
ATOM 4705 N N . TYR A 1 581 ? -3.873 -8.554 52.041 1.00 94.75 581 TYR A N 1
ATOM 4706 C CA . TYR A 1 581 ? -2.510 -8.970 51.743 1.00 94.75 581 TYR A CA 1
ATOM 4707 C C . TYR A 1 581 ? -1.541 -8.643 52.891 1.00 94.75 581 TYR A C 1
ATOM 4709 O O . TYR A 1 581 ? -0.713 -9.493 53.224 1.00 94.75 581 TYR A O 1
ATOM 4717 N N . ASP A 1 582 ? -1.653 -7.473 53.534 1.00 95.38 582 ASP A N 1
ATOM 4718 C CA . ASP A 1 582 ? -0.871 -7.152 54.740 1.00 95.38 582 ASP A CA 1
ATOM 4719 C C . ASP A 1 582 ? -1.151 -8.154 55.872 1.00 95.38 582 ASP A C 1
ATOM 4721 O O . ASP A 1 582 ? -0.219 -8.700 56.475 1.00 95.38 582 ASP A O 1
ATOM 4725 N N . GLY A 1 583 ? -2.425 -8.483 56.103 1.00 95.12 583 GLY A N 1
ATOM 4726 C CA . GLY A 1 583 ? -2.820 -9.514 57.061 1.00 95.12 583 GLY A CA 1
ATOM 4727 C C . GLY A 1 583 ? -2.214 -10.882 56.730 1.00 95.12 583 GLY A C 1
ATOM 4728 O O . GLY A 1 583 ? -1.637 -11.537 57.604 1.00 95.12 583 GLY A O 1
ATOM 4729 N N . PHE A 1 584 ? -2.274 -11.293 55.459 1.00 94.56 584 PHE A N 1
ATOM 4730 C CA . PHE A 1 584 ? -1.682 -12.542 54.976 1.00 94.56 584 PHE A CA 1
ATOM 4731 C C . PHE A 1 584 ? -0.168 -12.587 55.208 1.00 94.56 584 PHE A C 1
ATOM 4733 O O . PHE A 1 584 ? 0.330 -13.530 55.830 1.00 94.56 584 PHE A O 1
ATOM 4740 N N . ILE A 1 585 ? 0.573 -11.568 54.761 1.00 93.50 585 ILE A N 1
ATOM 4741 C CA . ILE A 1 585 ? 2.034 -11.587 54.873 1.00 93.50 585 ILE A CA 1
ATOM 4742 C C . ILE A 1 585 ? 2.493 -11.470 56.331 1.00 93.50 585 ILE A C 1
ATOM 4744 O O . ILE A 1 585 ? 3.474 -12.104 56.721 1.00 93.50 585 ILE A O 1
ATOM 4748 N N . THR A 1 586 ? 1.751 -10.738 57.166 1.00 94.38 586 THR A N 1
ATOM 4749 C CA . THR A 1 586 ? 1.990 -10.652 58.613 1.00 94.38 586 THR A CA 1
ATOM 4750 C C . THR A 1 586 ? 1.764 -12.003 59.295 1.00 94.38 586 THR A C 1
ATOM 4752 O O . THR A 1 586 ? 2.574 -12.422 60.127 1.00 94.38 586 THR A O 1
ATOM 4755 N N . ALA A 1 587 ? 0.710 -12.732 58.918 1.00 93.12 587 ALA A N 1
ATOM 4756 C CA . ALA A 1 587 ? 0.457 -14.078 59.425 1.00 93.12 587 ALA A CA 1
ATOM 4757 C C . ALA A 1 587 ? 1.551 -15.070 58.994 1.00 93.12 587 ALA A C 1
ATOM 4759 O O . ALA A 1 587 ? 2.015 -15.858 59.821 1.00 93.12 587 ALA A O 1
ATOM 4760 N N . CYS A 1 588 ? 2.013 -15.002 57.741 1.00 91.62 588 CYS A N 1
ATOM 4761 C CA . CYS A 1 588 ? 3.145 -15.788 57.242 1.00 91.62 588 CYS A CA 1
ATOM 4762 C C . CYS A 1 588 ? 4.432 -15.504 58.029 1.00 91.62 588 CYS A C 1
ATOM 4764 O O . CYS A 1 588 ? 5.066 -16.438 58.523 1.00 91.62 588 CYS A O 1
ATOM 4766 N N . ALA A 1 589 ? 4.779 -14.228 58.209 1.00 92.12 589 ALA A N 1
ATOM 4767 C CA . ALA A 1 589 ? 5.939 -13.795 58.986 1.00 92.12 589 ALA A CA 1
ATOM 4768 C C . ALA A 1 589 ? 5.888 -14.335 60.428 1.00 92.12 589 ALA A C 1
ATOM 4770 O O . ALA A 1 589 ? 6.835 -14.971 60.896 1.00 92.12 589 ALA A O 1
ATOM 4771 N N . LYS A 1 590 ? 4.734 -14.205 61.099 1.00 93.19 590 LYS A N 1
ATOM 4772 C CA . LYS A 1 590 ? 4.514 -14.746 62.450 1.00 93.19 590 LYS A CA 1
ATOM 4773 C C . LYS A 1 590 ? 4.633 -16.272 62.492 1.00 93.19 590 LYS A C 1
ATOM 4775 O O . LYS A 1 590 ? 5.323 -16.805 63.359 1.00 93.19 590 LYS A O 1
ATOM 4780 N N . LYS A 1 591 ? 3.982 -16.979 61.561 1.00 91.00 591 LYS A N 1
ATOM 4781 C CA . LYS A 1 591 ? 3.985 -18.451 61.484 1.00 91.00 591 LYS A CA 1
ATOM 4782 C C . LYS A 1 591 ? 5.394 -19.004 61.295 1.00 91.00 591 LYS A C 1
ATOM 4784 O O . LYS A 1 591 ? 5.741 -20.012 61.905 1.00 91.00 591 LYS A O 1
ATOM 4789 N N . TRP A 1 592 ? 6.203 -18.345 60.473 1.00 91.44 592 TRP A N 1
ATOM 4790 C CA . TRP A 1 592 ? 7.567 -18.772 60.171 1.00 91.44 592 TRP A CA 1
ATOM 4791 C C . TRP A 1 592 ? 8.630 -18.124 61.056 1.00 91.44 592 TRP A C 1
ATOM 4793 O O . TRP A 1 592 ? 9.814 -18.351 60.830 1.00 91.44 592 TRP A O 1
ATOM 4803 N N . LYS A 1 593 ? 8.219 -17.359 62.079 1.00 91.31 593 LYS A N 1
ATOM 4804 C CA . LYS A 1 593 ? 9.113 -16.669 63.023 1.00 91.31 593 LYS A CA 1
ATOM 4805 C C . LYS A 1 593 ? 10.190 -15.845 62.302 1.00 91.31 593 LYS A C 1
ATOM 4807 O O . LYS A 1 593 ? 11.369 -15.903 62.639 1.00 91.31 593 LYS A O 1
ATOM 4812 N N . THR A 1 594 ? 9.773 -15.101 61.285 1.00 92.12 594 THR A N 1
ATOM 4813 C CA . THR A 1 594 ? 10.633 -14.263 60.444 1.00 92.12 594 THR A CA 1
ATOM 4814 C C . THR A 1 594 ? 9.978 -12.898 60.223 1.00 92.12 594 THR A C 1
ATOM 4816 O O . THR A 1 594 ? 8.845 -12.679 60.652 1.00 92.12 594 THR A O 1
ATOM 4819 N N . ASP A 1 595 ? 10.682 -11.957 59.599 1.00 91.31 595 ASP A N 1
ATOM 4820 C CA . ASP A 1 595 ? 10.092 -10.689 59.170 1.00 91.31 595 ASP A CA 1
ATOM 4821 C C . ASP A 1 595 ? 9.370 -10.849 57.816 1.00 91.31 595 ASP A C 1
ATOM 4823 O O . ASP A 1 595 ? 9.387 -11.907 57.183 1.00 91.31 595 ASP A O 1
ATOM 4827 N N . LYS A 1 596 ? 8.680 -9.801 57.355 1.00 91.38 596 LYS A N 1
ATOM 4828 C CA . LYS A 1 596 ? 7.929 -9.852 56.087 1.00 91.38 596 LYS A CA 1
ATOM 4829 C C . LYS A 1 596 ? 8.850 -10.098 54.878 1.00 91.38 596 LYS A C 1
ATOM 4831 O O . LYS A 1 596 ? 8.428 -10.732 53.911 1.00 91.38 596 LYS A O 1
ATOM 4836 N N . ASP A 1 597 ? 10.106 -9.656 54.943 1.00 90.12 597 ASP A N 1
ATOM 4837 C CA . ASP A 1 597 ? 11.128 -9.863 53.910 1.00 90.12 597 ASP A CA 1
ATOM 4838 C C . ASP A 1 597 ? 11.622 -11.315 53.844 1.00 90.12 597 ASP A C 1
ATOM 4840 O O . ASP A 1 597 ? 11.782 -11.887 52.757 1.00 90.12 597 ASP A O 1
ATOM 4844 N N . GLY A 1 598 ? 11.823 -11.938 54.999 1.00 87.62 598 GLY A N 1
ATOM 4845 C CA . GLY A 1 598 ? 12.130 -13.352 55.138 1.00 87.62 598 GLY A CA 1
ATOM 4846 C C . GLY A 1 598 ? 10.949 -14.228 54.736 1.00 87.62 598 GLY A C 1
ATOM 4847 O O . GLY A 1 598 ? 11.147 -15.229 54.047 1.00 87.62 598 GLY A O 1
ATOM 4848 N N . ALA A 1 599 ? 9.718 -13.808 55.042 1.00 87.50 599 ALA A N 1
ATOM 4849 C CA . ALA A 1 599 ? 8.507 -14.529 54.660 1.00 87.50 599 ALA A CA 1
ATOM 4850 C C . ALA A 1 599 ? 8.360 -14.658 53.134 1.00 87.50 599 ALA A C 1
ATOM 4852 O O . ALA A 1 599 ? 8.179 -15.767 52.635 1.00 87.50 599 ALA A O 1
ATOM 4853 N N . VAL A 1 600 ? 8.529 -13.573 52.367 1.00 86.94 600 VAL A N 1
ATOM 4854 C CA . VAL A 1 600 ? 8.498 -13.641 50.885 1.00 86.94 600 VAL A CA 1
ATOM 4855 C C . VAL A 1 600 ? 9.713 -14.341 50.272 1.00 86.94 600 VAL A C 1
ATOM 4857 O O . VAL A 1 600 ? 9.734 -14.661 49.083 1.00 86.94 600 VAL A O 1
ATOM 4860 N N . SER A 1 601 ? 10.752 -14.566 51.072 1.00 83.81 601 SER A N 1
ATOM 4861 C CA . SER A 1 601 ? 11.961 -15.279 50.664 1.00 83.81 601 SER A CA 1
ATOM 4862 C C . SER A 1 601 ? 11.906 -16.772 50.987 1.00 83.81 601 SER A C 1
ATOM 4864 O O . SER A 1 601 ? 12.757 -17.520 50.509 1.00 83.81 601 SER A O 1
ATOM 4866 N N . ALA A 1 602 ? 10.920 -17.217 51.768 1.00 77.12 602 ALA A N 1
ATOM 4867 C CA . ALA A 1 602 ? 10.757 -18.612 52.137 1.00 77.12 602 ALA A CA 1
ATOM 4868 C C . ALA A 1 602 ? 10.160 -19.419 50.976 1.00 77.12 602 ALA A C 1
ATOM 4870 O O . ALA A 1 602 ? 9.117 -19.070 50.426 1.00 77.12 602 ALA A O 1
ATOM 4871 N N . SER A 1 603 ? 10.765 -20.561 50.641 1.00 60.41 603 SER A N 1
ATOM 4872 C CA . SER A 1 603 ? 10.268 -21.471 49.594 1.00 60.41 603 SER A CA 1
ATOM 4873 C C . SER A 1 603 ? 8.836 -21.968 49.853 1.00 60.41 603 SER A C 1
ATOM 4875 O O . SER A 1 603 ? 8.136 -22.344 48.920 1.00 60.41 603 SER A O 1
ATOM 4877 N N . ALA A 1 604 ? 8.385 -21.928 51.110 1.00 57.69 604 ALA A N 1
ATOM 4878 C CA . ALA A 1 604 ? 7.060 -22.360 51.544 1.00 57.69 604 ALA A CA 1
ATOM 4879 C C . ALA A 1 604 ? 5.917 -21.373 51.223 1.00 57.69 604 ALA A C 1
ATOM 4881 O O . ALA A 1 604 ? 4.764 -21.744 51.414 1.00 57.69 604 ALA A O 1
ATOM 4882 N N . ILE A 1 605 ? 6.195 -20.147 50.751 1.00 65.31 605 ILE A N 1
ATOM 4883 C CA . ILE A 1 605 ? 5.144 -19.176 50.373 1.00 65.31 605 ILE A CA 1
ATOM 4884 C C . ILE A 1 605 ? 4.589 -19.397 48.960 1.00 65.31 605 ILE A C 1
ATOM 4886 O O . ILE A 1 605 ? 3.518 -18.909 48.637 1.00 65.31 605 ILE A O 1
ATOM 4890 N N . TRP A 1 606 ? 5.317 -20.128 48.118 1.00 56.84 606 TRP A N 1
ATOM 4891 C CA . TRP A 1 606 ? 5.003 -20.344 46.702 1.00 56.84 606 TRP A CA 1
ATOM 4892 C C . TRP A 1 606 ? 3.976 -21.461 46.415 1.00 56.84 606 TRP A C 1
ATOM 4894 O O . TRP A 1 606 ? 3.327 -21.380 45.374 1.00 56.84 606 TRP A O 1
ATOM 4904 N N . PRO A 1 607 ? 3.807 -22.492 47.274 1.00 51.62 607 PRO A N 1
ATOM 4905 C CA . PRO A 1 607 ? 2.752 -23.502 47.137 1.00 51.62 607 PRO A CA 1
ATOM 4906 C C . PRO A 1 607 ? 1.444 -23.189 47.898 1.00 51.62 607 PRO A C 1
ATOM 4908 O O . PRO A 1 607 ? 0.539 -24.021 47.859 1.00 51.62 607 PRO A O 1
ATOM 4911 N N . LEU A 1 608 ? 1.362 -22.063 48.624 1.00 46.00 608 LEU A N 1
ATOM 4912 C CA . LEU A 1 608 ? 0.182 -21.593 49.378 1.00 46.00 608 LEU A CA 1
ATOM 4913 C C . LEU A 1 608 ? -0.632 -20.593 48.555 1.00 46.00 608 LEU A C 1
ATOM 4915 O O . LEU A 1 608 ? -1.868 -20.578 48.744 1.00 46.00 608 LEU A O 1
#

InterPro domains:
  IPR027417 P-loop containing nucleoside triphosphate hydrolase [G3DSA:3.40.50.300] (181-468)
  IPR027417 P-loop containing nucleoside triphosphate hydrolase [SSF52540] (184-438)

Sequence (608 aa):
MELTKSTIRRFNDLNRRVFSRVSVKHPLYLNGSYRYSPWASDIDLYSRVPPEELEKVLRVLLSIDDDAEMVFLKLKIGEHKTKDKALLKDPDRVYDYLAKAEPGRRWVKCNWLLWTGATIEEVSVVYDLGKPVSKARMVASIKNDIAKYEAVPDMYKALKRRRLLLKNKAPIDKILNDTRLGQAVALIEGKGIKSTPVYFDEDDMAGKTSVDIPKGKAQAVLIPPSVVSKRERDVWYLSGKSGAGKSYLSASLIDFYRKTGQRVYVLSPIRDAKFGKDAKYLKIDNLVGMSSSYDKANARYQEAKIRFKYKKKELAENPDLLMKLELRLNELKPDPSKRGRMEMKLCPDKMEELFSDSVILFDDYQEGMTGGEIKLVEFFRDFYLTTGRHTRTSMILCHHISNDREKTKMIMTETSNIVLFSKSTTKSREYLLKTYYGFDKGQIAEVEKRMKAKDRWVSKSIDSLFGKNNAIILFYPGKKSKKGLTGHYTCLIKIGDEYHYYDSYGDFIDKPKQYSKQRNALYNEPGRKNSLIALLRKAQKEGAVIDYSHYKHQSEHPLVATCGRHCLTRCMRSDLTNDQYDGFITACAKKWKTDKDGAVSASAIWPL

Foldseek 3Di:
DADDPVNQVVVCVVCVLVVVLLPDPDQWAWVVNDPFDQDDFPTETEDEDAPVCLLVVLVSLVPNDADPFKAWDWKDAQPDIDSDSCVSVPSVVSVVSLVVHDLSRRKIKTWMFGDSVPDTTIYIYMYHNHDRDDPVVSLVSLVVQLVVCVVVVVVLSNLVSVLVVDPDNVVSCCVNVVLVVAQFFWWWDFDVDDTDTDGDRPVPPVDDPDDDRDPDRIDIQGEFPVLRDVALAAEEEEEAAPPLCQVVNVLSHLVSLVVVVAQAEEQDPDDDCSNDPRYHYDDLCLWKDWDCPQVVLVVVLVVLVVVLVVVCVVCVVPVVVNVVSVVVSVVSNDDPVSHRDMDTPDDPVVVLVVAASHEYEYAPNVPPDDPVSVVSVLVVVLCCLPCVSVRSYYYHYYDHELDDPPSCVSVLVSHDHYDYGLRHDLVRVVCSCCPSVVDDPVRSVVVNVVSVPPPPPDDPAPVVQDDPLQKDKDWAWADQDPVGTDFAIWMWGDDPLEIETGFLQLDDPLPRLVRHPCSVCCCPPPPRCNRNVNNVVVSVVVPGHYHYRNDNQWDPPPVQDQRVLLRVLCSVPSVDHNVRVVVVLVVQCVVVVHGSSVSSVDPVSVVD